Protein 6C30 (pdb70)

Radius of gyration: 23.11 Å; Cα contacts (8 Å, |Δi|>4): 902; chains: 2; bounding box: 39×54×87 Å

B-factor: mean 20.02, std 7.86, range [10.09, 54.58]

Solvent-accessible surface area: 19042 Å² total

Foldseek 3Di:
DVQAWLPQDKFDQFQDQQATKIKGADDLVCLVVQLVQCVVCVVVPQQWDFDDPDDSNVCSHSVNPVVVSVVQVVCNVRNFKGKIFMDHVHDGFKIKMWGRADDDPAQETEIDMDGRPVRPPRCSLLLSVLRVVVSSVPRVVGFKYKYKGAPPPVVVVVSCVQFPWAFDDKAQLPGHGPHGRGIITMTMDTSVCSVVTSSVVRRVNRNVVVPDD/DVQAWLPQDKFDQFQDQLGTKIKGADDLVCLVVQLVQQVVCVVVPQQFDFDDVDDSNVCNHSVNVVVVSVVQVVCNVRNAKGWIFMDHVHDGFKIWMWGRADDDPAQETEIDIDGRPVRPSPCSLLLSVLRVVVSSVPRVVGWKYKYKGAPPPVVVVCSCVQFPWAFDDKAQLPGHGNHGSGIITMTMDTSVCSVVTSSVVSRVNRNVVVPDD

Sequence (426 aa):
SAVHPGWPDTVGPLRVPAGVVVGLRPVRMRDAAAWSRRIRLADQHHLEPWEPMTGMDWKVRHAVTSWPSICSSGLRAEARHGRMLPFVIELDGEFVGQLTIGNVTHGALRSAWIGYWVASSRTGGGIATAALAMGLDHCFTAVQLHRIEATVRPENTPSRAVLAHVGFREEGLLKRYLEVDGAWRDHLLVAITAEELPQSAAHRLVAAGRAEWCAASAVHPGWPDTVGPLRVPAGVVVGLRPVRMRDAAAWSRIRLADQHHLEPWEPMTGMDWKVRHAVTSWPSICSSGLRAEARHGRMLPFVIELDGEFVGQLTIIGNVTHGALRRSAWIGYWVASSRTGGGIATAALAMGLDHCFTAVQLHRIEATVRPENTPSRAVLAHVGFREEGLLKRYLEVDGAWRDHLLVAITAEELPQSAAHRLVAAGRRAEWCAA

Nearest PDB structures (foldseek):
  6c37-assembly1_A  TM=9.688E-01  e=1.173E-44  Mycolicibacterium smegmatis MC2 155
  3igr-assembly1_A  TM=9.002E-01  e=2.855E-18  Aliivibrio fischeri ES114
  7kwq-assembly1_A  TM=8.328E-01  e=2.509E-12  Vibrio cholerae O1 biovar El Tor str. N16961
  2vzy-assembly1_C  TM=8.303E-01  e=2.508E-11  Mycobacterium tuberculosis H37Rv
  2vzz-assembly1_D  TM=7.465E-01  e=6.141E-11  Mycobacterium tuberculosis H37Rv

Secondary structure (P-SEA, 3-state):
cccccccccccccccccccccbbbbbcccaaaaaaaaaaaaccccccccccccccccccccccaaaaaaaaaaaaaaaccbbbbbbbcccccccbbbbccccccccccccccccccccccccaaaaaaaaaaaaaaaccccccbbbbbbbccaaaaaaaaaaabbbbcccccccccccccbbbbbbbbcccccccccaaaaaaaaaaaaaacc/cccccccccccccccccccccbbbbbcccaaaaaaaaaaaaccccccccccccccccccccccaaaaaaaaaaaaaaaccbbbbbbbccccccbbbbbccccccccccccccccccccccccaaaaaaaaaaaaaaaccccccbbbbbbbccaaaaaaaaaaabbbbcccccccccccccbbbbbbbbcccccccccaaaaaaaaaaaaaacc

Structure (mmCIF, N/CA/C/O backbone):
data_6C30
#
_entry.id   6C30
#
_cell.length_a   56.414
_cell.length_b   79.408
_cell.length_c   116.156
_cell.angle_alpha   90.00
_cell.angle_beta   90.00
_cell.angle_gamma   90.00
#
_symmetry.space_group_name_H-M   'P 21 21 21'
#
loop_
_entity.id
_entity.type
_entity.pdbx_description
1 polymer 'GNAT family acetyltransferase'
2 non-polymer GLYCEROL
3 non-polymer 'CHLORIDE ION'
4 water water
#
loop_
_atom_site.group_PDB
_atom_site.id
_atom_site.type_symbol
_atom_site.label_atom_id
_atom_site.label_alt_id
_atom_site.label_comp_id
_atom_site.label_asym_id
_atom_site.label_entity_id
_atom_site.label_seq_id
_atom_site.pdbx_PDB_ins_code
_atom_site.Cartn_x
_atom_site.Cartn_y
_atom_site.Cartn_z
_atom_site.occupancy
_atom_site.B_iso_or_equiv
_atom_site.auth_seq_id
_atom_site.auth_comp_id
_atom_site.auth_asym_id
_atom_site.auth_atom_id
_atom_site.pdbx_PDB_model_num
ATOM 1 N N . SER A 1 7 ? -7.841 -7.273 -3.715 1.00 46.61 -1 SER A N 1
ATOM 2 C CA . SER A 1 7 ? -7.094 -7.283 -2.461 1.00 43.18 -1 SER A CA 1
ATOM 3 C C . SER A 1 7 ? -7.619 -8.333 -1.493 1.00 42.39 -1 SER A C 1
ATOM 4 O O . SER A 1 7 ? -8.758 -8.787 -1.604 1.00 42.45 -1 SER A O 1
ATOM 7 N N . ALA A 1 8 ? -6.780 -8.722 -0.541 1.00 44.28 0 ALA A N 1
ATOM 8 C CA . ALA A 1 8 ? -7.249 -9.519 0.579 1.00 42.48 0 ALA A CA 1
ATOM 9 C C . ALA A 1 8 ? -7.994 -8.597 1.533 1.00 32.25 0 ALA A C 1
ATOM 10 O O . ALA A 1 8 ? -9.073 -8.927 2.025 1.00 37.80 0 ALA A O 1
ATOM 12 N N . VAL A 1 9 ? -7.408 -7.425 1.765 1.00 30.03 1 VAL A N 1
ATOM 13 C CA . VAL A 1 9 ? -7.936 -6.458 2.716 1.00 27.81 1 VAL A CA 1
ATOM 14 C C . VAL A 1 9 ? -9.150 -5.724 2.157 1.00 23.10 1 VAL A C 1
ATOM 15 O O . VAL A 1 9 ? -10.124 -5.490 2.872 1.00 26.25 1 VAL A O 1
ATOM 19 N N . HIS A 1 10 ? -9.098 -5.365 0.876 1.00 22.18 2 HIS A N 1
ATOM 20 C CA . HIS A 1 10 ? -10.195 -4.604 0.286 1.00 20.03 2 HIS A CA 1
ATOM 21 C C . HIS A 1 10 ? -10.628 -5.137 -1.077 1.00 16.94 2 HIS A C 1
ATOM 22 O O . HIS A 1 10 ? -10.445 -4.482 -2.098 1.00 18.90 2 HIS A O 1
ATOM 29 N N . PRO A 1 11 ? -11.249 -6.327 -1.091 1.00 18.22 3 PRO A N 1
ATOM 30 C CA . PRO A 1 11 ? -11.699 -6.916 -2.355 1.00 20.05 3 PRO A CA 1
ATOM 31 C C . PRO A 1 11 ? -12.681 -6.004 -3.094 1.00 17.80 3 PRO A C 1
ATOM 32 O O . PRO A 1 11 ? -13.560 -5.414 -2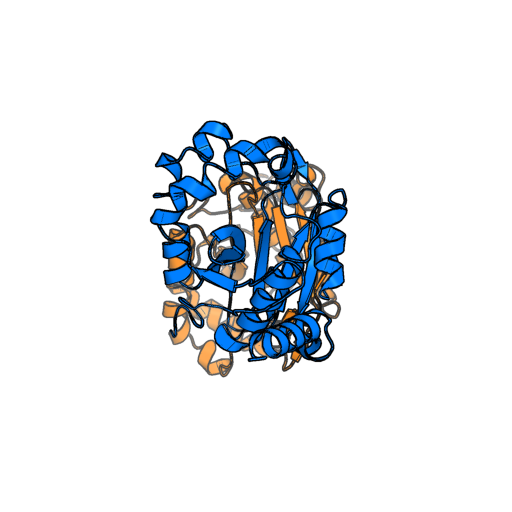.466 1.00 16.99 3 PRO A O 1
ATOM 36 N N . GLY A 1 12 ? -12.522 -5.882 -4.406 1.00 18.17 4 GLY A N 1
ATOM 37 C CA . GLY A 1 12 ? -13.433 -5.084 -5.203 1.00 17.39 4 GLY A CA 1
ATOM 38 C C . GLY A 1 12 ? -13.152 -3.594 -5.139 1.00 15.34 4 GLY A C 1
ATOM 39 O O . GLY A 1 12 ? -13.932 -2.803 -5.654 1.00 16.28 4 GLY A O 1
ATOM 40 N N . TRP A 1 13 ? -12.031 -3.218 -4.530 1.00 15.20 5 TRP A N 1
ATOM 41 C CA . TRP A 1 13 ? -11.645 -1.807 -4.422 1.00 16.11 5 TRP A CA 1
ATOM 42 C C . TRP A 1 13 ? -10.158 -1.610 -4.715 1.00 18.10 5 TRP A C 1
ATOM 43 O O . TRP A 1 13 ? -9.331 -2.386 -4.239 1.00 18.53 5 TRP A O 1
ATOM 54 N N . PRO A 1 14 ? -9.802 -0.569 -5.487 1.00 16.27 6 PRO A N 1
ATOM 55 C CA . PRO A 1 14 ? -10.704 0.301 -6.247 1.00 16.40 6 PRO A CA 1
ATOM 56 C C . PRO A 1 14 ? -11.177 -0.391 -7.516 1.00 17.98 6 PRO A C 1
ATOM 57 O O . PRO A 1 14 ? -10.530 -1.323 -7.994 1.00 17.50 6 PRO A O 1
ATOM 61 N N . ASP A 1 15 ? -12.306 0.053 -8.050 1.00 14.76 7 ASP A N 1
ATOM 62 C CA . ASP A 1 15 ? -12.853 -0.522 -9.272 1.00 15.00 7 ASP A CA 1
ATOM 63 C C . ASP A 1 15 ? -13.859 0.458 -9.836 1.00 14.25 7 ASP A C 1
ATOM 64 O O . ASP A 1 15 ? -14.254 1.415 -9.152 1.00 14.14 7 ASP A O 1
ATOM 69 N N . THR A 1 16 ? -14.267 0.221 -11.078 1.00 16.18 8 THR A N 1
ATOM 70 C CA . THR A 1 16 ? -15.415 0.901 -11.648 1.00 16.14 8 THR A CA 1
ATOM 71 C C . THR A 1 16 ? -16.547 -0.108 -11.803 1.00 17.68 8 THR A C 1
ATOM 72 O O . THR A 1 16 ? -16.326 -1.320 -11.755 1.00 17.67 8 THR A O 1
ATOM 76 N N . VAL A 1 17 ? -17.765 0.394 -11.959 1.00 14.95 9 VAL A N 1
ATOM 77 C CA . VAL A 1 17 ? -18.919 -0.466 -12.200 1.00 16.01 9 VAL A CA 1
ATOM 78 C C . VAL A 1 17 ? -19.682 0.115 -13.381 1.00 15.78 9 VAL A C 1
ATOM 79 O O . VAL A 1 17 ? -19.806 1.334 -13.509 1.00 14.64 9 VAL A O 1
ATOM 83 N N . GLY A 1 18 ? -20.176 -0.752 -14.260 1.00 16.41 10 GLY A N 1
ATOM 84 C CA . GLY A 1 18 ? -20.787 -0.285 -15.494 1.00 15.71 10 GLY A CA 1
ATOM 85 C C . GLY A 1 18 ? -19.721 -0.122 -16.563 1.00 16.58 10 GLY A C 1
ATOM 86 O O . GLY A 1 18 ? -18.662 -0.735 -16.474 1.00 19.41 10 GLY A O 1
ATOM 87 N N . PRO A 1 19 ? -19.977 0.719 -17.573 1.00 16.99 11 PRO A N 1
ATOM 88 C CA . PRO A 1 19 ? -21.159 1.570 -17.720 1.00 17.19 11 PRO A CA 1
ATOM 89 C C . PRO A 1 19 ? -22.420 0.838 -18.178 1.00 16.26 11 PRO A C 1
ATOM 90 O O . PRO A 1 19 ? -22.362 -0.254 -18.756 1.00 17.92 11 PRO A O 1
ATOM 94 N N . LEU A 1 20 ? -23.555 1.465 -17.898 1.00 15.89 12 LEU A N 1
ATOM 95 C CA . LEU A 1 20 ? -24.847 1.009 -18.386 1.00 15.36 12 LEU A CA 1
ATOM 96 C C . LEU A 1 20 ? -25.420 2.090 -19.264 1.00 15.47 12 LEU A C 1
ATOM 97 O O . LEU A 1 20 ? -25.124 3.274 -19.065 1.00 15.63 12 LEU A O 1
ATOM 102 N N . ARG A 1 21 ? -26.259 1.711 -20.221 1.00 17.14 13 ARG A N 1
ATOM 103 C CA . ARG A 1 21 ? -27.112 2.709 -20.833 1.00 18.21 13 ARG A CA 1
ATOM 104 C C . ARG A 1 21 ? -28.527 2.461 -20.333 1.00 20.45 13 ARG A C 1
ATOM 105 O O . ARG A 1 21 ? -29.058 1.353 -20.488 1.00 19.71 13 ARG A O 1
ATOM 113 N N . VAL A 1 22 ? -29.099 3.486 -19.706 1.00 17.88 14 VAL A N 1
ATOM 114 C CA . VAL A 1 22 ? -30.439 3.448 -19.124 1.00 17.92 14 VAL A CA 1
ATOM 115 C C . VAL A 1 22 ? -31.191 4.672 -19.659 1.00 20.72 14 VAL A C 1
ATOM 116 O O . VAL A 1 22 ? -30.594 5.479 -20.362 1.00 19.72 14 VAL A O 1
ATOM 120 N N . PRO A 1 23 ? -32.502 4.803 -19.366 1.00 21.07 15 PRO A N 1
ATOM 121 C CA . PRO A 1 23 ? -33.229 5.946 -19.939 1.00 22.05 15 PRO A CA 1
ATOM 122 C C . PRO A 1 23 ? -32.574 7.316 -19.720 1.00 23.23 15 PRO A C 1
ATOM 123 O O . PRO A 1 23 ? -32.620 8.156 -20.613 1.00 22.26 15 PRO A O 1
ATOM 127 N N . ALA A 1 24 ? -31.942 7.531 -18.575 1.00 19.75 16 ALA A N 1
ATOM 128 C CA . ALA A 1 24 ? -31.349 8.833 -18.290 1.00 16.68 16 ALA A CA 1
ATOM 129 C C . ALA A 1 24 ? -30.086 9.131 -19.113 1.00 14.54 16 ALA A C 1
ATOM 130 O O . ALA A 1 24 ? -29.734 10.292 -19.317 1.00 16.82 16 ALA A O 1
ATOM 132 N N . GLY A 1 25 ? -29.410 8.079 -19.566 1.00 15.49 17 GLY A N 1
ATOM 133 C CA . GLY A 1 25 ? -28.166 8.235 -20.300 1.00 15.89 17 GLY A CA 1
ATOM 134 C C . GLY A 1 25 ? -27.184 7.144 -19.936 1.00 14.51 17 GLY A C 1
ATOM 135 O O . GLY A 1 25 ? -27.573 6.040 -19.564 1.00 16.70 17 GLY A O 1
ATOM 136 N N . VAL A 1 26 ? -25.898 7.446 -20.070 1.00 14.77 18 VAL A N 1
ATOM 137 C CA . VAL A 1 26 ? -24.875 6.492 -19.671 1.00 14.14 18 VAL A CA 1
ATOM 138 C C . VAL A 1 26 ? -24.567 6.685 -18.187 1.00 14.47 18 VAL A C 1
ATOM 139 O O . VAL A 1 26 ? -24.201 7.785 -17.757 1.00 14.94 18 VAL A O 1
ATOM 143 N N . VAL A 1 27 ? -24.746 5.632 -17.397 1.00 14.28 19 VAL A N 1
ATOM 144 C CA A VAL A 1 27 ? -24.472 5.729 -15.968 0.43 13.53 19 VAL A CA 1
ATOM 145 C CA B VAL A 1 27 ? -24.467 5.715 -15.966 0.57 13.52 19 VAL A CA 1
ATOM 146 C C . VAL A 1 27 ? -23.379 4.733 -15.563 1.00 13.68 19 VAL A C 1
ATOM 147 O O . VAL A 1 27 ? -23.264 3.647 -16.121 1.00 16.90 19 VAL A O 1
ATOM 154 N N . GLY A 1 28 ? -22.555 5.122 -14.597 1.00 13.10 20 GLY A N 1
ATOM 155 C CA . GLY A 1 28 ? -21.499 4.257 -14.110 1.00 14.61 20 GLY A CA 1
ATOM 156 C C . GLY A 1 28 ? -21.112 4.684 -12.704 1.00 12.48 20 GLY A C 1
ATOM 157 O O . GLY A 1 28 ? -21.503 5.771 -12.248 1.00 13.47 20 GLY A O 1
ATOM 158 N N . LEU A 1 29 ? -20.373 3.813 -12.019 1.00 12.98 21 LEU A N 1
ATOM 159 C CA . LEU A 1 29 ? -19.782 4.106 -10.703 1.00 12.50 21 LEU A CA 1
ATOM 160 C C . LEU A 1 29 ? -18.274 4.119 -10.810 1.00 13.62 21 LEU A C 1
ATOM 161 O O . LEU A 1 29 ? -17.693 3.249 -11.452 1.00 13.50 21 LEU A O 1
ATOM 166 N N . ARG A 1 30 ? -17.631 5.084 -10.161 1.00 12.29 22 ARG A N 1
ATOM 167 C CA . ARG A 1 30 ? -16.171 5.052 -10.074 1.00 12.89 22 ARG A CA 1
ATOM 168 C C . ARG A 1 30 ? -15.735 5.691 -8.752 1.00 11.37 22 ARG A C 1
ATOM 169 O O . ARG A 1 30 ? -16.534 6.365 -8.101 1.00 11.89 22 ARG A O 1
ATOM 177 N N . PRO A 1 31 ? -14.477 5.462 -8.330 1.00 12.25 23 PRO A N 1
ATOM 178 C CA . PRO A 1 31 ? -14.063 5.971 -7.011 1.00 12.18 23 PRO A CA 1
ATOM 179 C C . PRO A 1 31 ? -14.122 7.488 -6.850 1.00 11.75 23 PRO A C 1
ATOM 180 O O . PRO A 1 31 ? -13.812 8.221 -7.781 1.00 11.10 23 PRO A O 1
ATOM 184 N N . VAL A 1 32 ? -14.494 7.959 -5.667 1.00 10.90 24 VAL A N 1
ATOM 185 C CA . VAL A 1 32 ? -14.304 9.369 -5.323 1.00 11.10 24 VAL A CA 1
ATOM 186 C C . VAL A 1 32 ? -12.850 9.778 -5.542 1.00 11.93 24 VAL A C 1
ATOM 187 O O . VAL A 1 32 ? -11.927 8.970 -5.360 1.00 12.51 24 VAL A O 1
ATOM 191 N N . ARG A 1 33 ? -12.646 11.031 -5.921 1.00 11.10 25 ARG A N 1
ATOM 192 C CA . ARG A 1 33 ? -11.286 11.532 -6.083 1.00 10.09 25 ARG A CA 1
ATOM 193 C C . ARG A 1 33 ? -11.234 13.013 -5.749 1.00 11.29 25 ARG A C 1
ATOM 194 O O . ARG A 1 33 ? -12.275 13.697 -5.690 1.00 10.94 25 ARG A O 1
ATOM 202 N N . MET A 1 34 ? -10.024 13.520 -5.521 1.00 11.76 26 MET A N 1
ATOM 203 C CA . MET A 1 34 ? -9.870 14.906 -5.082 1.00 12.15 26 MET A CA 1
ATOM 204 C C . MET A 1 34 ? -10.448 15.930 -6.054 1.00 10.31 26 MET A C 1
ATOM 205 O O . MET A 1 34 ? -10.989 16.948 -5.628 1.00 11.90 26 MET A O 1
ATOM 210 N N . ARG A 1 35 ? -10.362 15.660 -7.356 1.00 11.65 27 ARG A N 1
ATOM 211 C CA . ARG A 1 35 ? -10.866 16.601 -8.344 1.00 12.64 27 ARG A CA 1
ATOM 212 C C . ARG A 1 35 ? -12.391 16.734 -8.335 1.00 12.45 27 ARG A C 1
ATOM 213 O O . ARG A 1 35 ? -12.934 17.597 -9.018 1.00 13.31 27 ARG A O 1
ATOM 221 N N . ASP A 1 36 ? -13.071 15.919 -7.530 1.00 12.11 28 ASP A N 1
ATOM 222 C CA . ASP A 1 36 ? -14.517 16.057 -7.404 1.00 11.70 28 ASP A CA 1
ATOM 223 C C . ASP A 1 36 ? -14.945 17.240 -6.548 1.00 11.77 28 ASP A C 1
ATOM 224 O O . ASP A 1 36 ? -16.142 17.495 -6.439 1.00 11.12 28 ASP A O 1
ATOM 229 N N . ALA A 1 37 ? -13.999 17.950 -5.927 1.00 11.39 29 ALA A N 1
ATOM 230 C CA . ALA A 1 37 ? -14.360 18.995 -4.967 1.00 10.55 29 ALA A CA 1
ATOM 231 C C . ALA A 1 37 ? -15.334 20.003 -5.549 1.00 10.74 29 ALA A C 1
ATOM 232 O O . ALA A 1 37 ? -16.330 20.350 -4.906 1.00 11.47 29 ALA A O 1
ATOM 234 N N . ALA A 1 38 ? -15.078 20.477 -6.763 1.00 11.24 30 ALA A N 1
ATOM 235 C CA . ALA A 1 38 ? -15.906 21.552 -7.296 1.00 11.67 30 ALA A CA 1
ATOM 236 C C . ALA A 1 38 ? -17.345 21.109 -7.536 1.00 10.85 30 ALA A C 1
ATOM 237 O O . ALA A 1 38 ? -18.281 21.822 -7.139 1.00 11.97 30 ALA A O 1
ATOM 239 N N . ALA A 1 39 ? -17.534 19.944 -8.144 1.00 11.21 31 ALA A N 1
ATOM 240 C CA . ALA A 1 39 ? -18.885 19.477 -8.440 1.00 11.41 31 ALA A CA 1
ATOM 241 C C . ALA A 1 39 ? -19.616 19.069 -7.165 1.00 11.64 31 ALA A C 1
ATOM 242 O O . ALA A 1 39 ? -20.788 19.427 -6.967 1.00 12.78 31 ALA A O 1
ATOM 244 N N . TRP A 1 40 ? -18.936 18.321 -6.299 1.00 10.38 32 TRP A N 1
ATOM 245 C CA . TRP A 1 40 ? -19.529 17.920 -5.031 1.00 10.14 32 TRP A CA 1
ATOM 246 C C . TRP A 1 40 ? -19.995 19.143 -4.246 1.00 11.89 32 TRP A C 1
ATOM 247 O O . TRP A 1 40 ? -21.123 19.206 -3.775 1.00 11.27 32 TRP A O 1
ATOM 258 N N . SER A 1 41 ? -19.137 20.144 -4.126 1.00 10.31 33 SER A N 1
ATOM 259 C CA . SER A 1 41 ? -19.480 21.338 -3.375 1.00 11.37 33 SER A CA 1
ATOM 260 C C . SER A 1 41 ? -20.632 22.083 -4.037 1.00 11.47 33 SER A C 1
ATOM 261 O O . SER A 1 41 ? -21.602 22.446 -3.379 1.00 11.75 33 SER A O 1
ATOM 264 N N . ARG A 1 42 ? -20.537 22.307 -5.340 1.00 10.71 34 ARG A N 1
ATOM 265 C CA A ARG A 1 42 ? -21.567 23.055 -6.045 0.52 12.45 34 ARG A CA 1
ATOM 266 C CA B ARG A 1 42 ? -21.571 23.063 -6.034 0.48 12.46 34 ARG A CA 1
ATOM 267 C C . ARG A 1 42 ? -22.934 22.403 -5.853 1.00 12.16 34 ARG A C 1
ATOM 268 O O . ARG A 1 42 ? -23.919 23.074 -5.491 1.00 13.10 34 ARG A O 1
ATOM 283 N N . ILE A 1 43 ? -22.998 21.099 -6.078 1.00 11.20 35 ILE A N 1
ATOM 284 C CA . ILE A 1 43 ? -24.283 20.410 -6.011 1.00 11.15 35 ILE A CA 1
ATOM 285 C C . ILE A 1 43 ? -24.792 20.298 -4.571 1.00 12.05 35 ILE A C 1
ATOM 286 O O . ILE A 1 43 ? -25.970 20.563 -4.315 1.00 12.38 35 ILE A O 1
ATOM 291 N N . ARG A 1 44 ? -23.934 19.936 -3.621 1.00 11.45 36 ARG A N 1
ATOM 292 C CA . ARG A 1 44 ? -24.390 19.760 -2.238 1.00 11.22 36 ARG A CA 1
ATOM 293 C C . ARG A 1 44 ? -24.851 21.092 -1.652 1.00 12.58 36 ARG A C 1
ATOM 294 O O . ARG A 1 44 ? -25.787 21.136 -0.851 1.00 12.72 36 ARG A O 1
ATOM 302 N N . LEU A 1 45 ? -24.202 22.188 -2.040 1.00 12.38 37 LEU A N 1
ATOM 303 C CA . LEU A 1 45 ? -24.641 23.505 -1.563 1.00 13.36 37 LEU A CA 1
ATOM 304 C C . LEU A 1 45 ? -25.978 23.874 -2.203 1.00 13.08 37 LEU A C 1
ATOM 305 O O . LEU A 1 45 ? -26.886 24.329 -1.502 1.00 14.29 37 LEU A O 1
ATOM 310 N N . ALA A 1 46 ? -26.127 23.640 -3.501 1.00 12.94 38 ALA A N 1
ATOM 311 C CA . ALA A 1 46 ? -27.362 24.010 -4.186 1.00 12.81 38 ALA A CA 1
ATOM 312 C C . ALA A 1 46 ? -28.527 23.175 -3.679 1.00 15.24 38 ALA A C 1
ATOM 313 O O . ALA A 1 46 ? -29.660 23.661 -3.597 1.00 15.52 38 ALA A O 1
ATOM 315 N N . ASP A 1 47 ? -28.239 21.929 -3.318 1.00 12.93 39 ASP A N 1
ATOM 316 C CA . ASP A 1 47 ? -29.277 20.987 -2.903 1.00 13.04 39 ASP A CA 1
ATOM 317 C C . ASP A 1 47 ? -29.448 20.892 -1.391 1.00 10.80 39 ASP A C 1
ATOM 318 O O . ASP A 1 47 ? -30.077 19.940 -0.906 1.00 12.09 39 ASP A O 1
ATOM 323 N N . GLN A 1 48 ? -28.898 21.845 -0.647 1.00 11.72 40 GLN A N 1
ATOM 324 C CA . GLN A 1 48 ? -28.985 21.821 0.812 1.00 11.42 40 GLN A CA 1
ATOM 325 C C . GLN A 1 48 ? -30.370 21.436 1.324 1.00 12.39 40 GLN A C 1
ATOM 326 O O . GLN A 1 48 ? -30.505 20.554 2.160 1.00 12.83 40 GLN A O 1
ATOM 332 N N . HIS A 1 49 ? -31.404 22.082 0.800 1.00 13.07 41 HIS A N 1
ATOM 333 C CA . HIS A 1 49 ? -32.729 21.881 1.382 1.00 13.63 41 HIS A CA 1
ATOM 334 C C . HIS A 1 49 ? -33.412 20.615 0.911 1.00 13.91 41 HIS A C 1
ATOM 335 O O . HIS A 1 49 ? -34.368 20.165 1.536 1.00 14.71 41 HIS A O 1
ATOM 342 N N . HIS A 1 50 ? -32.876 19.980 -0.123 1.00 13.27 42 HIS A N 1
ATOM 343 C CA . HIS A 1 50 ? -33.324 18.652 -0.504 1.00 12.35 42 HIS A CA 1
ATOM 344 C C . HIS A 1 50 ? -32.637 17.558 0.295 1.00 13.17 42 HIS A C 1
ATOM 345 O O . HIS A 1 50 ? -33.193 16.471 0.468 1.00 16.32 42 HIS A O 1
ATOM 352 N N . LEU A 1 51 ? -31.421 17.836 0.760 1.00 12.20 43 LEU A N 1
ATOM 353 C CA . LEU A 1 51 ? -30.592 16.820 1.404 1.00 12.83 43 LEU A CA 1
ATOM 354 C C . LEU A 1 51 ? -30.621 16.891 2.921 1.00 12.69 43 LEU A C 1
ATOM 355 O O . LEU A 1 51 ? -30.681 15.857 3.596 1.00 13.74 43 LEU A O 1
ATOM 360 N N . GLU A 1 52 ? -30.579 18.106 3.462 1.00 13.55 44 GLU A N 1
ATOM 361 C CA . GLU A 1 52 ? -30.411 18.266 4.905 1.00 15.40 44 GLU A CA 1
ATOM 362 C C . GLU A 1 52 ? -31.535 17.639 5.772 1.00 14.20 44 GLU A C 1
ATOM 363 O O . GLU A 1 52 ? -31.245 17.130 6.857 1.00 18.52 44 GLU A O 1
ATOM 369 N N . PRO A 1 53 ? -32.801 17.631 5.308 1.00 15.52 45 PRO A N 1
ATOM 370 C CA . PRO A 1 53 ? -33.804 16.982 6.169 1.00 17.69 45 PRO A CA 1
ATOM 371 C C . PRO A 1 53 ? -33.556 15.489 6.386 1.00 15.67 45 PRO A C 1
ATOM 372 O O . PRO A 1 53 ? -34.167 14.918 7.300 1.00 15.91 45 PRO A O 1
ATOM 376 N N . TRP A 1 54 ? -32.687 14.881 5.576 1.00 13.60 46 TRP A N 1
ATOM 377 C CA . TRP A 1 54 ? -32.506 13.427 5.563 1.00 14.63 46 TRP A CA 1
ATOM 378 C C . TRP A 1 54 ? -31.089 13.013 5.943 1.00 13.78 46 TRP A C 1
ATOM 379 O O . TRP A 1 54 ? -30.800 11.828 6.038 1.00 15.96 46 TRP A O 1
ATOM 390 N N . GLU A 1 55 ? -30.237 14.000 6.185 1.00 14.76 47 GLU A N 1
ATOM 391 C CA . GLU A 1 55 ? -28.802 13.776 6.346 1.00 16.63 47 GLU A CA 1
ATOM 392 C C . GLU A 1 55 ? -28.421 13.624 7.812 1.00 14.03 47 GLU A C 1
ATOM 393 O O . GLU A 1 55 ? -28.847 14.412 8.627 1.00 15.43 47 GLU A O 1
ATOM 399 N N . PRO A 1 56 ? -27.614 12.604 8.152 1.00 14.97 48 PRO A N 1
ATOM 400 C CA . PRO A 1 56 ? -27.096 12.559 9.521 1.00 15.44 48 PRO A CA 1
ATOM 401 C C . PRO A 1 56 ? -26.357 13.854 9.854 1.00 15.26 48 PRO A C 1
ATOM 402 O O . PRO A 1 56 ? -25.641 14.407 9.002 1.00 17.00 48 PRO A O 1
ATOM 406 N N . MET A 1 57 ? -26.563 14.356 11.060 1.00 15.23 49 MET A N 1
ATOM 407 C CA . MET A 1 57 ? -26.018 15.641 11.463 1.00 15.25 49 MET A CA 1
ATOM 408 C C . MET A 1 57 ? -24.500 15.591 11.610 1.00 23.22 49 MET A C 1
ATOM 409 O O . MET A 1 57 ? -23.939 14.581 12.023 1.00 19.95 49 MET A O 1
ATOM 414 N N . THR A 1 58 ? -23.842 16.694 11.262 1.00 21.68 50 THR A N 1
ATOM 415 C CA . THR A 1 58 ? -22.381 16.770 11.300 1.00 21.06 50 THR A CA 1
ATOM 416 C C . THR A 1 58 ? -21.881 17.676 12.409 1.00 22.59 50 THR A C 1
ATOM 417 O O . THR A 1 58 ? -20.686 17.694 12.699 1.00 27.38 50 THR A O 1
ATOM 421 N N . GLY A 1 59 ? -22.783 18.454 12.997 1.00 22.65 51 GLY A N 1
ATOM 422 C CA . GLY A 1 59 ? -22.412 19.387 14.043 1.00 27.85 51 GLY A CA 1
ATOM 423 C C . GLY A 1 59 ? -21.822 20.671 13.500 1.00 26.81 51 GLY A C 1
ATOM 424 O O . GLY A 1 59 ? -21.249 21.469 14.238 1.00 28.57 51 GLY A O 1
ATOM 425 N N . MET A 1 60 ? -21.945 20.886 12.199 1.00 22.94 52 MET A N 1
ATOM 426 C CA . MET A 1 60 ? -21.476 22.150 11.664 1.00 22.96 52 MET A CA 1
ATOM 427 C C . MET A 1 60 ? -22.425 22.683 10.607 1.00 17.81 52 MET A C 1
ATOM 428 O O . MET A 1 60 ? -23.320 21.976 10.132 1.00 19.60 52 MET A O 1
ATOM 433 N N . ASP A 1 61 ? -22.242 23.950 10.267 1.00 17.09 53 ASP A N 1
ATOM 434 C CA . ASP A 1 61 ? -23.085 24.597 9.297 1.00 17.76 53 ASP A CA 1
ATOM 435 C C . ASP A 1 61 ? -22.937 23.904 7.950 1.00 16.31 53 ASP A C 1
ATOM 436 O O . ASP A 1 61 ? -21.832 23.528 7.560 1.00 16.37 53 ASP A O 1
ATOM 441 N N . TRP A 1 62 ? -24.048 23.734 7.246 1.00 16.25 54 TRP A N 1
ATOM 442 C CA . TRP A 1 62 ? -24.057 23.053 5.953 1.00 15.16 54 TRP A CA 1
ATOM 443 C C . TRP A 1 62 ? -23.090 23.691 4.976 1.00 14.24 54 TRP A C 1
ATOM 444 O O . TRP A 1 62 ? -22.436 22.990 4.191 1.00 14.00 54 TRP A O 1
ATOM 455 N N . LYS A 1 63 ? -23.004 25.020 4.998 1.00 16.19 55 LYS A N 1
ATOM 456 C CA . LYS A 1 63 ? -22.189 25.730 4.024 1.00 14.56 55 LYS A CA 1
ATOM 457 C C . LYS A 1 63 ? -20.709 25.596 4.339 1.00 16.76 55 LYS A C 1
ATOM 458 O O . LYS A 1 63 ? -19.872 25.680 3.439 1.00 19.14 55 LYS A O 1
ATOM 464 N N . VAL A 1 64 ? -20.391 25.364 5.606 1.00 16.77 56 VAL A N 1
ATOM 465 C CA . VAL A 1 64 ? -19.010 25.134 6.008 1.00 18.56 56 VAL A CA 1
ATOM 466 C C . VAL A 1 64 ? -18.607 23.717 5.621 1.00 16.62 56 VAL A C 1
ATOM 467 O O . VAL A 1 64 ? -17.544 23.495 5.033 1.00 19.01 56 VAL A O 1
ATOM 471 N N . ARG A 1 65 ? -19.467 22.761 5.943 1.00 15.87 57 ARG A N 1
ATOM 472 C CA . ARG A 1 65 ? -19.225 21.357 5.641 1.00 14.61 57 ARG A CA 1
ATOM 473 C C . ARG A 1 65 ? -19.018 21.129 4.149 1.00 13.85 57 ARG A C 1
ATOM 474 O O . ARG A 1 65 ? -18.180 20.316 3.755 1.00 14.56 57 ARG A O 1
ATOM 482 N N . HIS A 1 66 ? -19.770 21.843 3.319 1.00 14.06 58 HIS A N 1
ATOM 483 C CA . HIS A 1 66 ? -19.755 21.556 1.887 1.00 13.04 58 HIS A CA 1
ATOM 484 C C . HIS A 1 66 ? -19.048 22.600 1.041 1.00 13.44 58 HIS A C 1
ATOM 485 O O . HIS A 1 66 ? -19.214 22.637 -0.178 1.00 15.09 58 HIS A O 1
ATOM 492 N N . ALA A 1 67 ? -18.225 23.418 1.683 1.00 15.19 59 ALA A N 1
ATOM 493 C CA . ALA A 1 67 ? -17.311 24.296 0.974 1.00 14.92 59 ALA A CA 1
ATOM 494 C C . ALA A 1 67 ? -16.296 23.462 0.175 1.00 13.63 59 ALA A C 1
ATOM 495 O O . ALA A 1 67 ? -15.945 22.353 0.575 1.00 12.92 59 ALA A O 1
ATOM 497 N N . VAL A 1 68 ? -15.806 24.010 -0.931 1.00 14.11 60 VAL A N 1
ATOM 498 C CA . VAL A 1 68 ? -14.893 23.263 -1.796 1.00 13.22 60 VAL A CA 1
ATOM 499 C C . VAL A 1 68 ? -13.624 22.838 -1.036 1.00 15.43 60 VAL A C 1
ATOM 500 O O . VAL A 1 68 ? -13.090 21.757 -1.275 1.00 14.68 60 VAL A O 1
ATOM 504 N N . THR A 1 69 ? -13.178 23.655 -0.091 1.00 15.01 61 THR A N 1
ATOM 505 C CA . THR A 1 69 ? -11.964 23.322 0.650 1.00 16.62 61 THR A CA 1
ATOM 506 C C . THR A 1 69 ? -12.193 22.257 1.724 1.00 14.50 61 THR A C 1
ATOM 507 O O . THR A 1 69 ? -11.240 21.754 2.310 1.00 14.09 61 THR A O 1
ATOM 511 N N . SER A 1 70 ? -13.449 21.871 1.954 1.00 13.22 62 SER A N 1
ATOM 512 C CA . SER A 1 70 ? -13.746 20.774 2.871 1.00 11.52 62 SER A CA 1
ATOM 513 C C . SER A 1 70 ? -13.597 19.389 2.243 1.00 11.82 62 SER A C 1
ATOM 514 O O . SER A 1 70 ? -13.512 18.394 2.952 1.00 11.83 62 SER A O 1
ATOM 517 N N . TRP A 1 71 ? -13.603 19.313 0.914 1.00 11.16 63 TRP A N 1
ATOM 518 C CA . TRP A 1 71 ? -13.598 18.007 0.262 1.00 11.08 63 TRP A CA 1
ATOM 519 C C . TRP A 1 71 ? -12.318 17.183 0.496 1.00 11.99 63 TRP A C 1
ATOM 520 O O . TRP A 1 71 ? -12.424 15.984 0.731 1.00 11.61 63 TRP A O 1
ATOM 531 N N . PRO A 1 72 ? -11.113 17.805 0.440 1.00 11.68 64 PRO A N 1
ATOM 532 C CA . PRO A 1 72 ? -9.936 16.937 0.565 1.00 11.32 64 PRO A CA 1
ATOM 533 C C . PRO A 1 72 ? -9.924 16.063 1.828 1.00 11.61 64 PRO A C 1
ATOM 534 O O . PRO A 1 72 ? -9.661 14.870 1.713 1.00 12.43 64 PRO A O 1
ATOM 538 N N . SER A 1 73 ? -10.252 16.611 2.995 1.00 12.43 65 SER A N 1
ATOM 539 C CA . SER A 1 73 ? -10.263 15.757 4.184 1.00 12.82 65 SER A CA 1
ATOM 540 C C . SER A 1 73 ? -11.371 14.703 4.149 1.00 11.98 65 SER A C 1
ATOM 541 O O . SER A 1 73 ? -11.182 13.587 4.622 1.00 13.90 65 SER A O 1
ATOM 544 N N . ILE A 1 74 ? -12.520 15.053 3.580 1.00 11.59 66 ILE A N 1
ATOM 545 C CA . ILE A 1 74 ? -13.609 14.088 3.468 1.00 13.20 66 ILE A CA 1
ATOM 546 C C . ILE A 1 74 ? -13.223 12.958 2.513 1.00 12.05 66 ILE A C 1
ATOM 547 O O . ILE A 1 74 ? -13.348 11.765 2.836 1.00 13.15 66 ILE A O 1
ATOM 552 N N . CYS A 1 75 ? -12.711 13.337 1.346 1.00 10.94 67 CYS A N 1
ATOM 553 C CA . CYS A 1 75 ? -12.291 12.369 0.357 1.00 12.18 67 CYS A CA 1
ATOM 554 C C . CYS A 1 75 ? -11.165 11.480 0.902 1.00 11.78 67 CYS A C 1
ATOM 555 O O . CYS A 1 75 ? -11.186 10.266 0.726 1.00 12.48 67 CYS A O 1
ATOM 558 N N . SER A 1 76 ? -10.182 12.093 1.560 1.00 12.74 68 SER A N 1
ATOM 559 C CA A SER A 1 76 ? -9.091 11.313 2.144 0.53 14.23 68 SER A CA 1
ATOM 560 C CA B SER A 1 76 ? -9.091 11.331 2.160 0.47 14.24 68 SER A CA 1
ATOM 561 C C . SER A 1 76 ? -9.610 10.307 3.176 1.00 12.92 68 SER A C 1
ATOM 562 O O . SER A 1 76 ? -9.168 9.154 3.206 1.00 13.92 68 SER A O 1
ATOM 567 N N . GLY A 1 77 ? -10.554 10.738 4.006 1.00 12.93 69 GLY A N 1
ATOM 568 C CA . GLY A 1 77 ? -11.133 9.844 4.995 1.00 14.25 69 GLY A CA 1
ATOM 569 C C . GLY A 1 77 ? -11.865 8.672 4.365 1.00 13.53 69 GLY A C 1
ATOM 570 O O . GLY A 1 77 ? -11.727 7.531 4.810 1.00 13.97 69 GLY A O 1
ATOM 571 N N . LEU A 1 78 ? -12.672 8.955 3.340 1.00 12.63 70 LEU A N 1
ATOM 572 C CA . LEU A 1 78 ? -13.377 7.888 2.624 1.00 14.36 70 LEU A CA 1
ATOM 573 C C . LEU A 1 78 ? -12.411 6.892 2.001 1.00 12.41 70 LEU A C 1
ATOM 574 O O . LEU A 1 78 ? -12.593 5.682 2.101 1.00 13.48 70 LEU A O 1
ATOM 579 N N . ARG A 1 79 ? -11.374 7.415 1.356 1.00 12.52 71 ARG A N 1
ATOM 580 C CA . ARG A 1 79 ? -10.395 6.563 0.705 1.00 14.33 71 ARG A CA 1
ATOM 581 C C . ARG A 1 79 ? -9.567 5.769 1.722 1.00 14.14 71 ARG A C 1
ATOM 582 O O . ARG A 1 79 ? -9.194 4.623 1.451 1.00 15.61 71 ARG A O 1
ATOM 590 N N . ALA A 1 80 ? -9.313 6.350 2.892 1.00 14.84 72 ALA A N 1
ATOM 591 C CA . ALA A 1 80 ? -8.612 5.615 3.946 1.00 15.83 72 ALA A CA 1
ATOM 592 C C . ALA A 1 80 ? -9.448 4.434 4.448 1.00 17.25 72 ALA A C 1
ATOM 593 O O . ALA A 1 80 ? -8.940 3.323 4.617 1.00 17.21 72 ALA A O 1
ATOM 595 N N . GLU A 1 81 ? -10.737 4.666 4.680 1.00 14.25 73 GLU A N 1
ATOM 596 C CA . GLU A 1 81 ? -11.607 3.564 5.081 1.00 14.83 73 GLU A CA 1
ATOM 597 C C . GLU A 1 81 ? -11.658 2.476 4.015 1.00 15.43 73 GLU A C 1
ATOM 598 O O . GLU A 1 81 ? -11.712 1.285 4.332 1.00 15.88 73 GLU A O 1
ATOM 604 N N . ALA A 1 82 ? -11.646 2.876 2.746 1.00 13.75 74 ALA A N 1
ATOM 605 C CA . ALA A 1 82 ? -11.677 1.915 1.656 1.00 13.63 74 ALA A CA 1
ATOM 606 C C . ALA A 1 82 ? -10.392 1.092 1.613 1.00 15.64 74 ALA A C 1
ATOM 607 O O . ALA A 1 82 ? -10.410 -0.101 1.304 1.00 16.22 74 ALA A O 1
ATOM 609 N N . ARG A 1 83 ? -9.277 1.745 1.924 1.00 14.98 75 ARG A N 1
ATOM 610 C CA . ARG A 1 83 ? -7.982 1.071 1.958 1.00 17.84 75 ARG A CA 1
ATOM 611 C C . ARG A 1 83 ? -7.959 -0.017 3.036 1.00 17.39 75 ARG A C 1
ATOM 612 O O . ARG A 1 83 ? -7.237 -1.011 2.923 1.00 20.31 75 ARG A O 1
ATOM 620 N N . HIS A 1 84 ? -8.765 0.174 4.074 1.00 17.94 76 HIS A N 1
ATOM 621 C CA . HIS A 1 84 ? -8.877 -0.803 5.154 1.00 17.23 76 HIS A CA 1
ATOM 622 C C . HIS A 1 84 ? -10.027 -1.777 4.921 1.00 19.99 76 HIS A C 1
ATOM 623 O O . HIS A 1 84 ? -10.332 -2.607 5.779 1.00 21.87 76 HIS A O 1
ATOM 630 N N . GLY A 1 85 ? -10.676 -1.663 3.767 1.00 16.89 77 GLY A N 1
ATOM 631 C CA . GLY A 1 85 ? -11.727 -2.589 3.389 1.00 18.87 77 GLY A CA 1
ATOM 632 C C . GLY A 1 85 ? -13.044 -2.394 4.109 1.00 15.58 77 GLY A C 1
ATOM 633 O O . GLY A 1 85 ? -13.887 -3.293 4.105 1.00 18.10 77 GLY A O 1
ATOM 634 N N . ARG A 1 86 ? -13.241 -1.221 4.706 1.00 15.68 78 ARG A N 1
ATOM 635 C CA . ARG A 1 86 ? -14.452 -0.951 5.466 1.00 15.44 78 ARG A CA 1
ATOM 636 C C . ARG A 1 86 ? -15.518 -0.173 4.698 1.00 13.72 78 ARG A C 1
ATOM 637 O O . ARG A 1 86 ? -16.674 -0.141 5.117 1.00 14.21 78 ARG A O 1
ATOM 645 N N . MET A 1 87 ? -15.116 0.466 3.599 1.00 13.48 79 MET A N 1
ATOM 646 C CA . MET A 1 87 ? -16.032 1.243 2.767 1.00 14.49 79 MET A CA 1
ATOM 647 C C . MET A 1 87 ? -15.660 1.102 1.309 1.00 13.02 79 MET A C 1
ATOM 648 O O . MET A 1 87 ? -14.515 0.785 0.981 1.00 14.69 79 MET A O 1
ATOM 653 N N . LEU A 1 88 ? -16.634 1.343 0.431 1.00 12.06 80 LEU A N 1
ATOM 654 C CA . LEU A 1 88 ? -16.362 1.548 -0.996 1.00 12.06 80 LEU A CA 1
ATOM 655 C C . LEU A 1 88 ? -17.104 2.815 -1.413 1.00 13.57 80 LEU A C 1
ATOM 656 O O . LEU A 1 88 ? -18.318 2.801 -1.650 1.00 12.99 80 LEU A O 1
ATOM 661 N N . PRO A 1 89 ? -16.376 3.930 -1.483 1.00 11.76 81 PRO A N 1
ATOM 662 C CA . PRO A 1 89 ? -16.994 5.226 -1.781 1.00 11.99 81 PRO A CA 1
ATOM 663 C C . PRO A 1 89 ? -16.973 5.560 -3.275 1.00 11.41 81 PRO A C 1
ATOM 664 O O . PRO A 1 89 ? -15.944 5.971 -3.813 1.00 12.05 81 PRO A O 1
ATOM 668 N N . PHE A 1 90 ? -18.109 5.376 -3.939 1.00 11.48 82 PHE A N 1
ATOM 669 C CA . PHE A 1 90 ? -18.220 5.677 -5.359 1.00 10.89 82 PHE A CA 1
ATOM 670 C C . PHE A 1 90 ? -18.919 6.995 -5.646 1.00 11.76 82 PHE A C 1
ATOM 671 O O . PHE A 1 90 ? -19.726 7.503 -4.853 1.00 11.84 82 PHE A O 1
ATOM 679 N N . VAL A 1 91 ? -18.615 7.514 -6.828 1.00 12.12 83 VAL A N 1
ATOM 680 C CA . VAL A 1 91 ? -19.342 8.613 -7.450 1.00 10.70 83 VAL A CA 1
ATOM 681 C C . VAL A 1 91 ? -20.256 8.019 -8.510 1.00 11.34 83 VAL A C 1
ATOM 682 O O . VAL A 1 91 ? -19.867 7.084 -9.229 1.00 11.53 83 VAL A O 1
ATOM 686 N N . ILE A 1 92 ? -21.478 8.546 -8.583 1.00 11.23 84 ILE A N 1
ATOM 687 C CA . ILE A 1 92 ? -22.390 8.215 -9.675 1.00 11.51 84 ILE A CA 1
ATOM 688 C C . ILE A 1 92 ? -22.138 9.185 -10.813 1.00 12.32 84 ILE A C 1
ATOM 689 O O . ILE A 1 92 ? -22.224 10.404 -10.630 1.00 12.71 84 ILE A O 1
ATOM 694 N N . GLU A 1 93 ? -21.798 8.638 -11.980 1.00 12.42 85 GLU A N 1
ATOM 695 C CA . GLU A 1 93 ? -21.622 9.445 -13.189 1.00 11.90 85 GLU A CA 1
ATOM 696 C C . GLU A 1 93 ? -22.815 9.303 -14.122 1.00 12.87 85 GLU A C 1
ATOM 697 O O . GLU A 1 93 ? -23.324 8.199 -14.323 1.00 14.01 85 GLU A O 1
ATOM 703 N N . LEU A 1 94 ? -23.250 10.430 -14.672 1.00 12.77 86 LEU A N 1
ATOM 704 C CA . LEU A 1 94 ? -24.166 10.454 -15.806 1.00 13.40 86 LEU A CA 1
ATOM 705 C C . LEU A 1 94 ? -23.421 11.104 -16.961 1.00 14.13 86 LEU A C 1
ATOM 706 O O . LEU A 1 94 ? -23.012 12.261 -16.865 1.00 13.68 86 LEU A O 1
ATOM 711 N N . ASP A 1 95 ? -23.230 10.343 -18.037 1.00 13.73 87 ASP A N 1
ATOM 712 C CA . ASP A 1 95 ? -22.480 10.822 -19.207 1.00 14.63 87 ASP A CA 1
ATOM 713 C C . ASP A 1 95 ? -21.146 11.441 -18.760 1.00 14.43 87 ASP A C 1
ATOM 714 O O . ASP A 1 95 ? -20.719 12.499 -19.228 1.00 14.50 87 ASP A O 1
ATOM 719 N N . GLY A 1 96 ? -20.500 10.744 -17.831 1.00 13.59 88 GLY A N 1
ATOM 720 C CA . GLY A 1 96 ? -19.182 11.122 -17.350 1.00 15.40 88 GLY A CA 1
ATOM 721 C C . GLY A 1 96 ? -19.147 12.186 -16.260 1.00 13.93 88 GLY A C 1
ATOM 722 O O . GLY A 1 96 ? -18.068 12.468 -15.731 1.00 16.21 88 GLY A O 1
ATOM 723 N N . GLU A 1 97 ? -20.294 12.781 -15.933 1.00 12.68 89 GLU A N 1
ATOM 724 C CA . GLU A 1 97 ? -20.348 13.872 -14.964 1.00 13.64 89 GLU A CA 1
ATOM 725 C C . GLU A 1 97 ? -20.774 13.394 -13.590 1.00 12.41 89 GLU A C 1
ATOM 726 O O . GLU A 1 97 ? -21.701 12.609 -13.461 1.00 12.77 89 GLU A O 1
ATOM 732 N N . PHE A 1 98 ? -20.086 13.889 -12.564 1.00 12.53 90 PHE A N 1
ATOM 733 C CA . PHE A 1 98 ? -20.496 13.693 -11.171 1.00 12.61 90 PHE A CA 1
ATOM 734 C C . PHE A 1 98 ? -21.944 14.137 -10.989 1.00 12.05 90 PHE A C 1
ATOM 735 O O . PHE A 1 98 ? -22.242 15.317 -11.201 1.00 12.68 90 PHE A O 1
ATOM 743 N N . VAL A 1 99 ? -22.828 13.225 -10.587 1.00 11.54 91 VAL A N 1
ATOM 744 C CA . VAL A 1 99 ? -24.211 13.618 -10.293 1.00 12.80 91 VAL A CA 1
ATOM 745 C C . VAL A 1 99 ? -24.685 13.081 -8.947 1.00 12.26 91 VAL A C 1
ATOM 746 O O . VAL A 1 99 ? -25.861 13.211 -8.608 1.00 13.30 91 VAL A O 1
ATOM 750 N N . GLY A 1 100 ? -23.777 12.494 -8.170 1.00 11.76 92 GLY A N 1
ATOM 751 C CA . GLY A 1 100 ? -24.129 12.030 -6.839 1.00 11.67 92 GLY A CA 1
ATOM 752 C C . GLY A 1 100 ? -23.123 11.013 -6.361 1.00 10.23 92 GLY A C 1
ATOM 753 O O . GLY A 1 100 ? -22.056 10.850 -6.968 1.00 11.27 92 GLY A O 1
ATOM 754 N N . GLN A 1 101 ? -23.475 10.312 -5.287 1.00 11.06 93 GLN A N 1
ATOM 755 C CA . GLN A 1 101 ? -22.600 9.307 -4.693 1.00 10.95 93 GLN A CA 1
ATOM 756 C C . GLN A 1 101 ? -23.354 8.039 -4.383 1.00 11.44 93 GLN A C 1
ATOM 757 O O . GLN A 1 101 ? -24.563 8.066 -4.130 1.00 12.05 93 GLN A O 1
ATOM 763 N N . LEU A 1 102 ? -22.611 6.936 -4.402 1.00 10.96 94 LEU A N 1
ATOM 764 C CA . LEU A 1 102 ? -23.080 5.614 -4.024 1.00 11.61 94 LEU A CA 1
ATOM 765 C C . LEU A 1 102 ? -22.012 5.071 -3.078 1.00 11.33 94 LEU A C 1
ATOM 766 O O . LEU A 1 102 ? -20.883 4.815 -3.499 1.00 11.73 94 LEU A O 1
ATOM 771 N N . THR A 1 103 ? -22.362 4.926 -1.807 1.00 12.27 95 THR A N 1
ATOM 772 C CA . THR A 1 103 ? -21.385 4.549 -0.797 1.00 11.19 95 THR A CA 1
ATOM 773 C C . THR A 1 103 ? -21.749 3.223 -0.138 1.00 12.29 95 THR A C 1
ATOM 774 O O . THR A 1 103 ? -22.873 3.049 0.343 1.00 12.71 95 THR A O 1
ATOM 778 N N . ILE A 1 104 ? -20.797 2.293 -0.131 1.00 12.33 96 ILE A N 1
ATOM 779 C CA . ILE A 1 104 ? -20.912 1.063 0.650 1.00 12.81 96 ILE A CA 1
ATOM 780 C C . ILE A 1 104 ? -20.133 1.254 1.948 1.00 12.85 96 ILE A C 1
ATOM 781 O O . ILE A 1 104 ? -18.983 1.690 1.907 1.00 14.18 96 ILE A O 1
ATOM 786 N N . GLY A 1 105 ? -20.751 0.962 3.089 1.00 12.34 97 GLY A N 1
ATOM 787 C CA . GLY A 1 105 ? -20.077 1.160 4.362 1.00 13.66 97 GLY A CA 1
ATOM 788 C C . GLY A 1 105 ? -20.281 0.057 5.376 1.00 15.23 97 GLY A C 1
ATOM 789 O O . GLY A 1 105 ? -21.098 -0.854 5.174 1.00 14.26 97 GLY A O 1
ATOM 790 N N . ASN A 1 106 ? -19.522 0.140 6.472 1.00 13.97 98 ASN A N 1
ATOM 791 C CA . ASN A 1 106 ? -19.573 -0.870 7.536 1.00 14.16 98 ASN A CA 1
ATOM 792 C C . ASN A 1 106 ? -19.390 -2.279 6.962 1.00 15.39 98 ASN A C 1
ATOM 793 O O . ASN A 1 106 ? -20.087 -3.225 7.346 1.00 16.39 98 ASN A O 1
ATOM 798 N N . VAL A 1 107 ? -18.450 -2.410 6.035 1.00 13.88 99 VAL A N 1
ATOM 799 C CA . VAL A 1 107 ? -18.208 -3.684 5.370 1.00 13.95 99 VAL A CA 1
ATOM 800 C C . VAL A 1 107 ? -17.588 -4.687 6.333 1.00 15.73 99 VAL A C 1
ATOM 801 O O . VAL A 1 107 ? -16.603 -4.389 7.009 1.00 17.90 99 VAL A O 1
ATOM 805 N N . THR A 1 108 ? -18.186 -5.873 6.402 1.00 16.27 100 THR A N 1
ATOM 806 C CA . THR A 1 108 ? -17.622 -6.970 7.181 1.00 16.68 100 THR A CA 1
ATOM 807 C C . THR A 1 108 ? -17.502 -8.201 6.300 1.00 19.13 100 THR A C 1
ATOM 808 O O . THR A 1 108 ? -18.174 -8.314 5.271 1.00 21.69 100 THR A O 1
ATOM 812 N N . HIS A 1 109 ? -16.638 -9.127 6.691 1.00 18.49 101 HIS A N 1
ATOM 813 C CA . HIS A 1 109 ? -16.559 -10.387 5.980 1.00 19.36 101 HIS A CA 1
ATOM 814 C C . HIS A 1 109 ? -16.841 -11.507 6.980 1.00 19.03 101 HIS A C 1
ATOM 815 O O . HIS A 1 109 ? -17.878 -11.470 7.640 1.00 18.17 101 HIS A O 1
ATOM 822 N N . GLY A 1 110 ? -15.957 -12.491 7.106 1.00 22.50 102 GLY A N 1
ATOM 823 C CA . GLY A 1 110 ? -16.195 -13.569 8.055 1.00 22.81 102 GLY A CA 1
ATOM 824 C C . GLY A 1 110 ? -17.514 -14.297 7.848 1.00 18.98 102 GLY A C 1
ATOM 825 O O . GLY A 1 110 ? -17.833 -14.713 6.732 1.00 22.18 102 GLY A O 1
ATOM 826 N N . ALA A 1 111 ? -18.277 -14.462 8.932 1.00 19.98 103 ALA A N 1
ATOM 827 C CA . ALA A 1 111 ? -19.567 -15.155 8.884 1.00 17.50 103 ALA A CA 1
ATOM 828 C C . ALA A 1 111 ? -20.738 -14.192 8.710 1.00 20.29 103 ALA A C 1
ATOM 829 O O . ALA A 1 111 ? -21.902 -14.602 8.787 1.00 19.18 103 ALA A O 1
ATOM 831 N N . LEU A 1 112 ? -20.430 -12.915 8.484 1.00 17.79 104 LEU A N 1
ATOM 832 C CA . LEU A 1 112 ? -21.468 -11.901 8.311 1.00 16.98 104 LEU A CA 1
ATOM 833 C C . LEU A 1 112 ? -21.538 -11.447 6.848 1.00 14.90 104 LEU A C 1
ATOM 834 O O . LEU A 1 112 ? -22.590 -11.561 6.223 1.00 15.70 104 LEU A O 1
ATOM 839 N N . ARG A 1 113 ? -20.424 -10.940 6.316 1.00 15.10 105 ARG A N 1
ATOM 840 C CA . ARG A 1 113 ? -20.329 -10.577 4.900 1.00 15.08 105 ARG A CA 1
ATOM 841 C C . ARG A 1 113 ? -21.455 -9.627 4.516 1.00 14.00 105 ARG A C 1
ATOM 842 O O . ARG A 1 113 ? -22.224 -9.873 3.582 1.00 15.61 105 ARG A O 1
ATOM 850 N N . SER A 1 114 ? -21.565 -8.556 5.284 1.00 14.70 106 SER A N 1
ATOM 851 C CA . SER A 1 114 ? -22.663 -7.617 5.124 1.00 14.48 106 SER A CA 1
ATOM 852 C C . SER A 1 114 ? -22.111 -6.199 5.090 1.00 15.99 106 SER A C 1
ATOM 853 O O . SER A 1 114 ? -20.985 -5.956 5.500 1.00 15.57 106 SER A O 1
ATOM 856 N N . ALA A 1 115 ? -22.911 -5.273 4.585 1.00 14.15 107 ALA A N 1
ATOM 857 C CA . ALA A 1 115 ? -22.547 -3.861 4.541 1.00 13.86 107 ALA A CA 1
ATOM 858 C C . ALA A 1 115 ? -23.815 -3.048 4.379 1.00 12.97 107 ALA A C 1
ATOM 859 O O . ALA A 1 115 ? -24.867 -3.606 4.049 1.00 13.62 107 ALA A O 1
ATOM 861 N N . TRP A 1 116 ? -23.741 -1.746 4.631 1.00 11.97 108 TRP A N 1
ATOM 862 C CA . TRP A 1 116 ? -24.851 -0.891 4.239 1.00 12.88 108 TRP A CA 1
ATOM 863 C C . TRP A 1 116 ? -24.521 -0.190 2.939 1.00 12.43 108 TRP A C 1
ATOM 864 O O . TRP A 1 116 ? -23.360 -0.124 2.523 1.00 12.34 108 TRP A O 1
ATOM 875 N N . ILE A 1 117 ? -25.573 0.289 2.285 1.00 11.84 109 ILE A N 1
ATOM 876 C CA . ILE A 1 117 ? -25.444 1.083 1.065 1.00 11.71 109 ILE A CA 1
ATOM 877 C C . ILE A 1 117 ? -26.233 2.377 1.251 1.00 13.00 109 ILE A C 1
ATOM 878 O O . ILE A 1 117 ? -27.303 2.386 1.860 1.00 12.34 109 ILE A O 1
ATOM 883 N N . GLY A 1 118 ? -25.672 3.475 0.762 1.00 13.02 110 GLY A N 1
ATOM 884 C CA . GLY A 1 118 ? -26.356 4.749 0.784 1.00 13.68 110 GLY A CA 1
ATOM 885 C C . GLY A 1 118 ? -26.091 5.468 -0.519 1.00 11.95 110 GLY A C 1
ATOM 886 O O . GLY A 1 118 ? -25.164 5.117 -1.252 1.00 12.42 110 GLY A O 1
ATOM 887 N N . TYR A 1 119 ? -26.916 6.459 -0.829 1.00 11.74 111 TYR A N 1
ATOM 888 C CA . TYR A 1 119 ? -26.801 7.147 -2.109 1.00 12.31 111 TYR A CA 1
ATOM 889 C C . TYR A 1 119 ? -27.423 8.527 -2.016 1.00 11.62 111 TYR A C 1
ATOM 890 O O . TYR A 1 119 ? -28.268 8.800 -1.152 1.00 12.20 111 TYR A O 1
ATOM 899 N N . TRP A 1 120 ? -27.025 9.391 -2.938 1.00 11.00 112 TRP A N 1
ATOM 900 C CA . TRP A 1 120 ? -27.771 10.611 -3.209 1.00 11.77 112 TRP A CA 1
ATOM 901 C C . TRP A 1 120 ? -27.512 11.005 -4.654 1.00 13.36 112 TRP A C 1
ATOM 902 O O . TRP A 1 120 ? -26.461 10.689 -5.225 1.00 12.21 112 TRP A O 1
ATOM 913 N N . VAL A 1 121 ? -28.500 11.665 -5.249 1.00 12.05 113 VAL A N 1
ATOM 914 C CA . VAL A 1 121 ? -28.435 12.129 -6.631 1.00 11.97 113 VAL A CA 1
ATOM 915 C C . VAL A 1 121 ? -28.857 13.595 -6.679 1.00 13.24 113 VAL A C 1
ATOM 916 O O . VAL A 1 121 ? -29.787 13.995 -5.981 1.00 13.65 113 VAL A O 1
ATOM 920 N N . ALA A 1 122 ? -28.168 14.377 -7.504 1.00 12.71 114 ALA A N 1
ATOM 921 C CA . ALA A 1 122 ? -28.505 15.780 -7.734 1.00 12.55 114 ALA A CA 1
ATOM 922 C C . ALA A 1 122 ? -30.000 15.960 -7.996 1.00 13.65 114 ALA A C 1
ATOM 923 O O . ALA A 1 122 ? -30.598 15.216 -8.782 1.00 14.79 114 ALA A O 1
ATOM 925 N N . SER A 1 123 ? -30.591 16.956 -7.339 1.00 14.51 115 SER A N 1
ATOM 926 C CA . SER A 1 123 ? -32.047 17.136 -7.361 1.00 15.17 115 SER A CA 1
ATOM 927 C C . SER A 1 123 ? -32.613 17.343 -8.765 1.00 20.37 115 SER A C 1
ATOM 928 O O . SER A 1 123 ? -33.728 16.908 -9.054 1.00 22.21 115 SER A O 1
ATOM 931 N N . SER A 1 124 ? -31.850 17.989 -9.638 1.00 17.70 116 SER A N 1
ATOM 932 C CA . SER A 1 124 ? -32.324 18.244 -11.000 1.00 20.60 116 SER A CA 1
ATOM 933 C C . SER A 1 124 ? -32.343 16.971 -11.838 1.00 25.47 116 SER A C 1
ATOM 934 O O . SER A 1 124 ? -32.850 16.967 -12.964 1.00 27.72 116 SER A O 1
ATOM 937 N N . ARG A 1 125 ? -31.801 15.892 -11.281 1.00 19.79 117 ARG A N 1
ATOM 938 C CA . ARG A 1 125 ? -31.621 14.637 -12.003 1.00 23.70 117 ARG A CA 1
ATOM 939 C C . ARG A 1 125 ? -32.453 13.493 -11.422 1.00 23.11 117 ARG A C 1
ATOM 940 O O . ARG A 1 125 ? -32.396 12.372 -11.926 1.00 28.40 117 ARG A O 1
ATOM 948 N N . THR A 1 126 ? -33.203 13.758 -10.353 1.00 24.48 118 THR A N 1
ATOM 949 C CA . THR A 1 126 ? -33.902 12.685 -9.644 1.00 26.02 118 THR A CA 1
ATOM 950 C C . THR A 1 126 ? -35.156 12.240 -10.392 1.00 29.95 118 THR A C 1
ATOM 951 O O . THR A 1 126 ? -35.637 12.935 -11.285 1.00 30.87 118 THR A O 1
ATOM 955 N N . GLY A 1 127 ? -35.666 11.066 -10.027 1.00 29.02 119 GLY A N 1
ATOM 956 C CA . GLY A 1 127 ? -36.846 10.510 -10.668 1.00 34.66 119 GLY A CA 1
ATOM 957 C C . GLY A 1 127 ? -36.635 10.164 -12.132 1.00 36.29 119 GLY A C 1
ATOM 958 O O . GLY A 1 127 ? -37.540 10.317 -12.952 1.00 43.23 119 GLY A O 1
ATOM 959 N N . GLY A 1 128 ? -35.439 9.689 -12.464 1.00 28.83 120 GLY A N 1
ATOM 960 C CA . GLY A 1 128 ? -35.118 9.330 -13.835 1.00 25.58 120 GLY A CA 1
ATOM 961 C C . GLY A 1 128 ? -34.379 8.007 -13.971 1.00 24.85 120 GLY A C 1
ATOM 962 O O . GLY A 1 128 ? -33.874 7.680 -15.042 1.00 25.24 120 GLY A O 1
ATOM 963 N N . GLY A 1 129 ? -34.308 7.244 -12.887 1.00 20.90 121 GLY A N 1
ATOM 964 C CA . GLY A 1 129 ? -33.655 5.946 -12.916 1.00 18.84 121 GLY A CA 1
ATOM 965 C C . GLY A 1 129 ? -32.174 5.943 -12.564 1.00 14.89 121 GLY A C 1
ATOM 966 O O . GLY A 1 129 ? -31.518 4.899 -12.632 1.00 16.94 121 GLY A O 1
ATOM 967 N N . ILE A 1 130 ? -31.631 7.104 -12.196 1.00 16.17 122 ILE A N 1
ATOM 968 C CA . ILE A 1 130 ? -30.204 7.148 -11.882 1.00 15.25 122 ILE A CA 1
ATOM 969 C C . ILE A 1 130 ? -29.923 6.460 -10.542 1.00 13.64 122 ILE A C 1
ATOM 970 O O . ILE A 1 130 ? -29.009 5.641 -10.442 1.00 13.84 122 ILE A O 1
ATOM 975 N N . ALA A 1 131 ? -30.736 6.749 -9.534 1.00 13.65 123 ALA A N 1
ATOM 976 C CA . ALA A 1 131 ? -30.525 6.122 -8.229 1.00 14.06 123 ALA A CA 1
ATOM 977 C C . ALA A 1 131 ? -30.768 4.618 -8.266 1.00 14.47 123 ALA A C 1
ATOM 978 O O . ALA A 1 131 ? -30.010 3.859 -7.686 1.00 14.43 123 ALA A O 1
ATOM 980 N N . THR A 1 132 ? -31.816 4.179 -8.964 1.00 14.57 124 THR A N 1
ATOM 981 C CA . THR A 1 132 ? -32.059 2.740 -9.046 1.00 15.30 124 THR A CA 1
ATOM 982 C C . THR A 1 132 ? -30.920 2.042 -9.790 1.00 13.63 124 THR A C 1
ATOM 983 O O . THR A 1 132 ? -30.485 0.972 -9.379 1.00 14.08 124 THR A O 1
ATOM 987 N N . ALA A 1 133 ? -30.404 2.668 -10.844 1.00 14.38 125 ALA A N 1
ATOM 988 C CA . ALA A 1 133 ? -29.266 2.097 -11.554 1.00 13.86 125 ALA A CA 1
ATOM 989 C C . ALA A 1 133 ? -28.017 2.030 -10.681 1.00 13.39 125 ALA A C 1
ATOM 990 O O . ALA A 1 133 ? -27.286 1.039 -10.706 1.00 14.86 125 ALA A O 1
ATOM 992 N N . ALA A 1 134 ? -27.780 3.090 -9.914 1.00 13.71 126 ALA A N 1
ATOM 993 C CA . ALA A 1 134 ? -26.620 3.129 -9.030 1.00 14.88 126 ALA A CA 1
ATOM 994 C C . ALA A 1 134 ? -26.697 2.043 -7.960 1.00 13.65 126 ALA A C 1
ATOM 995 O O . ALA A 1 134 ? -25.716 1.340 -7.698 1.00 14.12 126 ALA A O 1
ATOM 997 N N . LEU A 1 135 ? -27.863 1.902 -7.342 1.00 13.38 127 LEU A N 1
ATOM 998 C CA . LEU A 1 135 ? -28.054 0.848 -6.357 1.00 13.70 127 LEU A CA 1
ATOM 999 C C . LEU A 1 135 ? -27.896 -0.544 -6.968 1.00 13.48 127 LEU A C 1
ATOM 1000 O O . LEU A 1 135 ? -27.284 -1.432 -6.368 1.00 14.02 127 LEU A O 1
ATOM 1005 N N . ALA A 1 136 ? -28.461 -0.740 -8.155 1.00 14.02 128 ALA A N 1
ATOM 1006 C CA . ALA A 1 136 ? -28.369 -2.043 -8.817 1.00 14.42 128 ALA A CA 1
ATOM 1007 C C . ALA A 1 136 ? -26.923 -2.406 -9.142 1.00 13.05 128 ALA A C 1
ATOM 1008 O O . ALA A 1 136 ? -26.489 -3.539 -8.942 1.00 14.33 128 ALA A O 1
ATOM 1010 N N . MET A 1 137 ? -26.168 -1.428 -9.635 1.00 13.39 129 MET A N 1
ATOM 1011 C CA . MET A 1 137 ? -24.744 -1.620 -9.877 1.00 14.87 129 MET A CA 1
ATOM 1012 C C . MET A 1 137 ? -24.002 -1.908 -8.577 1.00 12.35 129 MET A C 1
ATOM 1013 O O . MET A 1 137 ? -23.140 -2.777 -8.520 1.00 14.49 129 MET A O 1
ATOM 1018 N N . GLY A 1 138 ? -24.340 -1.163 -7.525 1.00 13.70 130 GLY A N 1
ATOM 1019 C CA . GLY A 1 138 ? -23.711 -1.376 -6.237 1.00 13.31 130 GLY A CA 1
ATOM 1020 C C . GLY A 1 138 ? -23.922 -2.791 -5.744 1.00 14.36 130 GLY A C 1
ATOM 1021 O O . GLY A 1 138 ? -22.981 -3.456 -5.291 1.00 14.45 130 GLY A O 1
ATOM 1022 N N . LEU A 1 139 ? -25.170 -3.249 -5.828 1.00 14.47 131 LEU A N 1
ATOM 1023 C CA . LEU A 1 139 ? -25.507 -4.605 -5.402 1.00 14.36 131 LEU A CA 1
ATOM 1024 C C . LEU A 1 139 ? -24.744 -5.643 -6.203 1.00 14.74 131 LEU A C 1
ATOM 1025 O O . LEU A 1 139 ? -24.208 -6.589 -5.635 1.00 15.36 131 LEU A O 1
ATOM 1030 N N . ASP A 1 140 ? -24.704 -5.482 -7.523 1.00 14.92 132 ASP A N 1
ATOM 1031 C CA . ASP A 1 140 ? -24.011 -6.465 -8.344 1.00 17.45 132 ASP A CA 1
ATOM 1032 C C . ASP A 1 140 ? -22.540 -6.538 -7.954 1.00 17.53 132 ASP A C 1
ATOM 1033 O O . ASP A 1 140 ? -21.975 -7.618 -7.790 1.00 16.06 132 ASP A O 1
ATOM 1038 N N . HIS A 1 141 ? -21.928 -5.374 -7.775 1.00 14.98 133 HIS A N 1
ATOM 1039 C CA . HIS A 1 141 ? -20.532 -5.314 -7.381 1.00 13.89 133 HIS A CA 1
ATOM 1040 C C . HIS A 1 141 ? -20.296 -5.942 -6.004 1.00 14.92 133 HIS A C 1
ATOM 1041 O O . HIS A 1 141 ? -19.343 -6.693 -5.805 1.00 16.20 133 HIS A O 1
ATOM 1048 N N . CYS A 1 142 ? -21.169 -5.630 -5.053 1.00 13.23 134 CYS A N 1
ATOM 1049 C CA . CYS A 1 142 ? -21.025 -6.156 -3.697 1.00 15.36 134 CYS A CA 1
ATOM 1050 C C . CYS A 1 142 ? -21.161 -7.671 -3.636 1.00 15.13 134 CYS A C 1
ATOM 1051 O O . CYS A 1 142 ? -20.446 -8.326 -2.882 1.00 15.81 134 CYS A O 1
ATOM 1054 N N . PHE A 1 143 ? -22.084 -8.215 -4.421 1.00 16.04 135 PHE A N 1
ATOM 1055 C CA . PHE A 1 143 ? -22.373 -9.647 -4.358 1.00 16.29 135 PHE A CA 1
ATOM 1056 C C . PHE A 1 143 ? -21.427 -10.457 -5.245 1.00 19.14 135 PHE A C 1
ATOM 1057 O O . PHE A 1 143 ? -21.462 -11.691 -5.230 1.00 21.36 135 PHE A O 1
ATOM 1065 N N . THR A 1 144 ? -20.572 -9.772 -6.002 1.00 16.72 136 THR A N 1
ATOM 1066 C CA . THR A 1 144 ? -19.553 -10.454 -6.799 1.00 17.22 136 THR A CA 1
ATOM 1067 C C . THR A 1 144 ? -18.155 -10.097 -6.291 1.00 16.80 136 THR A C 1
ATOM 1068 O O . THR A 1 144 ? -17.586 -10.820 -5.466 1.00 19.55 136 THR A O 1
ATOM 1072 N N . ALA A 1 145 ? -17.626 -8.963 -6.746 1.00 16.57 137 ALA A N 1
ATOM 1073 C CA . ALA A 1 145 ? -16.259 -8.548 -6.433 1.00 18.65 137 ALA A CA 1
ATOM 1074 C C . ALA A 1 145 ? -15.953 -8.389 -4.939 1.00 17.83 137 ALA A C 1
ATOM 1075 O O . ALA A 1 145 ? -14.853 -8.727 -4.496 1.00 21.00 137 ALA A O 1
ATOM 1077 N N . VAL A 1 146 ? -16.904 -7.879 -4.160 1.00 17.06 138 VAL A N 1
ATOM 1078 C CA . VAL A 1 146 ? -16.637 -7.630 -2.737 1.00 17.52 138 VAL A CA 1
ATOM 1079 C C . VAL A 1 146 ? -16.927 -8.894 -1.906 1.00 16.43 138 VAL A C 1
ATOM 1080 O O . VAL A 1 146 ? -16.610 -8.960 -0.718 1.00 17.30 138 VAL A O 1
ATOM 1084 N N . GLN A 1 147 ? -17.498 -9.903 -2.564 1.00 17.37 139 GLN A N 1
ATOM 1085 C CA . GLN A 1 147 ? -17.749 -11.218 -1.961 1.00 18.75 139 GLN A CA 1
ATOM 1086 C C . GLN A 1 147 ? -18.687 -11.135 -0.759 1.00 19.44 139 GLN A C 1
ATOM 1087 O O . GLN A 1 147 ? -18.577 -11.911 0.195 1.00 20.42 139 GLN A O 1
ATOM 1093 N N . LEU A 1 148 ? -19.629 -10.201 -0.812 1.00 17.17 140 LEU A N 1
ATOM 1094 C CA . LEU A 1 148 ? -20.574 -10.043 0.279 1.00 15.59 140 LEU A CA 1
ATOM 1095 C C . LEU A 1 148 ? -21.829 -10.894 0.087 1.00 16.12 140 LEU A C 1
ATOM 1096 O O . LEU A 1 148 ? -22.166 -11.311 -1.032 1.00 18.02 140 LEU A O 1
ATOM 1101 N N . HIS A 1 149 ? -22.503 -11.148 1.204 1.00 14.63 141 HIS A N 1
ATOM 1102 C CA . HIS A 1 149 ? -23.720 -11.951 1.240 1.00 15.01 141 HIS A CA 1
ATOM 1103 C C . HIS A 1 149 ? -24.996 -11.120 1.425 1.00 15.20 141 HIS A C 1
ATOM 1104 O O . HIS A 1 149 ? -26.081 -11.544 1.048 1.00 15.48 141 HIS A O 1
ATOM 1111 N N . ARG A 1 150 ? -24.853 -9.923 1.984 1.00 15.34 142 ARG A N 1
ATOM 1112 C CA . ARG A 1 150 ? -26.007 -9.121 2.365 1.00 13.61 142 ARG A CA 1
ATOM 1113 C C . ARG A 1 150 ? -25.683 -7.637 2.247 1.00 14.63 142 ARG A C 1
ATOM 1114 O O . ARG A 1 150 ? -24.578 -7.214 2.582 1.00 14.08 142 ARG A O 1
ATOM 1122 N N . ILE A 1 151 ? -26.646 -6.865 1.759 1.00 12.33 143 ILE A N 1
ATOM 1123 C CA . ILE A 1 151 ? -26.564 -5.411 1.777 1.00 13.29 143 ILE A CA 1
ATOM 1124 C C . ILE A 1 151 ? -27.835 -4.850 2.404 1.00 12.85 143 ILE A C 1
ATOM 1125 O O . ILE A 1 151 ? -28.951 -5.282 2.078 1.00 14.42 143 ILE A O 1
ATOM 1130 N N . GLU A 1 152 ? -27.674 -3.903 3.325 1.00 12.33 144 GLU A N 1
ATOM 1131 C CA . GLU A 1 152 ? -28.810 -3.252 3.955 1.00 12.26 144 GLU A CA 1
ATOM 1132 C C . GLU A 1 152 ? -28.776 -1.751 3.717 1.00 12.68 144 GLU A C 1
ATOM 1133 O O . GLU A 1 152 ? -27.756 -1.210 3.281 1.00 12.40 144 GLU A O 1
ATOM 1139 N N . ALA A 1 153 ? -29.893 -1.094 3.996 1.00 12.31 145 ALA A N 1
ATOM 1140 C CA . ALA A 1 153 ? -29.975 0.366 3.925 1.00 12.17 145 ALA A CA 1
ATOM 1141 C C . ALA A 1 153 ? -30.952 0.858 4.970 1.00 12.54 145 ALA A C 1
ATOM 1142 O O . ALA A 1 153 ? -31.827 0.107 5.428 1.00 12.78 145 ALA A O 1
ATOM 1144 N N . THR A 1 154 ? -30.786 2.112 5.381 1.00 12.84 146 THR A N 1
ATOM 1145 C CA . THR A 1 154 ? -31.713 2.722 6.326 1.00 12.89 146 THR A CA 1
ATOM 1146 C C . THR A 1 154 ? -32.351 3.952 5.692 1.00 13.43 146 THR A C 1
ATOM 1147 O O . THR A 1 154 ? -31.716 4.683 4.915 1.00 16.23 146 THR A O 1
ATOM 1151 N N . VAL A 1 155 ? -33.625 4.164 5.991 1.00 12.21 147 VAL A N 1
ATOM 1152 C CA . VAL A 1 155 ? -34.377 5.226 5.344 1.00 13.86 147 VAL A CA 1
ATOM 1153 C C . VAL A 1 155 ? -35.507 5.653 6.274 1.00 13.42 147 VAL A C 1
ATOM 1154 O O . VAL A 1 155 ? -36.166 4.805 6.866 1.00 13.97 147 VAL A O 1
ATOM 1158 N N . ARG A 1 156 ? -35.706 6.954 6.447 1.00 13.38 148 ARG A N 1
ATOM 1159 C CA . ARG A 1 156 ? -36.801 7.416 7.289 1.00 13.01 148 ARG A CA 1
ATOM 1160 C C . ARG A 1 156 ? -38.143 7.017 6.680 1.00 14.38 148 ARG A C 1
ATOM 1161 O O . ARG A 1 156 ? -38.310 7.062 5.453 1.00 14.54 148 ARG A O 1
ATOM 1169 N N . PRO A 1 157 ? -39.104 6.617 7.532 1.00 14.05 149 PRO A N 1
ATOM 1170 C CA . PRO A 1 157 ? -40.439 6.298 7.017 1.00 14.47 149 PRO A CA 1
ATOM 1171 C C . PRO A 1 157 ? -41.014 7.454 6.212 1.00 14.47 149 PRO A C 1
ATOM 1172 O O . PRO A 1 157 ? -41.758 7.212 5.267 1.00 17.24 149 PRO A O 1
ATOM 1176 N N . GLU A 1 158 ? -40.650 8.680 6.574 1.00 14.23 150 GLU A N 1
ATOM 1177 C CA . GLU A 1 158 ? -41.167 9.880 5.908 1.00 14.68 150 GLU A CA 1
ATOM 1178 C C . GLU A 1 158 ? -40.560 10.119 4.526 1.00 17.56 150 GLU A C 1
ATOM 1179 O O . GLU A 1 158 ? -41.075 10.919 3.746 1.00 16.76 150 GLU A O 1
ATOM 1185 N N . ASN A 1 159 ? -39.466 9.428 4.224 1.00 15.72 151 ASN A N 1
ATOM 1186 C CA . ASN A 1 159 ? -38.763 9.637 2.966 1.00 15.57 151 ASN A CA 1
ATOM 1187 C C . ASN A 1 159 ? -39.383 8.781 1.871 1.00 16.92 151 ASN A C 1
ATOM 1188 O O . ASN A 1 159 ? 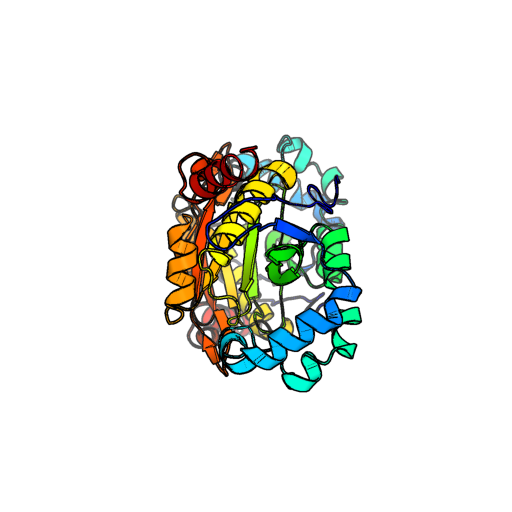-38.836 7.755 1.458 1.00 16.09 151 ASN A O 1
ATOM 1193 N N . THR A 1 160 ? -40.547 9.209 1.401 1.00 17.09 152 THR A N 1
ATOM 1194 C CA . THR A 1 160 ? -41.308 8.421 0.438 1.00 18.56 152 THR A CA 1
ATOM 1195 C C . THR A 1 160 ? -40.546 8.118 -0.867 1.00 14.93 152 THR A C 1
ATOM 1196 O O . THR A 1 160 ? -40.556 6.981 -1.322 1.00 18.25 152 THR A O 1
ATOM 1200 N N . PRO A 1 161 ? -39.858 9.115 -1.457 1.00 17.91 153 PRO A N 1
ATOM 1201 C CA . PRO A 1 161 ? -39.159 8.764 -2.703 1.00 17.13 153 PRO A CA 1
ATOM 1202 C C . PRO A 1 161 ? -38.052 7.728 -2.518 1.00 15.93 153 PRO A C 1
ATOM 1203 O O . PRO A 1 161 ? -37.876 6.862 -3.372 1.00 15.68 153 PRO A O 1
ATOM 1207 N N . SER A 1 162 ? -37.298 7.825 -1.428 1.00 14.83 154 SER A N 1
ATOM 1208 C CA . SER A 1 162 ? -36.207 6.888 -1.228 1.00 15.95 154 SER A CA 1
ATOM 1209 C C . SER A 1 162 ? -36.733 5.484 -0.935 1.00 13.87 154 SER A C 1
ATOM 1210 O O . SER A 1 162 ? -36.168 4.496 -1.414 1.00 15.05 154 SER A O 1
ATOM 1213 N N . ARG A 1 163 ? -37.812 5.387 -0.158 1.00 14.53 155 ARG A N 1
ATOM 1214 C CA . ARG A 1 163 ? -38.440 4.083 0.062 1.00 14.49 155 ARG A CA 1
ATOM 1215 C C . ARG A 1 163 ? -38.847 3.438 -1.256 1.00 15.97 155 ARG A C 1
ATOM 1216 O O . ARG A 1 163 ? -38.673 2.239 -1.449 1.00 16.15 155 ARG A O 1
ATOM 1224 N N . ALA A 1 164 ? -39.359 4.246 -2.174 1.00 15.52 156 ALA A N 1
ATOM 1225 C CA . ALA A 1 164 ? -39.780 3.718 -3.469 1.00 17.51 156 ALA A CA 1
ATOM 1226 C C . ALA A 1 164 ? -38.588 3.257 -4.302 1.00 15.72 156 ALA A C 1
ATOM 1227 O O . ALA A 1 164 ? -38.644 2.209 -4.952 1.00 16.92 156 ALA A O 1
ATOM 1229 N N . VAL A 1 165 ? -37.512 4.038 -4.285 1.00 14.78 157 VAL A N 1
ATOM 1230 C CA . VAL A 1 165 ? -36.296 3.674 -5.013 1.00 14.98 157 VAL A CA 1
ATOM 1231 C C . VAL A 1 165 ? -35.742 2.339 -4.500 1.00 14.30 157 VAL A C 1
ATOM 1232 O O . VAL A 1 165 ? -35.440 1.437 -5.281 1.00 14.99 157 VAL A O 1
ATOM 1236 N N . LEU A 1 166 ? -35.635 2.212 -3.180 1.00 14.39 158 LEU A N 1
ATOM 1237 C CA . LEU A 1 166 ? -35.096 1.002 -2.572 1.00 14.05 158 LEU A CA 1
ATOM 1238 C C . LEU A 1 166 ? -35.992 -0.211 -2.827 1.00 15.08 158 LEU A C 1
ATOM 1239 O O . LEU A 1 166 ? -35.495 -1.296 -3.148 1.00 15.20 158 LEU A O 1
ATOM 1244 N N . ALA A 1 167 ? -37.304 -0.028 -2.692 1.00 15.03 159 ALA A N 1
ATOM 1245 C CA . ALA A 1 167 ? -38.234 -1.129 -2.937 1.00 17.60 159 ALA A CA 1
ATOM 1246 C C . ALA A 1 167 ? -38.165 -1.559 -4.399 1.00 16.26 159 ALA A C 1
ATOM 1247 O O . ALA A 1 167 ? -38.247 -2.752 -4.710 1.00 18.61 159 ALA A O 1
ATOM 1249 N N . HIS A 1 168 ? -37.995 -0.592 -5.293 1.00 16.24 160 HIS A N 1
ATOM 1250 C CA . HIS A 1 168 ? -38.002 -0.886 -6.719 1.00 18.66 160 HIS A CA 1
ATOM 1251 C C . HIS A 1 168 ? -36.939 -1.907 -7.106 1.00 18.35 160 HIS A C 1
ATOM 1252 O O . HIS A 1 168 ? -37.212 -2.827 -7.879 1.00 20.49 160 HIS A O 1
ATOM 1259 N N . VAL A 1 169 ? -35.732 -1.777 -6.560 1.00 16.15 161 VAL A N 1
ATOM 1260 C CA . VAL A 1 169 ? -34.659 -2.679 -6.968 1.00 16.37 161 VAL A CA 1
ATOM 1261 C C . VAL A 1 169 ? -34.634 -4.007 -6.213 1.00 14.91 161 VAL A C 1
ATOM 1262 O O . VAL A 1 169 ? -33.879 -4.900 -6.584 1.00 16.52 161 VAL A O 1
ATOM 1266 N N . GLY A 1 170 ? -35.447 -4.141 -5.163 1.00 15.45 162 GLY A N 1
ATOM 1267 C CA . GLY A 1 170 ? -35.584 -5.428 -4.497 1.00 16.58 162 GLY A CA 1
ATOM 1268 C C . GLY A 1 170 ? -35.331 -5.467 -3.002 1.00 14.95 162 GLY A C 1
ATOM 1269 O O . GLY A 1 170 ? -35.365 -6.540 -2.394 1.00 17.15 162 GLY A O 1
ATOM 1270 N N . PHE A 1 171 ? -35.088 -4.318 -2.387 1.00 14.65 163 PHE A N 1
ATOM 1271 C CA . PHE A 1 171 ? -34.903 -4.320 -0.934 1.00 14.94 163 PHE A CA 1
ATOM 1272 C C . PHE A 1 171 ? -36.190 -4.691 -0.195 1.00 14.90 163 PHE A C 1
ATOM 1273 O O . PHE A 1 171 ? -37.278 -4.230 -0.561 1.00 16.65 163 PHE A O 1
ATOM 1281 N N . ARG A 1 172 ? -36.043 -5.519 0.844 1.00 13.88 164 ARG A N 1
ATOM 1282 C CA . ARG A 1 172 ? -37.135 -5.915 1.736 1.00 17.40 164 ARG A CA 1
ATOM 1283 C C . ARG A 1 172 ? -37.112 -5.123 3.032 1.00 15.20 164 ARG A C 1
ATOM 1284 O O . ARG A 1 172 ? -36.052 -4.973 3.623 1.00 15.62 164 ARG A O 1
ATOM 1292 N N . GLU A 1 173 ? -38.259 -4.672 3.520 1.00 15.22 165 GLU A N 1
ATOM 1293 C CA . GLU A 1 173 ? -38.307 -4.111 4.878 1.00 13.96 165 GLU A CA 1
ATOM 1294 C C . GLU A 1 173 ? -38.056 -5.206 5.917 1.00 15.51 165 GLU A C 1
ATOM 1295 O O . GLU A 1 173 ? -38.723 -6.252 5.894 1.00 18.25 165 GLU A O 1
ATOM 1301 N N . GLU A 1 174 ? -37.112 -4.966 6.827 1.00 14.24 166 GLU A N 1
ATOM 1302 C CA . GLU A 1 174 ? -36.798 -5.930 7.880 1.00 13.94 16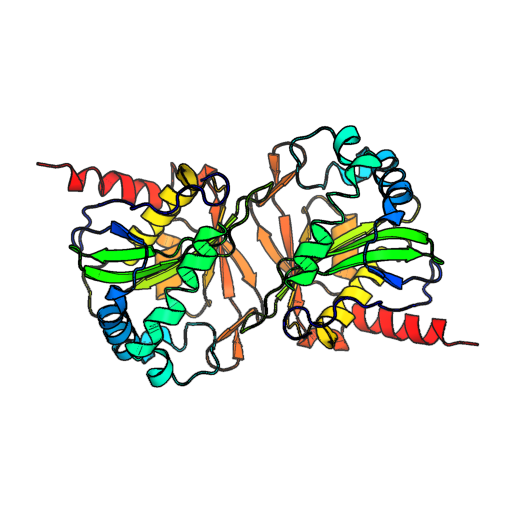6 GLU A CA 1
ATOM 1303 C C . GLU A 1 174 ? -37.146 -5.424 9.267 1.00 15.70 166 GLU A C 1
ATOM 1304 O O . GLU A 1 174 ? -37.372 -6.218 10.166 1.00 15.88 166 GLU A O 1
ATOM 1310 N N . GLY A 1 175 ? -37.188 -4.114 9.461 1.00 14.19 167 GLY A N 1
ATOM 1311 C CA . GLY A 1 175 ? -37.495 -3.610 10.784 1.00 15.90 167 GLY A CA 1
ATOM 1312 C C . GLY A 1 175 ? -37.569 -2.110 10.867 1.00 14.69 167 GLY A C 1
ATOM 1313 O O . GLY A 1 175 ? -37.351 -1.416 9.876 1.00 14.40 167 GLY A O 1
ATOM 1314 N N . LEU A 1 176 ? -37.894 -1.614 12.054 1.00 14.10 168 LEU A N 1
ATOM 1315 C CA . LEU A 1 176 ? -37.958 -0.186 12.322 1.00 14.72 168 LEU A CA 1
ATOM 1316 C C . LEU A 1 176 ? -37.011 0.120 13.466 1.00 15.50 168 LEU A C 1
ATOM 1317 O O . LEU A 1 176 ? -37.185 -0.369 14.592 1.00 14.71 168 LEU A O 1
ATOM 1322 N N . LEU A 1 177 ? -35.984 0.904 13.162 1.00 13.18 169 LEU A N 1
ATOM 1323 C CA . LEU A 1 177 ? -34.960 1.257 14.131 1.00 13.04 169 LEU A CA 1
ATOM 1324 C C . LEU A 1 177 ? -35.366 2.548 14.827 1.00 13.70 169 LEU A C 1
ATOM 1325 O O . LEU A 1 177 ? -35.368 3.617 14.218 1.00 13.96 169 LEU A O 1
ATOM 1330 N N . LYS A 1 178 ? -35.755 2.447 16.092 1.00 12.02 170 LYS A N 1
ATOM 1331 C CA . LYS A 1 178 ? -36.245 3.612 16.820 1.00 13.18 170 LYS A CA 1
ATOM 1332 C C . LYS A 1 178 ? -35.130 4.611 17.150 1.00 12.89 170 LYS A C 1
ATOM 1333 O O . LYS A 1 178 ? -34.067 4.226 17.642 1.00 13.82 170 LYS A O 1
ATOM 1339 N N . ARG A 1 179 ? -35.382 5.893 16.876 1.00 13.72 171 ARG A N 1
ATOM 1340 C CA . ARG A 1 179 ? -34.470 6.972 17.282 1.00 13.96 171 ARG A CA 1
ATOM 1341 C C . ARG A 1 179 ? -33.043 6.656 16.833 1.00 12.36 171 ARG A C 1
ATOM 1342 O O . ARG A 1 179 ? -32.090 6.789 17.599 1.00 14.01 171 ARG A O 1
ATOM 1350 N N . TYR A 1 180 ? -32.911 6.221 15.586 1.00 12.76 172 TYR A N 1
ATOM 1351 C CA . TYR A 1 180 ? -31.695 5.564 15.123 1.00 12.70 172 TYR A CA 1
ATOM 1352 C C . TYR A 1 180 ? -30.549 6.526 14.796 1.00 13.15 172 TYR A C 1
ATOM 1353 O O . TYR A 1 180 ? -29.416 6.309 15.222 1.00 14.55 172 TYR A O 1
ATOM 1362 N N . LEU A 1 181 ? -30.840 7.565 14.018 1.00 12.43 173 LEU A N 1
ATOM 1363 C CA . LEU A 1 181 ? -29.813 8.495 13.553 1.00 13.32 173 LEU A CA 1
ATOM 1364 C C . LEU A 1 181 ? -30.204 9.918 13.894 1.00 12.87 173 LEU A C 1
ATOM 1365 O O . LEU A 1 181 ? -31.391 10.279 13.830 1.00 14.23 173 LEU A O 1
ATOM 1370 N N . GLU A 1 182 ? -29.212 10.732 14.241 1.00 13.37 174 GLU A N 1
ATOM 1371 C CA . GLU A 1 182 ? -29.449 12.134 14.542 1.00 14.69 174 GLU A CA 1
ATOM 1372 C C . GLU A 1 182 ? -29.590 12.885 13.227 1.00 13.20 174 GLU A C 1
ATOM 1373 O O . GLU A 1 182 ? -28.610 13.071 12.501 1.00 14.08 174 GLU A O 1
ATOM 1379 N N . VAL A 1 183 ? -30.811 13.294 12.908 1.00 12.45 175 VAL A N 1
ATOM 1380 C CA . VAL A 1 183 ? -31.139 13.890 11.609 1.00 14.29 175 VAL A CA 1
ATOM 1381 C C . VAL A 1 183 ? -32.111 15.044 11.836 1.00 14.05 175 VAL A C 1
ATOM 1382 O O . VAL A 1 183 ? -33.107 14.885 12.536 1.00 14.61 175 VAL A O 1
ATOM 1386 N N . ASP A 1 184 ? -31.810 16.205 11.262 1.00 14.71 176 ASP A N 1
ATOM 1387 C CA . ASP A 1 184 ? -32.720 17.351 11.305 1.00 14.31 176 ASP A CA 1
ATOM 1388 C C . ASP A 1 184 ? -33.135 17.696 12.739 1.00 14.24 176 ASP A C 1
ATOM 1389 O O . ASP A 1 184 ? -34.300 17.977 13.011 1.00 15.95 176 ASP A O 1
ATOM 1394 N N . GLY A 1 185 ? -32.176 17.645 13.660 1.00 14.09 177 GLY A N 1
ATOM 1395 C CA . GLY A 1 185 ? -32.407 18.177 14.993 1.00 14.50 177 GLY A CA 1
ATOM 1396 C C . GLY A 1 185 ? -32.945 17.234 16.052 1.00 13.52 177 GLY A C 1
ATOM 1397 O O . GLY A 1 185 ? -33.278 17.679 17.159 1.00 14.98 177 GLY A O 1
ATOM 1398 N N . ALA A 1 186 ? -33.051 15.950 15.723 1.00 14.53 178 ALA A N 1
ATOM 1399 C CA . ALA A 1 186 ? -33.541 14.966 16.688 1.00 15.02 178 ALA A CA 1
ATOM 1400 C C . ALA A 1 186 ? -33.123 13.575 16.272 1.00 14.38 178 ALA A C 1
ATOM 1401 O O . ALA A 1 186 ? -32.723 13.359 15.132 1.00 14.62 178 ALA A O 1
ATOM 1403 N N . TRP A 1 187 ? -33.212 12.633 17.204 1.00 14.16 179 TRP A N 1
ATOM 1404 C CA . TRP A 1 187 ? -32.985 11.224 16.882 1.00 15.08 179 TRP A CA 1
ATOM 1405 C C . TRP A 1 187 ? -34.207 10.661 16.168 1.00 16.17 179 TRP A C 1
ATOM 1406 O O . TRP A 1 187 ? -35.293 10.636 16.740 1.00 18.21 179 TRP A O 1
ATOM 1417 N N . ARG A 1 188 ? -34.038 10.218 14.923 1.00 13.96 180 ARG A N 1
ATOM 1418 C CA . ARG A 1 188 ? -35.168 9.864 14.058 1.00 13.36 180 ARG A CA 1
ATOM 1419 C C . ARG A 1 188 ? -35.258 8.375 13.751 1.00 13.97 180 ARG A C 1
ATOM 1420 O O . ARG A 1 188 ? -34.249 7.741 13.422 1.00 12.93 180 ARG A O 1
ATOM 1428 N N . ASP A 1 189 ? -36.468 7.815 13.835 1.00 13.17 181 ASP A N 1
ATOM 1429 C CA . ASP A 1 189 ? -36.692 6.441 13.393 1.00 13.48 181 ASP A CA 1
ATOM 1430 C C . ASP A 1 189 ? -36.245 6.247 11.945 1.00 12.03 181 ASP A C 1
ATOM 1431 O O . ASP A 1 189 ? -36.490 7.106 11.098 1.00 13.09 181 ASP A O 1
ATOM 1436 N N . HIS A 1 190 ? -35.609 5.118 11.660 1.00 13.54 182 HIS A N 1
ATOM 1437 C CA . HIS A 1 190 ? -35.289 4.718 10.293 1.00 13.05 182 HIS A CA 1
ATOM 1438 C C . HIS A 1 190 ? -35.745 3.283 10.069 1.00 13.10 182 HIS A C 1
ATOM 1439 O O . HIS A 1 190 ? -35.507 2.414 10.917 1.00 13.79 182 HIS A O 1
ATOM 1446 N N . LEU A 1 191 ? -36.414 3.031 8.949 1.00 13.80 183 LEU A N 1
ATOM 1447 C CA . LEU A 1 191 ? -36.636 1.665 8.494 1.00 12.94 183 LEU A CA 1
ATOM 1448 C C . LEU A 1 191 ? -35.316 1.027 8.105 1.00 13.24 183 LEU A C 1
ATOM 1449 O O . LEU A 1 191 ? -34.423 1.703 7.592 1.00 13.17 183 LEU A O 1
ATOM 1454 N N . LEU A 1 192 ? -35.191 -0.264 8.372 1.00 12.73 184 LEU A N 1
ATOM 1455 C CA . LEU A 1 192 ? -34.077 -1.055 7.896 1.00 12.37 184 LEU A CA 1
ATOM 1456 C C . LEU A 1 192 ? -34.581 -1.929 6.763 1.00 13.96 184 LEU A C 1
ATOM 1457 O O . LEU A 1 192 ? -35.560 -2.667 6.935 1.00 13.82 184 LEU A O 1
ATOM 1462 N N . VAL A 1 193 ? -33.927 -1.845 5.613 1.00 12.72 185 VAL A N 1
ATOM 1463 C CA . VAL A 1 193 ? -34.280 -2.694 4.479 1.00 13.17 185 VAL A CA 1
ATOM 1464 C C . VAL A 1 193 ? -33.039 -3.485 4.054 1.00 13.14 185 VAL A C 1
ATOM 1465 O O . VAL A 1 193 ? -31.916 -3.079 4.352 1.00 13.07 185 VAL A O 1
ATOM 1469 N N . ALA A 1 194 ? -33.224 -4.618 3.374 1.00 13.02 186 ALA A N 1
ATOM 1470 C CA . ALA A 1 194 ? -32.098 -5.488 3.075 1.00 12.85 186 ALA A CA 1
ATOM 1471 C C . ALA A 1 194 ? -32.369 -6.406 1.897 1.00 13.11 186 ALA A C 1
ATOM 1472 O O . ALA A 1 194 ? -33.520 -6.656 1.522 1.00 13.65 186 ALA A O 1
ATOM 1474 N N . ILE A 1 195 ? -31.291 -6.912 1.324 1.00 12.89 187 ILE A N 1
ATOM 1475 C CA . ILE A 1 195 ? -31.378 -7.940 0.299 1.00 13.32 187 ILE A CA 1
ATOM 1476 C C . ILE A 1 195 ? -30.150 -8.839 0.447 1.00 15.20 187 ILE A C 1
ATOM 1477 O O . ILE A 1 195 ? -29.080 -8.367 0.839 1.00 14.80 187 ILE A O 1
ATOM 1482 N N . THR A 1 196 ? -30.302 -10.138 0.188 1.00 15.71 188 THR A N 1
ATOM 1483 C CA . THR A 1 196 ? -29.151 -11.032 0.292 1.00 15.11 188 THR A CA 1
ATOM 1484 C C . THR A 1 196 ? -28.821 -11.611 -1.083 1.00 15.91 188 THR A C 1
ATOM 1485 O O . THR A 1 196 ? -29.626 -11.522 -2.011 1.00 17.34 188 THR A O 1
ATOM 1489 N N . ALA A 1 197 ? -27.623 -12.179 -1.204 1.00 18.07 189 ALA A N 1
ATOM 1490 C CA . ALA A 1 197 ? -27.094 -12.594 -2.498 1.00 17.26 189 ALA A CA 1
ATOM 1491 C C . ALA A 1 197 ? -27.980 -13.631 -3.184 1.00 19.80 189 ALA A C 1
ATOM 1492 O O . ALA A 1 197 ? -28.107 -13.619 -4.408 1.00 20.52 189 ALA A O 1
ATOM 1494 N N . GLU A 1 198 ? -28.607 -14.500 -2.395 1.00 20.71 190 GLU A N 1
ATOM 1495 C CA . GLU A 1 198 ? -29.536 -15.502 -2.940 1.00 20.48 190 GLU A CA 1
ATOM 1496 C C . GLU A 1 198 ? -30.654 -14.867 -3.768 1.00 21.21 190 GLU A C 1
ATOM 1497 O O . GLU A 1 198 ? -31.184 -15.493 -4.686 1.00 21.17 190 GLU A O 1
ATOM 1503 N N . GLU A 1 199 ? -31.016 -13.628 -3.442 1.00 18.09 191 GLU A N 1
ATOM 1504 C CA . GLU A 1 199 ? -32.142 -12.955 -4.079 1.00 18.04 191 GLU A CA 1
ATOM 1505 C C . GLU A 1 199 ? -31.755 -12.215 -5.352 1.00 18.45 191 GLU A C 1
ATOM 1506 O O . GLU A 1 199 ? -32.624 -11.739 -6.078 1.00 19.77 191 GLU A O 1
ATOM 1512 N N . LEU A 1 200 ? -30.458 -12.086 -5.602 1.00 19.61 192 LEU A N 1
ATOM 1513 C CA . LEU A 1 200 ? -30.016 -11.245 -6.716 1.00 19.98 192 LEU A CA 1
ATOM 1514 C C . LEU A 1 200 ? -30.551 -11.702 -8.087 1.00 23.15 192 LEU A C 1
ATOM 1515 O O . LEU A 1 200 ? -31.116 -10.884 -8.805 1.00 21.65 192 LEU A O 1
ATOM 1520 N N . PRO A 1 201 ? -30.403 -12.998 -8.447 1.00 24.64 193 PRO A N 1
ATOM 1521 C CA . PRO A 1 201 ? -30.837 -13.401 -9.798 1.00 23.12 193 PRO A CA 1
ATOM 1522 C C . PRO A 1 201 ? -32.284 -13.073 -10.158 1.00 25.02 193 PRO A C 1
ATOM 1523 O O . PRO A 1 201 ? -32.554 -12.722 -11.306 1.00 27.57 193 PRO A O 1
ATOM 1527 N N . GLN A 1 202 ? -33.200 -13.178 -9.206 1.00 23.09 194 GLN A N 1
ATOM 1528 C CA . GLN A 1 202 ? -34.612 -12.933 -9.486 1.00 29.21 194 GLN A CA 1
ATOM 1529 C C . GLN A 1 202 ? -35.014 -11.480 -9.225 1.00 25.21 194 GLN A C 1
ATOM 1530 O O . GLN A 1 202 ? -36.190 -11.125 -9.311 1.00 23.04 194 GLN A O 1
ATOM 1536 N N . SER A 1 203 ? -34.039 -10.633 -8.901 1.00 23.23 195 SER A N 1
ATOM 1537 C CA . SER A 1 203 ? -34.346 -9.266 -8.488 1.00 22.00 195 SER A CA 1
ATOM 1538 C C . SER A 1 203 ? -34.444 -8.293 -9.659 1.00 18.74 195 SER A C 1
ATOM 1539 O O . SER A 1 203 ? -33.816 -8.493 -10.705 1.00 19.21 195 SER A O 1
ATOM 1542 N N . ALA A 1 204 ? -35.229 -7.238 -9.466 1.00 18.61 196 ALA A N 1
ATOM 1543 C CA . ALA A 1 204 ? -35.281 -6.130 -10.406 1.00 19.23 196 ALA A CA 1
ATOM 1544 C C . ALA A 1 204 ? -33.884 -5.526 -10.595 1.00 17.48 196 ALA A C 1
ATOM 1545 O O . ALA A 1 204 ? -33.559 -5.052 -11.685 1.00 18.70 196 ALA A O 1
ATOM 1547 N N . ALA A 1 205 ? -33.063 -5.552 -9.545 1.00 17.29 197 ALA A N 1
ATOM 1548 C CA . ALA A 1 205 ? -31.704 -5.015 -9.639 1.00 17.74 197 ALA A CA 1
ATOM 1549 C C . ALA A 1 205 ? -30.893 -5.741 -10.707 1.00 17.20 197 ALA A C 1
ATOM 1550 O O . ALA A 1 205 ? -30.186 -5.114 -11.507 1.00 17.43 197 ALA A O 1
ATOM 1552 N N . HIS A 1 206 ? -30.977 -7.067 -10.716 1.00 19.54 198 HIS A N 1
ATOM 1553 C CA . HIS A 1 206 ? -30.255 -7.839 -11.716 1.00 17.16 198 HIS A CA 1
ATOM 1554 C C . HIS A 1 206 ? -30.792 -7.562 -13.115 1.00 19.03 198 HIS A C 1
ATOM 1555 O O . HIS A 1 206 ? -30.012 -7.420 -14.053 1.00 17.46 198 HIS A O 1
ATOM 1562 N N . ARG A 1 207 ? -32.112 -7.470 -13.254 1.00 17.83 199 ARG A N 1
ATOM 1563 C CA . ARG A 1 207 ? -32.700 -7.210 -14.564 1.00 19.59 199 ARG A CA 1
ATOM 1564 C C . ARG A 1 207 ? -32.268 -5.841 -15.078 1.00 18.97 199 ARG A C 1
ATOM 1565 O O . ARG A 1 207 ? -31.995 -5.675 -16.264 1.00 17.98 199 ARG A O 1
ATOM 1573 N N . LEU A 1 208 ? -32.170 -4.866 -14.179 1.00 18.32 200 LEU A N 1
ATOM 1574 C CA . LEU A 1 208 ? -31.789 -3.513 -14.575 1.00 16.79 200 LEU A CA 1
ATOM 1575 C C . LEU A 1 208 ? -30.359 -3.498 -15.120 1.00 17.01 200 LEU A C 1
ATOM 1576 O O . LEU A 1 208 ? -30.090 -2.925 -16.182 1.00 16.33 200 LEU A O 1
ATOM 1581 N N . VAL A 1 209 ? -29.446 -4.123 -14.389 1.00 17.08 201 VAL A N 1
ATOM 1582 C CA . VAL A 1 209 ? -28.055 -4.151 -14.801 1.00 15.43 201 VAL A CA 1
ATOM 1583 C C . VAL A 1 209 ? -27.887 -4.926 -16.113 1.00 18.45 201 VAL A C 1
ATOM 1584 O O . VAL A 1 209 ? -27.179 -4.477 -17.015 1.00 17.38 201 VAL A O 1
ATOM 1588 N N . ALA A 1 210 ? -28.559 -6.069 -16.237 1.00 17.22 202 ALA A N 1
ATOM 1589 C CA . ALA A 1 210 ? -28.435 -6.880 -17.452 1.00 17.32 202 ALA A CA 1
ATOM 1590 C C . ALA A 1 210 ? -28.943 -6.110 -18.666 1.00 17.96 202 ALA A C 1
ATOM 1591 O O . ALA A 1 210 ? -28.291 -6.094 -19.708 1.00 18.94 202 ALA A O 1
ATOM 1593 N N . ALA A 1 211 ? -30.093 -5.461 -18.527 1.00 16.21 203 ALA A N 1
ATOM 1594 C CA . ALA A 1 211 ? -30.655 -4.665 -19.607 1.00 18.03 203 ALA A CA 1
ATOM 1595 C C . ALA A 1 211 ? -29.756 -3.472 -19.915 1.00 19.72 203 ALA A C 1
ATOM 1596 O O . ALA A 1 211 ? -29.567 -3.108 -21.077 1.00 19.06 203 ALA A O 1
ATOM 1598 N N . GLY A 1 212 ? -29.194 -2.868 -18.871 1.00 17.81 204 GLY A N 1
ATOM 1599 C CA . GLY A 1 212 ? -28.348 -1.699 -19.047 1.00 18.38 204 GLY A CA 1
ATOM 1600 C C . GLY A 1 212 ? -27.054 -2.037 -19.762 1.00 16.12 204 GLY A C 1
ATOM 1601 O O . GLY A 1 212 ? -26.557 -1.245 -20.572 1.00 16.88 204 GLY A O 1
ATOM 1602 N N . ARG A 1 213 ? -26.501 -3.208 -19.460 1.00 17.02 205 ARG A N 1
ATOM 1603 C CA . ARG A 1 213 ? -25.298 -3.672 -20.140 1.00 18.31 205 ARG A CA 1
ATOM 1604 C C . ARG A 1 213 ? -25.585 -3.982 -21.599 1.00 19.41 205 ARG A C 1
ATOM 1605 O O . ARG A 1 213 ? -24.807 -3.611 -22.480 1.00 19.55 205 ARG A O 1
ATOM 1613 N N . ALA A 1 214 ? -26.693 -4.675 -21.847 1.00 19.86 206 ALA A N 1
ATOM 1614 C CA . ALA A 1 214 ? -27.075 -5.029 -23.212 1.00 20.31 206 ALA A CA 1
ATOM 1615 C C . ALA A 1 214 ? -27.305 -3.774 -24.050 1.00 19.83 206 ALA A C 1
ATOM 1616 O O . ALA A 1 214 ? -26.887 -3.704 -25.208 1.00 21.84 206 ALA A O 1
ATOM 1618 N N . GLU A 1 215 ? -27.965 -2.779 -23.468 1.00 18.14 207 GLU A N 1
ATOM 1619 C CA . GLU A 1 215 ? -28.234 -1.545 -24.186 1.00 17.86 207 GLU A CA 1
ATOM 1620 C C . GLU A 1 215 ? -26.945 -0.787 -24.487 1.00 19.91 207 GLU A C 1
ATOM 1621 O O . GLU A 1 215 ? -26.773 -0.246 -25.585 1.00 20.79 207 GLU A O 1
ATOM 1627 N N . TRP A 1 216 ? -26.037 -0.746 -23.515 1.00 17.95 208 TRP A N 1
ATOM 1628 C CA . TRP A 1 216 ? -24.752 -0.081 -23.716 1.00 18.60 208 TRP A CA 1
ATOM 1629 C C . TRP A 1 216 ? -23.987 -0.719 -24.873 1.00 19.01 208 TRP A C 1
ATOM 1630 O O . TRP A 1 216 ? -23.374 -0.016 -25.683 1.00 19.39 208 TRP A O 1
ATOM 1641 N N . CYS A 1 217 ? -24.033 -2.047 -24.954 1.00 18.59 209 CYS A N 1
ATOM 1642 C CA . CYS A 1 217 ? -23.223 -2.790 -25.918 1.00 20.41 209 CYS A CA 1
ATOM 1643 C C . CYS A 1 217 ? -23.764 -2.753 -27.345 1.00 21.44 209 CYS A C 1
ATOM 1644 O O . CYS A 1 217 ? -23.088 -3.209 -28.272 1.00 23.78 209 CYS A O 1
ATOM 1647 N N . ALA A 1 218 ? -24.968 -2.219 -27.523 1.00 20.51 210 ALA A N 1
ATOM 1648 C CA . ALA A 1 218 ? -25.525 -2.043 -28.864 1.00 20.52 210 ALA A CA 1
ATOM 1649 C C . ALA A 1 218 ? -24.671 -1.054 -29.655 1.00 22.07 210 ALA A C 1
ATOM 1650 O O . ALA A 1 218 ? -24.559 0.120 -29.291 1.00 22.72 210 ALA A O 1
ATOM 1652 N N . ALA A 1 219 ? -24.061 -1.528 -30.740 1.00 23.88 211 ALA A N 1
ATOM 1653 C CA . ALA A 1 219 ? -23.262 -0.657 -31.597 1.00 23.24 211 ALA A CA 1
ATOM 1654 C C . ALA A 1 219 ? -24.162 0.209 -32.472 1.00 29.92 211 ALA A C 1
ATOM 1655 O O . ALA A 1 219 ? -25.235 -0.224 -32.889 1.00 27.41 211 ALA A O 1
ATOM 1657 N N . ALA A 1 220 ? -23.718 1.431 -32.749 1.00 27.06 212 ALA A N 1
ATOM 1659 N N . SER B 1 7 ? -9.430 7.850 24.954 1.00 35.19 -1 SER B N 1
ATOM 1660 C CA . SER B 1 7 ? -10.250 8.827 25.663 1.00 43.42 -1 SER B CA 1
ATOM 1661 C C . SER B 1 7 ? -11.107 9.596 24.664 1.00 44.30 -1 SER B C 1
ATOM 1662 O O . SER B 1 7 ? -12.329 9.453 24.640 1.00 48.21 -1 SER B O 1
ATOM 1665 N N . ALA B 1 8 ? -10.466 10.417 23.841 1.00 44.93 0 ALA B N 1
ATOM 1666 C CA . ALA B 1 8 ? -11.154 10.991 22.698 1.00 40.27 0 ALA B CA 1
ATOM 1667 C C . ALA B 1 8 ? -11.424 9.866 21.707 1.00 35.44 0 ALA B C 1
ATOM 1668 O O . ALA B 1 8 ? -12.526 9.736 21.177 1.00 38.95 0 ALA B O 1
ATOM 1670 N N . VAL B 1 9 ? -10.406 9.041 21.484 1.00 32.29 1 VAL B N 1
ATOM 1671 C CA . VAL B 1 9 ? -10.505 7.918 20.564 1.00 28.24 1 VAL B CA 1
ATOM 1672 C C . VAL B 1 9 ? -11.293 6.760 21.174 1.00 24.99 1 VAL B C 1
ATOM 1673 O O . VAL B 1 9 ? -12.098 6.128 20.490 1.00 23.63 1 VAL B O 1
ATOM 1677 N N . HIS B 1 10 ? -11.071 6.476 22.457 1.00 22.58 2 HIS B N 1
ATOM 1678 C CA . HIS B 1 10 ? -11.770 5.347 23.067 1.00 21.00 2 HIS B CA 1
ATOM 1679 C C . HIS B 1 10 ? -12.374 5.689 24.433 1.00 17.84 2 HIS B C 1
ATOM 1680 O O . HIS B 1 10 ? -11.927 5.186 25.468 1.00 17.91 2 HIS B O 1
ATOM 1687 N N . PRO B 1 11 ? -13.429 6.526 24.441 1.00 17.63 3 PRO B N 1
ATOM 1688 C CA . PRO B 1 11 ? -14.099 6.901 25.691 1.00 17.31 3 PRO B CA 1
ATOM 1689 C C . PRO B 1 11 ? -14.600 5.690 26.461 1.00 17.39 3 PRO B C 1
ATOM 1690 O O . PRO B 1 11 ? -15.107 4.737 25.862 1.00 16.73 3 PRO B O 1
ATOM 1694 N N . GLY B 1 12 ? -14.441 5.720 27.777 1.00 17.73 4 GLY B N 1
ATOM 1695 C CA . GLY B 1 12 ? -14.905 4.627 28.614 1.00 17.47 4 GLY B CA 1
ATOM 1696 C C . GLY B 1 12 ? -14.041 3.376 28.574 1.00 15.08 4 GLY B C 1
ATOM 1697 O O . GLY B 1 12 ? -14.444 2.334 29.089 1.00 16.39 4 GLY B O 1
ATOM 1698 N N . TRP B 1 13 ? -12.859 3.469 27.969 1.00 16.28 5 TRP B N 1
ATOM 1699 C CA . TRP B 1 13 ? -11.940 2.336 27.875 1.00 15.79 5 TRP B CA 1
ATOM 1700 C C . TRP B 1 13 ? -10.509 2.786 28.134 1.00 17.63 5 TRP B C 1
ATOM 1701 O O . TRP B 1 13 ? -10.099 3.828 27.639 1.00 18.70 5 TRP B O 1
ATOM 1712 N N . PRO B 1 14 ? -9.746 2.022 28.935 1.00 15.12 6 PRO B N 1
ATOM 1713 C CA . PRO B 1 14 ? -10.207 0.876 29.724 1.00 14.61 6 PRO B CA 1
ATOM 1714 C C . PRO B 1 14 ? -10.902 1.349 30.994 1.00 15.92 6 PRO B C 1
ATOM 1715 O O . PRO B 1 14 ? -10.673 2.462 31.459 1.00 17.88 6 PRO B O 1
ATOM 1719 N N . ASP B 1 15 ? -11.758 0.506 31.551 1.00 14.66 7 ASP B N 1
ATOM 1720 C CA . ASP B 1 15 ? -12.454 0.848 32.777 1.00 14.58 7 ASP B CA 1
ATOM 1721 C C . ASP B 1 15 ? -12.971 -0.437 33.395 1.00 14.39 7 ASP B C 1
ATOM 1722 O O . ASP B 1 15 ? -12.935 -1.496 32.758 1.00 14.29 7 ASP B O 1
ATOM 1727 N N . THR B 1 16 ? -13.424 -0.347 34.642 1.00 15.40 8 THR B N 1
ATOM 1728 C CA . THR B 1 16 ? -14.192 -1.428 35.241 1.00 15.08 8 THR B CA 1
ATOM 1729 C C . THR B 1 16 ? -15.631 -0.954 35.384 1.00 16.19 8 THR B C 1
ATOM 1730 O O . THR B 1 16 ? -15.907 0.251 35.320 1.00 18.47 8 THR B O 1
ATOM 1734 N N . VAL B 1 17 ? -16.549 -1.899 35.559 1.00 13.73 9 VAL B N 1
ATOM 1735 C CA . VAL B 1 17 ? -17.951 -1.567 35.792 1.00 13.25 9 VAL B CA 1
ATOM 1736 C C . VAL B 1 17 ? -18.434 -2.355 37.001 1.00 14.21 9 VAL B C 1
ATOM 1737 O O . VAL B 1 17 ? -18.061 -3.517 37.192 1.00 14.44 9 VAL B O 1
ATOM 1741 N N . GLY B 1 18 ? -19.237 -1.709 37.839 1.00 14.99 10 GLY B N 1
ATOM 1742 C CA . GLY B 1 18 ? -19.649 -2.336 39.079 1.00 15.59 10 GLY B CA 1
ATOM 1743 C C . GLY B 1 18 ? -18.629 -2.024 40.149 1.00 17.18 10 GLY B C 1
ATOM 1744 O O . GLY B 1 18 ? -17.920 -1.027 40.054 1.00 19.88 10 GLY B O 1
ATOM 1745 N N . PRO B 1 19 ? -18.535 -2.875 41.177 1.00 16.93 11 PRO B N 1
ATOM 1746 C CA . PRO B 1 19 ? -19.252 -4.142 41.349 1.00 17.13 11 PRO B CA 1
ATOM 1747 C C . PRO B 1 19 ? -20.701 -3.967 41.790 1.00 16.18 11 PRO B C 1
ATOM 1748 O O . PRO B 1 19 ? -21.072 -2.923 42.342 1.00 16.41 11 PRO B O 1
ATOM 1752 N N . LEU B 1 20 ? -21.508 -4.984 41.517 1.00 14.41 12 LEU B N 1
ATOM 1753 C CA . LEU B 1 20 ? -22.857 -5.091 42.059 1.00 14.60 12 LEU B CA 1
ATOM 1754 C C . LEU B 1 20 ? -22.920 -6.300 42.957 1.00 13.96 12 LEU B C 1
ATOM 1755 O O . LEU B 1 20 ? -22.172 -7.256 42.747 1.00 15.21 12 LEU B O 1
ATOM 1760 N N . ARG B 1 21 ? -23.829 -6.286 43.927 1.00 14.19 13 ARG B N 1
ATOM 1761 C CA . ARG B 1 21 ? -24.191 -7.527 44.593 1.00 14.19 13 ARG B CA 1
ATOM 1762 C C . ARG B 1 21 ? -25.585 -7.916 44.133 1.00 16.66 13 ARG B C 1
ATOM 1763 O O . ARG B 1 21 ? -26.540 -7.149 44.289 1.00 16.78 13 ARG B O 1
ATOM 1771 N N . VAL B 1 22 ? -25.670 -9.094 43.525 1.00 14.86 14 VAL B N 1
ATOM 1772 C CA . VAL B 1 22 ? -26.901 -9.640 42.969 1.00 16.07 14 VAL B CA 1
ATOM 1773 C C . VAL B 1 22 ? -27.080 -11.032 43.586 1.00 17.09 14 VAL B C 1
ATOM 1774 O O . VAL B 1 22 ? -26.204 -11.475 44.333 1.00 15.92 14 VAL B O 1
ATOM 1778 N N . PRO B 1 23 ? -28.205 -11.717 43.312 1.00 18.12 15 PRO B N 1
ATOM 1779 C CA . PRO B 1 23 ? -28.384 -13.008 43.995 1.00 19.40 15 PRO B CA 1
ATOM 1780 C C . PRO B 1 23 ? -27.230 -14.010 43.817 1.00 18.22 15 PRO B C 1
ATOM 1781 O O . PRO B 1 23 ? -26.919 -14.725 44.770 1.00 20.10 15 PRO B O 1
ATOM 1785 N N . ALA B 1 24 ? -26.577 -14.037 42.658 1.00 17.01 16 ALA B N 1
ATOM 1786 C CA . ALA B 1 24 ? -25.492 -14.991 42.416 1.00 16.06 16 ALA B CA 1
ATOM 1787 C C . ALA B 1 24 ? -24.211 -14.668 43.182 1.00 14.00 16 ALA B C 1
ATOM 1788 O O . ALA B 1 24 ? -23.364 -15.546 43.378 1.00 16.00 16 ALA B O 1
ATOM 1790 N N . GLY B 1 25 ? -24.065 -13.416 43.608 1.00 14.27 17 GLY B N 1
ATOM 1791 C CA . GLY B 1 25 ? -22.862 -12.984 44.298 1.00 13.61 17 GLY B CA 1
ATOM 1792 C C . GLY B 1 25 ? -22.419 -11.610 43.817 1.00 13.35 17 GLY B C 1
ATOM 1793 O O . GLY B 1 25 ? -23.247 -10.801 43.396 1.00 14.24 17 GLY B O 1
ATOM 1794 N N . VAL B 1 26 ? -21.118 -11.342 43.878 1.00 12.79 18 VAL B N 1
ATOM 1795 C CA . VAL B 1 26 ? -20.591 -10.055 43.452 1.00 12.54 18 VAL B CA 1
ATOM 1796 C C . VAL B 1 26 ? -20.234 -10.151 41.974 1.00 13.32 18 VAL B C 1
ATOM 1797 O O . VAL B 1 26 ? -19.450 -11.003 41.573 1.00 14.05 18 VAL B O 1
ATOM 1801 N N . VAL B 1 27 ? -20.842 -9.296 41.159 1.00 12.72 19 VAL B N 1
ATOM 1802 C CA A VAL B 1 27 ? -20.559 -9.279 39.727 0.64 13.03 19 VAL B CA 1
ATOM 1803 C CA B VAL B 1 27 ? -20.546 -9.297 39.731 0.36 13.05 19 VAL B CA 1
ATOM 1804 C C . VAL B 1 27 ? -19.960 -7.954 39.285 1.00 14.58 19 VAL B C 1
ATOM 1805 O O . VAL B 1 27 ? -20.289 -6.892 39.826 1.00 16.95 19 VAL B O 1
ATOM 1812 N N . GLY B 1 28 ? -19.066 -8.012 38.308 1.00 13.32 20 GLY B N 1
ATOM 1813 C CA . GLY B 1 28 ? -18.441 -6.819 37.790 1.00 13.25 20 GLY B CA 1
ATOM 1814 C C . GLY B 1 28 ? -17.944 -7.092 36.384 1.00 11.34 20 GLY B C 1
ATOM 1815 O O . GLY B 1 28 ? -17.908 -8.237 35.933 1.00 12.86 20 GLY B O 1
ATOM 1816 N N . LEU B 1 29 ? -17.587 -6.019 35.684 1.00 11.96 21 LEU B N 1
ATOM 1817 C CA . LEU B 1 29 ? -16.953 -6.107 34.363 1.00 12.42 21 LEU B CA 1
ATOM 1818 C C . LEU B 1 29 ? -15.564 -5.503 34.434 1.00 12.05 21 LEU B C 1
ATOM 1819 O O . LEU B 1 29 ? -15.365 -4.465 35.063 1.00 12.45 21 LEU B O 1
ATOM 1824 N N . ARG B 1 30 ? -14.601 -6.136 33.780 1.00 12.27 22 ARG B N 1
ATOM 1825 C CA . ARG B 1 30 ? -13.271 -5.540 33.682 1.00 12.72 22 ARG B CA 1
ATOM 1826 C C . ARG B 1 30 ? -12.613 -6.006 32.371 1.00 12.18 22 ARG B C 1
ATOM 1827 O O . ARG B 1 30 ? -13.065 -6.966 31.750 1.00 12.45 22 ARG B O 1
ATOM 1835 N N . PRO B 1 31 ? -11.558 -5.310 31.930 1.00 12.78 23 PRO B N 1
ATOM 1836 C CA . PRO B 1 31 ? -10.986 -5.641 30.616 1.00 14.49 23 PRO B CA 1
ATOM 1837 C C . PRO B 1 31 ? -10.403 -7.049 30.501 1.00 12.96 23 PRO B C 1
ATOM 1838 O O . PRO B 1 31 ? -9.803 -7.568 31.451 1.00 12.77 23 PRO B O 1
ATOM 1842 N N . VAL B 1 32 ? -10.554 -7.657 29.324 1.00 12.74 24 VAL B N 1
ATOM 1843 C CA . VAL B 1 32 ? -9.830 -8.888 29.019 1.00 14.53 24 VAL B CA 1
ATOM 1844 C C . VAL B 1 32 ? -8.325 -8.698 29.214 1.00 13.26 24 VAL B C 1
ATOM 1845 O O . VAL B 1 32 ? -7.791 -7.599 29.010 1.00 14.73 24 VAL B O 1
ATOM 1849 N N . ARG B 1 33 ? -7.644 -9.766 29.621 1.00 14.02 25 ARG B N 1
ATOM 1850 C CA . ARG B 1 33 ? -6.191 -9.715 29.767 1.00 13.78 25 ARG B CA 1
ATOM 1851 C C . ARG B 1 33 ? -5.565 -11.075 29.482 1.00 13.93 25 ARG B C 1
ATOM 1852 O O . ARG B 1 33 ? -6.253 -12.092 29.451 1.00 14.86 25 ARG B O 1
ATOM 1860 N N . MET B 1 34 ? -4.252 -11.070 29.259 1.00 15.60 26 MET B N 1
ATOM 1861 C CA . MET B 1 34 ? -3.551 -12.274 28.826 1.00 16.84 26 MET B CA 1
ATOM 1862 C C . MET B 1 34 ? -3.736 -13.461 29.772 1.00 15.72 26 MET B C 1
ATOM 1863 O O . MET B 1 34 ? -3.867 -14.596 29.334 1.00 17.09 26 MET B O 1
ATOM 1868 N N . ARG B 1 35 ? -3.769 -13.201 31.076 1.00 16.00 27 ARG B N 1
ATOM 1869 C CA . ARG B 1 35 ? -3.847 -14.303 32.028 1.00 16.80 27 ARG B CA 1
ATOM 1870 C C . ARG B 1 35 ? -5.227 -14.956 32.112 1.00 15.70 27 ARG B C 1
ATOM 1871 O O . ARG B 1 35 ? -5.411 -15.914 32.858 1.00 16.74 27 ARG B O 1
ATOM 1879 N N . ASP B 1 36 ? -6.182 -14.471 31.325 1.00 15.01 28 ASP B N 1
ATOM 1880 C CA . ASP B 1 36 ? -7.482 -15.125 31.235 1.00 14.38 28 ASP B CA 1
ATOM 1881 C C . ASP B 1 36 ? -7.476 -16.414 30.410 1.00 14.62 28 ASP B C 1
ATOM 1882 O O . ASP B 1 36 ? -8.497 -17.087 30.327 1.00 15.81 28 ASP B O 1
ATOM 1887 N N . ALA B 1 37 ? -6.335 -16.748 29.810 1.00 15.85 29 ALA B N 1
ATOM 1888 C CA . ALA B 1 37 ? -6.257 -17.888 28.890 1.00 16.52 29 ALA B CA 1
ATOM 1889 C C . ALA B 1 37 ? -6.809 -19.176 29.495 1.00 16.08 29 ALA B C 1
ATOM 1890 O O . ALA B 1 37 ? -7.634 -19.855 28.877 1.00 16.81 29 ALA B O 1
ATOM 1892 N N . ALA B 1 38 ? -6.367 -19.508 30.707 1.00 15.66 30 ALA B N 1
ATOM 1893 C CA . ALA B 1 38 ? -6.777 -20.763 31.336 1.00 17.45 30 ALA B CA 1
ATOM 1894 C C . ALA B 1 38 ? -8.289 -20.845 31.566 1.00 17.69 30 ALA B C 1
ATOM 1895 O O . ALA B 1 38 ? -8.929 -21.844 31.233 1.00 17.71 30 ALA B O 1
ATOM 1897 N N . ALA B 1 39 ? -8.869 -19.792 32.131 1.00 17.43 31 ALA B N 1
ATOM 1898 C CA . ALA B 1 39 ? -10.289 -19.815 32.451 1.00 17.12 31 ALA B CA 1
ATOM 1899 C C . ALA B 1 39 ? -11.127 -19.799 31.178 1.00 18.03 31 ALA B C 1
ATOM 1900 O O . ALA B 1 39 ? -12.100 -20.535 31.054 1.00 19.63 31 ALA B O 1
ATOM 1902 N N . TRP B 1 40 ? -10.741 -18.939 30.243 1.00 16.59 32 TRP B N 1
ATOM 1903 C CA . TRP B 1 40 ? -11.423 -18.843 28.960 1.00 17.33 32 TRP B CA 1
ATOM 1904 C C . TRP B 1 40 ? -11.428 -20.194 28.253 1.00 17.55 32 TRP B C 1
ATOM 1905 O O . TRP B 1 40 ? -12.478 -20.668 27.828 1.00 16.77 32 TRP B O 1
ATOM 1916 N N . SER B 1 41 ? -10.256 -20.818 28.168 1.00 17.33 33 SER B N 1
ATOM 1917 C CA . SER B 1 41 ? -10.130 -22.117 27.508 1.00 17.70 33 SER B CA 1
ATOM 1918 C C . SER B 1 41 ? -10.999 -23.172 28.188 1.00 19.08 33 SER B C 1
ATOM 1919 O O . SER B 1 41 ? -11.770 -23.860 27.529 1.00 18.31 33 SER B O 1
ATOM 1922 N N . ARG B 1 42 ? -10.886 -23.281 29.509 1.00 18.51 34 ARG B N 1
ATOM 1923 C CA . ARG B 1 42 ? -11.636 -24.285 30.253 1.00 20.88 34 ARG B CA 1
ATOM 1924 C C . ARG B 1 42 ? -13.138 -24.183 30.007 1.00 19.57 34 ARG B C 1
ATOM 1925 O O . ARG B 1 42 ? -13.795 -25.187 29.706 1.00 21.67 34 ARG B O 1
ATOM 1933 N N . ILE B 1 43 ? -13.688 -22.977 30.119 1.00 17.03 35 ILE B N 1
ATOM 1934 C CA . ILE B 1 43 ? -15.125 -22.798 29.963 1.00 17.25 35 ILE B CA 1
ATOM 1935 C C . ILE B 1 43 ? -15.591 -22.994 28.518 1.00 17.06 35 ILE B C 1
ATOM 1936 O O . ILE B 1 43 ? -16.600 -23.655 28.271 1.00 18.17 35 ILE B O 1
ATOM 1941 N N . ARG B 1 44 ? -14.858 -22.418 27.568 1.00 16.49 36 ARG B N 1
ATOM 1942 C CA . ARG B 1 44 ? -15.245 -22.530 26.165 1.00 17.79 36 ARG B CA 1
ATOM 1943 C C . ARG B 1 44 ? -15.192 -23.988 25.691 1.00 15.62 36 ARG B C 1
ATOM 1944 O O . ARG B 1 44 ? -16.055 -24.421 24.940 1.00 17.16 36 ARG B O 1
ATOM 1952 N N . LEU B 1 45 ? -14.185 -24.735 26.143 1.00 17.65 37 LEU B N 1
ATOM 1953 C CA . LEU B 1 45 ? -14.106 -26.154 25.803 1.00 19.01 37 LEU B CA 1
ATOM 1954 C C . LEU B 1 45 ? -15.264 -26.929 26.439 1.00 22.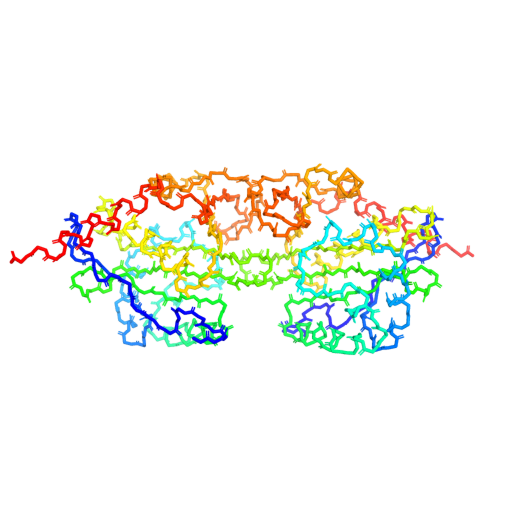97 37 LEU B C 1
ATOM 1955 O O . LEU B 1 45 ? -15.940 -27.712 25.768 1.00 22.03 37 LEU B O 1
ATOM 1960 N N . ALA B 1 46 ? -15.515 -26.690 27.723 1.00 19.94 38 ALA B N 1
ATOM 1961 C CA . ALA B 1 46 ? -16.570 -27.412 28.437 1.00 20.97 38 ALA B CA 1
ATOM 1962 C C . ALA B 1 46 ? -17.958 -27.113 27.882 1.00 21.66 38 ALA B C 1
ATOM 1963 O O . ALA B 1 46 ? -18.832 -27.987 27.832 1.00 21.12 38 ALA B O 1
ATOM 1965 N N . ASP B 1 47 ? -18.168 -25.869 27.455 1.00 18.92 39 ASP B N 1
ATOM 1966 C CA . ASP B 1 47 ? -19.492 -25.451 27.033 1.00 18.72 39 ASP B CA 1
ATOM 1967 C C . ASP B 1 47 ? -19.664 -25.455 25.519 1.00 18.49 39 ASP B C 1
ATOM 1968 O O . ASP B 1 47 ? -20.541 -24.766 25.005 1.00 19.34 39 ASP B O 1
ATOM 1973 N N . GLN B 1 48 ? -18.849 -26.238 24.814 1.00 19.15 40 GLN B N 1
ATOM 1974 C CA . GLN B 1 48 ? -18.935 -26.293 23.353 1.00 19.60 40 GLN B CA 1
ATOM 1975 C C . GLN B 1 48 ? -20.362 -26.490 22.850 1.00 19.60 40 GLN B C 1
ATOM 1976 O O . GLN B 1 48 ? -20.796 -25.801 21.927 1.00 19.79 40 GLN B O 1
ATOM 1982 N N . HIS B 1 49 ? -21.102 -27.415 23.459 1.00 20.48 41 HIS B N 1
ATOM 1983 C CA . HIS B 1 49 ? -22.446 -27.727 22.981 1.00 21.83 41 HIS B CA 1
ATOM 1984 C C . HIS B 1 49 ? -23.426 -26.585 23.231 1.00 24.14 41 HIS B C 1
ATOM 1985 O O . HIS B 1 49 ? -24.433 -26.464 22.534 1.00 27.30 41 HIS B O 1
ATOM 1992 N N . HIS B 1 50 ? -23.130 -25.744 24.218 1.00 20.49 42 HIS B N 1
ATOM 1993 C CA . HIS B 1 50 ? -23.965 -24.580 24.495 1.00 23.50 42 HIS B CA 1
ATOM 1994 C C . HIS B 1 50 ? -23.632 -23.418 23.567 1.00 20.17 42 HIS B C 1
ATOM 1995 O O . HIS B 1 50 ? -24.499 -22.602 23.263 1.00 27.50 42 HIS B O 1
ATOM 2002 N N . LEU B 1 51 ? -22.377 -23.349 23.131 1.00 18.09 43 LEU B N 1
ATOM 2003 C CA . LEU B 1 51 ? -21.864 -22.158 22.441 1.00 19.77 43 LEU B CA 1
ATOM 2004 C C . LEU B 1 51 ? -21.703 -22.295 20.925 1.00 21.91 43 LEU B C 1
ATOM 2005 O O . LEU B 1 51 ? -22.159 -21.426 20.175 1.00 22.56 43 LEU B O 1
ATOM 2010 N N . GLU B 1 52 ? -21.042 -23.361 20.477 1.00 22.24 44 GLU B N 1
ATOM 2011 C CA . GLU B 1 52 ? -20.695 -23.495 19.057 1.00 22.16 44 GLU B CA 1
ATOM 2012 C C . GLU B 1 52 ? -21.894 -23.375 18.099 1.00 25.60 44 GLU B C 1
ATOM 2013 O O . GLU B 1 52 ? -21.789 -22.702 17.073 1.00 23.59 44 GLU B O 1
ATOM 2019 N N . PRO B 1 53 ? -23.040 -23.999 18.422 1.00 21.42 45 PRO B N 1
ATOM 2020 C CA . PRO B 1 53 ? -24.130 -23.892 17.443 1.00 29.88 45 PRO B CA 1
ATOM 2021 C C . PRO B 1 53 ? -24.941 -22.600 17.543 1.00 24.93 45 PRO B C 1
ATOM 2022 O O . PRO B 1 53 ? -25.926 -22.424 16.821 1.00 23.86 45 PRO B O 1
ATOM 2026 N N . TRP B 1 54 ? -24.535 -21.701 18.430 1.00 21.84 46 TRP B N 1
ATOM 2027 C CA . TRP B 1 54 ? -25.271 -20.461 18.614 1.00 22.73 46 TRP B CA 1
ATOM 2028 C C . TRP B 1 54 ? -24.398 -19.251 18.322 1.00 23.48 46 TRP B C 1
ATOM 2029 O O . TRP B 1 54 ? -24.839 -18.107 18.440 1.00 34.22 46 TRP B O 1
ATOM 2040 N N . GLU B 1 55 ? -23.162 -19.513 17.919 1.00 17.62 47 GLU B N 1
ATOM 2041 C CA . GLU B 1 55 ? -22.220 -18.451 17.600 1.00 19.68 47 GLU B CA 1
ATOM 2042 C C . GLU B 1 55 ? -21.884 -18.496 16.110 1.00 19.20 47 GLU B C 1
ATOM 2043 O O . GLU B 1 55 ? -22.030 -19.535 15.460 1.00 19.87 47 GLU B O 1
ATOM 2049 N N . PRO B 1 56 ? -21.469 -17.350 15.553 1.00 18.22 48 PRO B N 1
ATOM 2050 C CA . PRO B 1 56 ? -21.055 -17.302 14.149 1.00 21.48 48 PRO B CA 1
ATOM 2051 C C . PRO B 1 56 ? -19.989 -18.349 13.858 1.00 22.07 48 PRO B C 1
ATOM 2052 O O . PRO B 1 56 ? -19.109 -18.591 14.689 1.00 21.17 48 PRO B O 1
ATOM 2056 N N . MET B 1 57 ? -20.088 -18.986 12.698 1.00 22.06 49 MET B N 1
ATOM 2057 C CA . MET B 1 57 ? -19.109 -19.986 12.293 1.00 23.40 49 MET B CA 1
ATOM 2058 C C . MET B 1 57 ? -17.735 -19.357 12.113 1.00 21.68 49 MET B C 1
ATOM 2059 O O . MET B 1 57 ? -17.614 -18.242 11.607 1.00 22.92 49 MET B O 1
ATOM 2064 N N . THR B 1 58 ? -16.699 -20.072 12.533 1.00 22.92 50 THR B N 1
ATOM 2065 C CA . THR B 1 58 ? -15.338 -19.553 12.487 1.00 25.57 50 THR B CA 1
ATOM 2066 C C . THR B 1 58 ? -14.486 -20.266 11.447 1.00 22.91 50 THR B C 1
ATOM 2067 O O . THR B 1 58 ? -13.390 -19.816 11.117 1.00 27.17 50 THR B O 1
ATOM 2071 N N . GLY B 1 59 ? -14.981 -21.397 10.958 1.00 25.01 51 GLY B N 1
ATOM 2072 C CA . GLY B 1 59 ? -14.221 -22.230 10.045 1.00 26.14 51 GLY B CA 1
ATOM 2073 C C . GLY B 1 59 ? -13.094 -22.992 10.719 1.00 27.79 51 GLY B C 1
ATOM 2074 O O . GLY B 1 59 ? -12.266 -23.608 10.045 1.00 33.62 51 GLY B O 1
ATOM 2075 N N . MET B 1 60 ? -13.055 -22.954 12.047 1.00 24.62 52 MET B N 1
ATOM 2076 C CA . MET B 1 60 ? -11.983 -23.599 12.804 1.00 22.71 52 MET B CA 1
ATOM 2077 C C . MET B 1 60 ? -12.497 -24.751 13.646 1.00 22.63 52 MET B C 1
ATOM 2078 O O . MET B 1 60 ? -13.657 -24.774 14.057 1.00 24.39 52 MET B O 1
ATOM 2083 N N . ASP B 1 61 ? -11.615 -25.709 13.910 1.00 21.11 53 ASP B N 1
ATOM 2084 C CA . ASP B 1 61 ? -11.895 -26.758 14.872 1.00 20.26 53 ASP B CA 1
ATOM 2085 C C . ASP B 1 61 ? -12.054 -26.140 16.264 1.00 18.98 53 ASP B C 1
ATOM 2086 O O . ASP B 1 61 ? -11.185 -25.388 16.704 1.00 21.04 53 ASP B O 1
ATOM 2091 N N . TRP B 1 62 ? -13.141 -26.472 16.955 1.00 19.02 54 TRP B N 1
ATOM 2092 C CA . TRP B 1 62 ? -13.450 -25.849 18.250 1.00 21.15 54 TRP B CA 1
ATOM 2093 C C . TRP B 1 62 ? -12.343 -26.032 19.285 1.00 23.18 54 TRP B C 1
ATOM 2094 O O . TRP B 1 62 ? -11.980 -25.085 19.985 1.00 22.67 54 TRP B O 1
ATOM 2105 N N . LYS B 1 63 ? -11.807 -27.242 19.393 1.00 22.10 55 LYS B N 1
ATOM 2106 C CA . LYS B 1 63 ? -10.802 -27.513 20.416 1.00 22.89 55 LYS B CA 1
ATOM 2107 C C . LYS B 1 63 ? -9.465 -26.862 20.078 1.00 24.60 55 LYS B C 1
ATOM 2108 O O . LYS B 1 63 ? -8.744 -26.404 20.968 1.00 26.46 55 LYS B O 1
ATOM 2114 N N . VAL B 1 64 ? -9.132 -26.803 18.792 1.00 22.67 56 VAL B N 1
ATOM 2115 C CA . VAL B 1 64 ? -7.920 -26.114 18.366 1.00 23.27 56 VAL B CA 1
ATOM 2116 C C . VAL B 1 64 ? -8.038 -24.625 18.676 1.00 24.90 56 VAL B C 1
ATOM 2117 O O . VAL B 1 64 ? -7.119 -24.010 19.224 1.00 22.55 56 VAL B O 1
ATOM 2121 N N . ARG B 1 65 ? -9.188 -24.059 18.327 1.00 18.52 57 ARG B N 1
ATOM 2122 C CA . ARG B 1 65 ? -9.466 -22.647 18.564 1.00 23.11 57 ARG B CA 1
ATOM 2123 C C . ARG B 1 65 ? -9.376 -22.279 20.042 1.00 24.59 57 ARG B C 1
ATOM 2124 O O . ARG B 1 65 ? -8.910 -21.197 20.384 1.00 24.57 57 ARG B O 1
ATOM 2132 N N . HIS B 1 66 ? -9.809 -23.180 20.919 1.00 20.81 58 HIS B N 1
ATOM 2133 C CA . HIS B 1 66 ? -9.945 -22.809 22.328 1.00 21.67 58 HIS B CA 1
ATOM 2134 C C . HIS B 1 66 ? -8.893 -23.422 23.235 1.00 25.95 58 HIS B C 1
ATOM 2135 O O . HIS B 1 66 ? -9.056 -23.463 24.457 1.00 21.71 58 HIS B O 1
ATOM 2142 N N . ALA B 1 67 ? -7.796 -23.868 22.637 1.00 21.81 59 ALA B N 1
ATOM 2143 C CA . ALA B 1 67 ? -6.613 -24.216 23.404 1.00 25.13 59 ALA B CA 1
ATOM 2144 C C . ALA B 1 67 ? -6.118 -22.971 24.137 1.00 21.85 59 ALA B C 1
ATOM 2145 O O . ALA B 1 67 ? -6.279 -21.849 23.645 1.00 23.23 59 ALA B O 1
ATOM 2147 N N . VAL B 1 68 ? -5.521 -23.174 25.306 1.00 23.26 60 VAL B N 1
ATOM 2148 C CA . VAL B 1 68 ? -4.959 -22.080 26.091 1.00 23.79 60 VAL B CA 1
ATOM 2149 C C . VAL B 1 68 ? -4.013 -21.208 25.261 1.00 25.81 60 VAL B C 1
ATOM 2150 O O . VAL B 1 68 ? -4.021 -19.982 25.369 1.00 23.27 60 VAL B O 1
ATOM 2154 N N . THR B 1 69 ? -3.222 -21.846 24.403 1.00 27.46 61 THR B N 1
ATOM 2155 C CA . THR B 1 69 ? -2.249 -21.142 23.569 1.00 26.00 61 THR B CA 1
ATOM 2156 C C . THR B 1 69 ? -2.874 -20.231 22.506 1.00 23.67 61 THR B C 1
ATOM 2157 O O . THR B 1 69 ? -2.177 -19.413 21.903 1.00 25.44 61 THR B O 1
ATOM 2161 N N . SER B 1 70 ? -4.176 -20.373 22.272 1.00 22.15 62 SER B N 1
ATOM 2162 C CA . SER B 1 70 ? -4.865 -19.535 21.291 1.00 23.56 62 SER B CA 1
ATOM 2163 C C . SER B 1 70 ? -5.282 -18.169 21.828 1.00 23.90 62 SER B C 1
ATOM 2164 O O . SER B 1 70 ? -5.509 -17.232 21.059 1.00 22.03 62 SER B O 1
ATOM 2167 N N . TRP B 1 71 ? -5.411 -18.055 23.143 1.00 22.61 63 TRP B N 1
ATOM 2168 C CA . TRP B 1 71 ? -5.939 -16.824 23.724 1.00 19.40 63 TRP B CA 1
ATOM 2169 C C . TRP B 1 71 ? -5.085 -15.564 23.487 1.00 20.03 63 TRP B C 1
ATOM 2170 O O . TRP B 1 71 ? -5.656 -14.507 23.206 1.00 17.86 63 TRP B O 1
ATOM 2181 N N . PRO B 1 72 ? -3.738 -15.654 23.588 1.00 20.87 64 PRO B N 1
ATOM 2182 C CA . PRO B 1 72 ? -2.962 -14.412 23.437 1.00 21.53 64 PRO B CA 1
ATOM 2183 C C . PRO B 1 72 ? -3.245 -13.617 22.161 1.00 23.00 64 PRO B C 1
ATOM 2184 O O . PRO B 1 72 ? -3.392 -12.397 22.230 1.00 24.31 64 PRO B O 1
ATOM 2188 N N . SER B 1 73 ? -3.336 -14.289 21.022 1.00 23.16 65 SER B N 1
ATOM 2189 C CA . SER B 1 73 ? -3.610 -13.591 19.770 1.00 25.29 65 SER B CA 1
ATOM 2190 C C . SER B 1 73 ? -5.014 -12.985 19.770 1.00 21.88 65 SER B C 1
ATOM 2191 O O . SER B 1 73 ? -5.226 -11.873 19.267 1.00 22.44 65 SER B O 1
ATOM 2194 N N . ILE B 1 74 ? -5.966 -13.712 20.350 1.00 20.51 66 ILE B N 1
ATOM 2195 C CA . ILE B 1 74 ? -7.345 -13.244 20.421 1.00 19.65 66 ILE B CA 1
ATOM 2196 C C . ILE B 1 74 ? -7.454 -12.029 21.337 1.00 18.17 66 ILE B C 1
ATOM 2197 O O . ILE B 1 74 ? -8.049 -11.015 20.972 1.00 18.55 66 ILE B O 1
ATOM 2202 N N . CYS B 1 75 ? -6.862 -12.147 22.524 1.00 17.42 67 CYS B N 1
ATOM 2203 C CA . CYS B 1 75 ? -6.857 -11.070 23.504 1.00 17.03 67 CYS B CA 1
ATOM 2204 C C . CYS B 1 75 ? -6.211 -9.820 22.915 1.00 17.50 67 CYS B C 1
ATOM 2205 O O . CYS B 1 75 ? -6.754 -8.717 23.003 1.00 16.68 67 CYS B O 1
ATOM 2208 N N . SER B 1 76 ? -5.058 -10.011 22.285 1.00 20.50 68 SER B N 1
ATOM 2209 C CA A SER B 1 76 ? -4.341 -8.914 21.651 0.45 20.44 68 SER B CA 1
ATOM 2210 C CA B SER B 1 76 ? -4.342 -8.910 21.658 0.55 20.42 68 SER B CA 1
ATOM 2211 C C . SER B 1 76 ? -5.202 -8.217 20.599 1.00 18.72 68 SER B C 1
ATOM 2212 O O . SER B 1 76 ? -5.221 -6.985 20.513 1.00 19.28 68 SER B O 1
ATOM 2217 N N . GLY B 1 77 ? -5.915 -9.013 19.806 1.00 17.60 69 GLY B N 1
ATOM 2218 C CA . GLY B 1 77 ? -6.778 -8.481 18.769 1.00 20.57 69 GLY B CA 1
ATOM 2219 C C . GLY B 1 77 ? -7.903 -7.648 19.353 1.00 18.20 69 GLY B C 1
ATOM 2220 O O . GLY B 1 77 ? -8.191 -6.553 18.869 1.00 19.39 69 GLY B O 1
ATOM 2221 N N . LEU B 1 78 ? -8.541 -8.173 20.402 1.00 16.27 70 LEU B N 1
ATOM 2222 C CA . LEU B 1 78 ? -9.627 -7.462 21.069 1.00 17.51 70 LEU B CA 1
ATOM 2223 C C . LEU B 1 78 ? -9.141 -6.140 21.649 1.00 15.98 70 LEU B C 1
ATOM 2224 O O . LEU B 1 78 ? -9.802 -5.108 21.511 1.00 16.11 70 LEU B O 1
ATOM 2229 N N . ARG B 1 79 ? -7.983 -6.171 22.300 1.00 15.99 71 ARG B N 1
ATOM 2230 C CA . ARG B 1 79 ? -7.449 -4.964 22.911 1.00 17.15 71 ARG B CA 1
ATOM 2231 C C . ARG B 1 79 ? -7.005 -3.946 21.856 1.00 15.46 71 ARG B C 1
ATOM 2232 O O . ARG B 1 79 ? -7.101 -2.742 22.083 1.00 16.95 71 ARG B O 1
ATOM 2240 N N . ALA B 1 80 ? -6.558 -4.426 20.693 1.00 17.00 72 ALA B N 1
ATOM 2241 C CA . ALA B 1 80 ? -6.215 -3.524 19.592 1.00 17.79 72 ALA B CA 1
ATOM 2242 C C . ALA B 1 80 ? -7.453 -2.777 19.091 1.00 18.09 72 ALA B C 1
ATOM 2243 O O . ALA B 1 80 ? -7.426 -1.559 18.908 1.00 17.84 72 ALA B O 1
ATOM 2245 N N . GLU B 1 81 ? -8.539 -3.509 18.871 1.00 16.10 73 GLU B N 1
ATOM 2246 C CA . GLU B 1 81 ? -9.792 -2.881 18.478 1.00 16.60 73 GLU B CA 1
ATOM 2247 C C . GLU B 1 81 ? -10.260 -1.878 19.525 1.00 15.99 73 GLU B C 1
ATOM 2248 O O . GLU B 1 81 ? -10.783 -0.811 19.191 1.00 17.25 73 GLU B O 1
ATOM 2254 N N . ALA B 1 82 ? -10.075 -2.210 20.803 1.00 15.70 74 ALA B N 1
ATOM 2255 C CA . ALA B 1 82 ? -10.480 -1.297 21.862 1.00 16.39 74 ALA B CA 1
ATOM 2256 C C . ALA B 1 82 ? -9.641 -0.023 21.870 1.00 17.89 74 ALA B C 1
ATOM 2257 O O . ALA B 1 82 ? -10.154 1.056 22.161 1.00 16.50 74 ALA B O 1
ATOM 2259 N N . ARG B 1 83 ? -8.354 -0.150 21.555 1.00 17.46 75 ARG B N 1
ATOM 2260 C CA . ARG B 1 83 ? -7.474 1.014 21.435 1.00 19.57 75 ARG B CA 1
ATOM 2261 C C . ARG B 1 83 ? -7.914 1.966 20.330 1.00 18.85 75 ARG B C 1
ATOM 2262 O O . ARG B 1 83 ? -7.650 3.166 20.398 1.00 22.22 75 ARG B O 1
ATOM 2270 N N . HIS B 1 84 ? -8.573 1.420 19.315 1.00 18.69 76 HIS B N 1
ATOM 2271 C CA . HIS B 1 84 ? -9.104 2.221 18.218 1.00 20.33 76 HIS B CA 1
ATOM 2272 C C . HIS B 1 84 ? -10.539 2.673 18.479 1.00 21.00 76 HIS B C 1
ATOM 2273 O O . HIS B 1 84 ? -11.151 3.310 17.623 1.00 22.01 76 HIS B O 1
ATOM 2280 N N . GLY B 1 85 ? -11.083 2.335 19.647 1.00 18.44 77 GLY B N 1
ATOM 2281 C CA . GLY B 1 85 ? -12.423 2.767 20.013 1.00 18.36 77 GLY B CA 1
ATOM 2282 C C . GLY B 1 85 ? -13.548 2.023 19.311 1.00 15.56 77 GLY B C 1
ATOM 2283 O O . GLY B 1 85 ? -14.696 2.480 19.308 1.00 17.45 77 GLY B O 1
ATOM 2284 N N . ARG B 1 86 ? -13.238 0.871 18.724 1.00 15.56 78 ARG B N 1
ATOM 2285 C CA . ARG B 1 86 ? -14.241 0.126 17.962 1.00 15.86 78 ARG B CA 1
ATOM 2286 C C . ARG B 1 86 ? -14.916 -0.994 18.763 1.00 16.08 78 ARG B C 1
ATOM 2287 O O . ARG B 1 86 ? -15.967 -1.494 18.358 1.00 15.45 78 ARG B O 1
ATOM 2295 N N . MET B 1 87 ? -14.309 -1.379 19.888 1.00 14.70 79 MET B N 1
ATOM 2296 C CA . MET B 1 87 ? -14.838 -2.442 20.745 1.00 13.92 79 MET B CA 1
ATOM 2297 C C . MET B 1 87 ? -14.540 -2.120 22.192 1.00 14.12 79 MET B C 1
ATOM 2298 O O . MET B 1 87 ? -13.587 -1.401 22.483 1.00 15.12 79 MET B O 1
ATOM 2303 N N . LEU B 1 88 ? -15.358 -2.654 23.100 1.00 12.90 80 LEU B N 1
ATOM 2304 C CA . LEU B 1 88 ? -14.992 -2.723 24.523 1.00 12.56 80 LEU B CA 1
ATOM 2305 C C . LEU B 1 88 ? -15.134 -4.176 24.982 1.00 12.27 80 LEU B C 1
ATOM 2306 O O . LEU B 1 88 ? -16.241 -4.651 25.245 1.00 12.94 80 LEU B O 1
ATOM 2311 N N . PRO B 1 89 ? -14.010 -4.888 25.048 1.00 13.32 81 PRO B N 1
ATOM 2312 C CA . PRO B 1 89 ? -14.017 -6.313 25.393 1.00 12.98 81 PRO B CA 1
ATOM 2313 C C . PRO B 1 89 ? -13.867 -6.557 26.893 1.00 11.66 81 PRO B C 1
ATOM 2314 O O . PRO B 1 89 ? -12.746 -6.555 27.420 1.00 13.97 81 PRO B O 1
ATOM 2318 N N . PHE B 1 90 ? -15.000 -6.771 27.557 1.00 11.68 82 PHE B N 1
ATOM 2319 C CA . PHE B 1 90 ? -15.013 -7.029 28.997 1.00 12.45 82 PHE B CA 1
ATOM 2320 C C . PHE B 1 90 ? -15.112 -8.501 29.327 1.00 12.90 82 PHE B C 1
ATOM 2321 O O . PHE B 1 90 ? -15.654 -9.305 28.566 1.00 12.21 82 PHE B O 1
ATOM 2329 N N . VAL B 1 91 ? -14.590 -8.821 30.504 1.00 12.01 83 VAL B N 1
ATOM 2330 C CA . VAL B 1 91 ? -14.803 -10.085 31.185 1.00 12.27 83 VAL B CA 1
ATOM 2331 C C . VAL B 1 91 ? -15.878 -9.900 32.241 1.00 12.04 83 VAL B C 1
ATOM 2332 O O . VAL B 1 91 ? -15.895 -8.881 32.938 1.00 12.36 83 VAL B O 1
ATOM 2336 N N . ILE B 1 92 ? -16.786 -10.866 32.322 1.00 11.40 84 ILE B N 1
ATOM 2337 C CA . ILE B 1 92 ? -17.753 -10.931 33.411 1.00 12.17 84 ILE B CA 1
ATOM 2338 C C . ILE B 1 92 ? -17.116 -11.671 34.580 1.00 11.85 84 ILE B C 1
ATOM 2339 O O . ILE B 1 92 ? -16.714 -12.827 34.431 1.00 13.18 84 ILE B O 1
ATOM 2344 N N . GLU B 1 93 ? -17.001 -11.003 35.729 1.00 12.00 85 GLU B N 1
ATOM 2345 C CA . GLU B 1 93 ? -16.503 -11.639 36.951 1.00 12.32 85 GLU B CA 1
ATOM 2346 C C . GLU B 1 93 ? -17.649 -11.967 37.898 1.00 13.09 85 GLU B C 1
ATOM 2347 O O . GLU B 1 93 ? -18.564 -11.166 38.090 1.00 12.88 85 GLU B O 1
ATOM 2353 N N . LEU B 1 94 ? -17.574 -13.151 38.492 1.00 13.35 86 LEU B N 1
ATOM 2354 C CA . LEU B 1 94 ? -18.416 -13.516 39.633 1.00 13.05 86 LEU B CA 1
ATOM 2355 C C . LEU B 1 94 ? -17.476 -13.788 40.789 1.00 12.01 86 LEU B C 1
ATOM 2356 O O . LEU B 1 94 ? -16.631 -14.687 40.697 1.00 13.20 86 LEU B O 1
ATOM 2361 N N . ASP B 1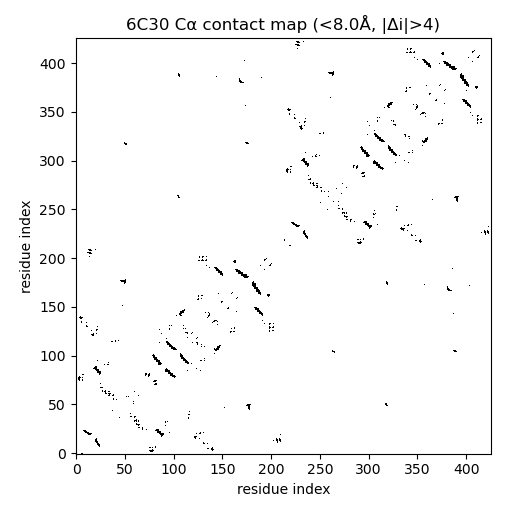 95 ? -17.618 -13.004 41.860 1.00 13.19 87 ASP B N 1
ATOM 2362 C CA . ASP B 1 95 ? -16.727 -13.094 43.020 1.00 12.27 87 ASP B CA 1
ATOM 2363 C C . ASP B 1 95 ? -15.259 -13.125 42.569 1.00 12.99 87 ASP B C 1
ATOM 2364 O O . ASP B 1 95 ? -14.451 -13.929 43.053 1.00 14.91 87 ASP B O 1
ATOM 2369 N N . GLY B 1 96 ? -14.939 -12.250 41.617 1.00 13.16 88 GLY B N 1
ATOM 2370 C CA . GLY B 1 96 ? -13.582 -12.087 41.128 1.00 14.53 88 GLY B CA 1
ATOM 2371 C C . GLY B 1 96 ? -13.107 -13.080 40.081 1.00 12.84 88 GLY B C 1
ATOM 2372 O O . GLY B 1 96 ? -11.994 -12.932 39.578 1.00 16.42 88 GLY B O 1
ATOM 2373 N N . GLU B 1 97 ? -13.915 -14.090 39.769 1.00 12.24 89 GLU B N 1
ATOM 2374 C CA . GLU B 1 97 ? -13.528 -15.130 38.821 1.00 13.35 89 GLU B CA 1
ATOM 2375 C C . GLU B 1 97 ? -14.113 -14.875 37.447 1.00 13.19 89 GLU B C 1
ATOM 2376 O O . GLU B 1 97 ? -15.281 -14.524 37.325 1.00 14.19 89 GLU B O 1
ATOM 2382 N N . PHE B 1 98 ? -13.282 -15.063 36.422 1.00 13.39 90 PHE B N 1
ATOM 2383 C CA . PHE B 1 98 ? -13.735 -15.067 35.024 1.00 14.17 90 PHE B CA 1
ATOM 2384 C C . PHE B 1 98 ? -14.881 -16.066 34.867 1.00 13.09 90 PHE B C 1
ATOM 2385 O O . PHE B 1 98 ? -14.681 -17.268 35.100 1.00 14.41 90 PHE B O 1
ATOM 2393 N N . VAL B 1 99 ? -16.069 -15.608 34.469 1.00 12.66 91 VAL B N 1
ATOM 2394 C CA . VAL B 1 99 ? -17.145 -16.551 34.172 1.00 12.89 91 VAL B CA 1
ATOM 2395 C C . VAL B 1 99 ? -17.767 -16.329 32.795 1.00 13.74 91 VAL B C 1
ATOM 2396 O O . VAL B 1 99 ? -18.772 -16.948 32.450 1.00 15.30 91 VAL B O 1
ATOM 2400 N N . GLY B 1 100 ? -17.160 -15.449 32.005 1.00 13.57 92 GLY B N 1
ATOM 2401 C CA . GLY B 1 100 ? -17.684 -15.170 30.681 1.00 13.93 92 GLY B CA 1
ATOM 2402 C C . GLY B 1 100 ? -17.187 -13.849 30.150 1.00 11.67 92 GLY B C 1
ATOM 2403 O O . GLY B 1 100 ? -16.305 -13.229 30.736 1.00 12.66 92 GLY B O 1
ATOM 2404 N N . GLN B 1 101 ? -17.734 -13.456 28.997 1.00 13.68 93 GLN B N 1
ATOM 2405 C CA . GLN B 1 101 ? -17.380 -12.187 28.369 1.00 12.97 93 GLN B CA 1
ATOM 2406 C C . GLN B 1 101 ? -18.615 -11.371 28.039 1.00 13.94 93 GLN B C 1
ATOM 2407 O O . GLN B 1 101 ? -19.678 -11.908 27.712 1.00 14.26 93 GLN B O 1
ATOM 2413 N N . LEU B 1 102 ? -18.443 -10.059 28.128 1.00 12.84 94 LEU B N 1
ATOM 2414 C CA . LEU B 1 102 ? -19.453 -9.087 27.747 1.00 12.47 94 LEU B CA 1
ATOM 2415 C C . LEU B 1 102 ? -18.726 -8.190 26.755 1.00 12.57 94 LEU B C 1
ATOM 2416 O O . LEU B 1 102 ? -17.780 -7.494 27.126 1.00 12.52 94 LEU B O 1
ATOM 2421 N N . THR B 1 103 ? -19.155 -8.226 25.502 1.00 13.31 95 THR B N 1
ATOM 2422 C CA . THR B 1 103 ? -18.432 -7.541 24.443 1.00 13.71 95 THR B CA 1
ATOM 2423 C C . THR B 1 103 ? -19.296 -6.490 23.774 1.00 13.40 95 THR B C 1
ATOM 2424 O O . THR B 1 103 ? -20.401 -6.779 23.325 1.00 13.76 95 THR B O 1
ATOM 2428 N N . ILE B 1 104 ? -18.781 -5.267 23.738 1.00 13.32 96 ILE B N 1
ATOM 2429 C CA A ILE B 1 104 ? -19.383 -4.176 22.977 0.54 12.56 96 ILE B CA 1
ATOM 2430 C CA B ILE B 1 104 ? -19.398 -4.196 22.975 0.46 12.58 96 ILE B CA 1
ATOM 2431 C C . ILE B 1 104 ? -18.631 -4.072 21.664 1.00 13.54 96 ILE B C 1
ATOM 2432 O O . ILE B 1 104 ? -17.418 -3.967 21.666 1.00 13.43 96 ILE B O 1
ATOM 2441 N N . GLY B 1 105 ? -19.343 -4.111 20.546 1.00 12.97 97 GLY B N 1
ATOM 2442 C CA . GLY B 1 105 ? -18.672 -4.121 19.255 1.00 14.21 97 GLY B CA 1
ATOM 2443 C C . GLY B 1 105 ? -19.273 -3.189 18.218 1.00 13.71 97 GLY B C 1
ATOM 2444 O O . GLY B 1 105 ? -20.368 -2.660 18.404 1.00 13.31 97 GLY B O 1
ATOM 2445 N N . ASN B 1 106 ? -18.536 -2.999 17.125 1.00 16.08 98 ASN B N 1
ATOM 2446 C CA . ASN B 1 106 ? -18.958 -2.115 16.031 1.00 16.57 98 ASN B CA 1
ATOM 2447 C C . ASN B 1 106 ? -19.348 -0.741 16.556 1.00 14.42 98 ASN B C 1
ATOM 2448 O O . ASN B 1 106 ? -20.376 -0.176 16.177 1.00 15.13 98 ASN B O 1
ATOM 2453 N N . VAL B 1 107 ? -18.524 -0.209 17.450 1.00 15.08 99 VAL B N 1
ATOM 2454 C CA . VAL B 1 107 ? -18.821 1.064 18.071 1.00 14.56 99 VAL B CA 1
ATOM 2455 C C . VAL B 1 107 ? -18.668 2.209 17.076 1.00 15.38 99 VAL B C 1
ATOM 2456 O O . VAL B 1 107 ? -17.660 2.309 16.388 1.00 17.47 99 VAL B O 1
ATOM 2460 N N . THR B 1 108 ? -19.689 3.057 17.015 1.00 14.50 100 THR B N 1
ATOM 2461 C CA . THR B 1 108 ? -19.659 4.280 16.215 1.00 14.18 100 THR B CA 1
ATOM 2462 C C . THR B 1 108 ? -20.007 5.467 17.087 1.00 17.72 100 THR B C 1
ATOM 2463 O O . THR B 1 108 ? -20.642 5.328 18.128 1.00 21.72 100 THR B O 1
ATOM 2467 N N . HIS B 1 109 ? -19.585 6.654 16.673 1.00 15.86 101 HIS B N 1
ATOM 2468 C CA . HIS B 1 109 ? -20.028 7.858 17.344 1.00 15.53 101 HIS B CA 1
ATOM 2469 C C . HIS B 1 109 ? -20.723 8.739 16.310 1.00 18.12 101 HIS B C 1
ATOM 2470 O O . HIS B 1 109 ? -21.643 8.266 15.638 1.00 16.49 101 HIS B O 1
ATOM 2477 N N . GLY B 1 110 ? -20.298 9.988 16.156 1.00 18.41 102 GLY B N 1
ATOM 2478 C CA . GLY B 1 110 ? -20.923 10.857 15.174 1.00 19.02 102 GLY B CA 1
ATOM 2479 C C . GLY B 1 110 ? -22.416 11.005 15.416 1.00 15.27 102 GLY B C 1
ATOM 2480 O O . GLY B 1 110 ? -22.844 11.278 16.531 1.00 16.78 102 GLY B O 1
ATOM 2481 N N . ALA B 1 111 ? -23.204 10.819 14.358 1.00 17.12 103 ALA B N 1
ATOM 2482 C CA . ALA B 1 111 ? -24.657 10.975 14.446 1.00 14.36 103 ALA B CA 1
ATOM 2483 C C . ALA B 1 111 ? -25.367 9.647 14.678 1.00 16.47 103 ALA B C 1
ATOM 2484 O O . ALA B 1 111 ? -26.595 9.577 14.633 1.00 15.70 103 ALA B O 1
ATOM 2486 N N . LEU B 1 112 ? -24.588 8.594 14.907 1.00 14.99 104 LEU B N 1
ATOM 2487 C CA . LEU B 1 112 ? -25.143 7.258 15.149 1.00 13.22 104 LEU B CA 1
ATOM 2488 C C . LEU B 1 112 ? -24.979 6.847 16.621 1.00 13.49 104 LEU B C 1
ATOM 2489 O O . LEU B 1 112 ? -25.964 6.538 17.288 1.00 14.17 104 LEU B O 1
ATOM 2494 N N . ARG B 1 113 ? -23.748 6.868 17.127 1.00 14.71 105 ARG B N 1
ATOM 2495 C CA A ARG B 1 113 ? -23.500 6.591 18.540 0.47 15.30 105 ARG B CA 1
ATOM 2496 C CA B ARG B 1 113 ? -23.479 6.577 18.534 0.53 15.30 105 ARG B CA 1
ATOM 2497 C C . ARG B 1 113 ? -24.153 5.272 18.964 1.00 11.92 105 ARG B C 1
ATOM 2498 O O . ARG B 1 113 ? -24.896 5.214 19.955 1.00 13.42 105 ARG B O 1
ATOM 2513 N N . SER B 1 114 ? -23.881 4.225 18.197 1.00 13.13 106 SER B N 1
ATOM 2514 C CA . SER B 1 114 ? -24.499 2.928 18.426 1.00 13.46 106 SER B CA 1
ATOM 2515 C C . SER B 1 114 ? -23.435 1.842 18.452 1.00 14.92 106 SER B C 1
ATOM 2516 O O . SER B 1 114 ? -22.308 2.063 18.030 1.00 14.51 106 SER B O 1
ATOM 2519 N N . ALA B 1 115 ? -23.786 0.676 18.989 1.00 13.71 107 ALA B N 1
ATOM 2520 C CA . ALA B 1 115 ? -22.881 -0.472 19.013 1.00 13.43 107 ALA B CA 1
ATOM 2521 C C . ALA B 1 115 ? -23.723 -1.714 19.213 1.00 13.70 107 ALA B C 1
ATOM 2522 O O . ALA B 1 115 ? -24.898 -1.601 19.573 1.00 12.72 107 ALA B O 1
ATOM 2524 N N . TRP B 1 116 ? -23.148 -2.892 18.967 1.00 12.22 108 TRP B N 1
ATOM 2525 C CA . TRP B 1 116 ? -23.830 -4.106 19.394 1.00 11.98 108 TRP B CA 1
ATOM 2526 C C . TRP B 1 116 ? -23.232 -4.615 20.697 1.00 13.17 108 TRP B C 1
ATOM 2527 O O . TRP B 1 116 ? -22.153 -4.200 21.114 1.00 13.31 108 TRP B O 1
ATOM 2538 N N . ILE B 1 117 ? -23.978 -5.498 21.350 1.00 12.75 109 ILE B N 1
ATOM 2539 C CA . ILE B 1 117 ? -23.533 -6.115 22.595 1.00 12.59 109 ILE B CA 1
ATOM 2540 C C . ILE B 1 117 ? -23.714 -7.618 22.472 1.00 13.20 109 ILE B C 1
ATOM 2541 O O . ILE B 1 117 ? -24.703 -8.090 21.912 1.00 14.39 109 ILE B O 1
ATOM 2546 N N . GLY B 1 118 ? -22.729 -8.363 22.953 1.00 14.40 110 GLY B N 1
ATOM 2547 C CA . GLY B 1 118 ? -22.811 -9.812 22.996 1.00 15.27 110 GLY B CA 1
ATOM 2548 C C . GLY B 1 118 ? -22.325 -10.301 24.346 1.00 14.58 110 GLY B C 1
ATOM 2549 O O . GLY B 1 118 ? -21.602 -9.592 25.046 1.00 14.22 110 GLY B O 1
ATOM 2550 N N . TYR B 1 119 ? -22.719 -11.512 24.717 1.00 13.47 111 TYR B N 1
ATOM 2551 C CA . TYR B 1 119 ? -22.362 -12.052 26.025 1.00 14.09 111 TYR B CA 1
ATOM 2552 C C . TYR B 1 119 ? -22.384 -13.564 25.996 1.00 13.58 111 TYR B C 1
ATOM 2553 O O . TYR B 1 119 ? -23.060 -14.168 25.160 1.00 15.35 111 TYR B O 1
ATOM 2562 N N . TRP B 1 120 ? -21.645 -14.160 26.925 1.00 14.54 112 TRP B N 1
ATOM 2563 C CA . TRP B 1 120 ? -21.813 -15.575 27.277 1.00 13.87 112 TRP B CA 1
ATOM 2564 C C . TRP B 1 120 ? -21.330 -15.744 28.705 1.00 14.14 112 TRP B C 1
ATOM 2565 O O . TRP B 1 120 ? -20.441 -15.021 29.166 1.00 13.56 112 TRP B O 1
ATOM 2576 N N . VAL B 1 121 ? -21.953 -16.685 29.405 1.00 15.24 113 VAL B N 1
ATOM 2577 C CA . VAL B 1 121 ? -21.637 -17.002 30.789 1.00 15.83 113 VAL B CA 1
ATOM 2578 C C . VAL B 1 121 ? -21.477 -18.515 30.930 1.00 14.97 113 VAL B C 1
ATOM 2579 O O . VAL B 1 121 ? -22.260 -19.266 30.353 1.00 17.35 113 VAL B O 1
ATOM 2583 N N . ALA B 1 122 ? -20.470 -18.940 31.691 1.00 14.79 114 ALA B N 1
ATOM 2584 C CA . ALA B 1 122 ? -20.237 -20.354 32.013 1.00 14.77 114 ALA B CA 1
ATOM 2585 C C . ALA B 1 122 ? -21.503 -21.032 32.517 1.00 17.30 114 ALA B C 1
ATOM 2586 O O . ALA B 1 122 ? -22.138 -20.558 33.465 1.00 16.20 114 ALA B O 1
ATOM 2588 N N . SER B 1 123 ? -21.851 -22.167 31.918 1.00 17.72 115 SER B N 1
ATOM 2589 C CA . SER B 1 123 ? -23.037 -22.908 32.352 1.00 17.46 115 SER B CA 1
ATOM 2590 C C . SER B 1 123 ? -22.880 -23.498 33.756 1.00 15.98 115 SER B C 1
ATOM 2591 O O . SER B 1 123 ? -23.866 -23.787 34.431 1.00 18.86 115 SER B O 1
ATOM 2594 N N . SER B 1 124 ? -21.639 -23.655 34.205 1.00 17.17 116 SER B N 1
ATOM 2595 C CA . SER B 1 124 ? -21.379 -24.226 35.528 1.00 15.95 116 SER B CA 1
ATOM 2596 C C . SER B 1 124 ? -21.812 -23.294 36.661 1.00 18.44 116 SER B C 1
ATOM 2597 O O . SER B 1 124 ? -22.021 -23.741 37.795 1.00 17.88 116 SER B O 1
ATOM 2600 N N . ARG B 1 125 ? -21.938 -22.001 36.370 1.00 16.25 117 ARG B N 1
ATOM 2601 C CA . ARG B 1 125 ? -22.396 -21.045 37.370 1.00 16.71 117 ARG B CA 1
ATOM 2602 C C . ARG B 1 125 ? -23.905 -20.919 37.297 1.00 18.57 117 ARG B C 1
ATOM 2603 O O . ARG B 1 125 ? -24.437 -20.319 36.362 1.00 20.58 117 ARG B O 1
ATOM 2611 N N . THR B 1 126 ? -24.595 -21.470 38.290 1.00 17.46 118 THR B N 1
ATOM 2612 C CA . THR B 1 126 ? -26.048 -21.599 38.224 1.00 20.22 118 THR B CA 1
ATOM 2613 C C . THR B 1 126 ? -26.795 -20.575 39.080 1.00 20.70 118 THR B C 1
ATOM 2614 O O . THR B 1 126 ? -28.020 -20.655 39.225 1.00 23.31 118 THR B O 1
ATOM 2618 N N . GLY B 1 127 ? -26.064 -19.611 39.634 1.00 20.94 119 GLY B N 1
ATOM 2619 C CA . GLY B 1 127 ? -26.658 -18.611 40.509 1.00 22.87 119 GLY B CA 1
ATOM 2620 C C . GLY B 1 127 ? -27.779 -17.764 39.918 1.00 31.95 119 GLY B C 1
ATOM 2621 O O . GLY B 1 127 ? -28.614 -17.231 40.655 1.00 29.98 119 GLY B O 1
ATOM 2622 N N . GLY B 1 128 ? -27.803 -17.632 38.594 1.00 26.02 120 GLY B N 1
ATOM 2623 C CA . GLY B 1 128 ? -28.860 -16.889 37.924 1.00 25.26 120 GLY B CA 1
ATOM 2624 C C . GLY B 1 128 ? -28.685 -15.379 38.002 1.00 26.87 120 GLY B C 1
ATOM 2625 O O . GLY B 1 128 ? -28.207 -14.851 39.003 1.00 25.86 120 GLY B O 1
ATOM 2626 N N . GLY B 1 129 ? -29.081 -14.680 36.941 1.00 22.59 121 GLY B N 1
ATOM 2627 C CA . GLY B 1 129 ? -28.977 -13.225 36.899 1.00 21.81 121 GLY B CA 1
ATOM 2628 C C . GLY B 1 129 ? -27.580 -12.684 36.624 1.00 17.24 121 GLY B C 1
ATOM 2629 O O . GLY B 1 129 ? -27.320 -11.482 36.762 1.00 18.39 121 GLY B O 1
ATOM 2630 N N . ILE B 1 130 ? -26.662 -13.566 36.241 1.00 15.86 122 ILE B N 1
ATOM 2631 C CA . ILE B 1 130 ? -25.305 -13.127 35.925 1.00 15.24 122 ILE B CA 1
ATOM 2632 C C . ILE B 1 130 ? -25.304 -12.433 34.569 1.00 15.97 122 ILE B C 1
ATOM 2633 O O . ILE B 1 130 ? -24.719 -11.351 34.418 1.00 14.48 122 ILE B O 1
ATOM 2638 N N . ALA B 1 131 ? -25.964 -13.047 33.588 1.00 14.80 123 ALA B N 1
ATOM 2639 C CA . ALA B 1 131 ? -26.037 -12.469 32.247 1.00 13.13 123 ALA B CA 1
ATOM 2640 C C . ALA B 1 131 ? -26.823 -11.159 32.250 1.00 13.80 123 ALA B C 1
ATOM 2641 O O . ALA B 1 131 ? -26.398 -10.175 31.644 1.00 14.74 123 ALA B O 1
ATOM 2643 N N . THR B 1 132 ? -27.977 -11.140 32.913 1.00 14.40 124 THR B N 1
ATOM 2644 C CA . THR B 1 132 ? -28.729 -9.886 32.985 1.00 14.97 124 THR B CA 1
ATOM 2645 C C . THR B 1 132 ? -27.933 -8.778 33.684 1.00 14.93 124 THR B C 1
ATOM 2646 O O . THR B 1 132 ? -27.969 -7.634 33.237 1.00 15.33 124 THR B O 1
ATOM 2650 N N . ALA B 1 133 ? -27.195 -9.091 34.749 1.00 14.08 125 ALA B N 1
ATOM 2651 C CA . ALA B 1 133 ? -26.401 -8.069 35.425 1.00 14.74 125 ALA B CA 1
ATOM 2652 C C . ALA B 1 133 ? -25.301 -7.546 34.503 1.00 13.31 125 ALA B C 1
ATOM 2653 O O . ALA B 1 133 ? -25.036 -6.337 34.455 1.00 13.87 125 ALA B O 1
ATOM 2655 N N . ALA B 1 134 ? -24.668 -8.457 33.769 1.00 13.22 126 ALA B N 1
ATOM 2656 C CA . ALA B 1 134 ? -23.619 -8.077 32.834 1.00 12.77 126 ALA B CA 1
ATOM 2657 C C . ALA B 1 134 ? -24.161 -7.144 31.756 1.00 13.41 126 ALA B C 1
ATOM 2658 O O . ALA B 1 134 ? -23.534 -6.128 31.454 1.00 13.26 126 ALA B O 1
ATOM 2660 N N . LEU B 1 135 ? -25.320 -7.481 31.182 1.00 13.04 127 LEU B N 1
ATOM 2661 C CA . LEU B 1 135 ? -25.922 -6.629 30.157 1.00 12.08 127 LEU B CA 1
ATOM 2662 C C . LEU B 1 135 ? -26.301 -5.275 30.749 1.00 13.75 127 LEU B C 1
ATOM 2663 O O . LEU B 1 135 ? -26.073 -4.237 30.123 1.00 12.90 127 LEU B O 1
ATOM 2668 N N . ALA B 1 136 ? -26.875 -5.283 31.946 1.00 13.46 128 ALA B N 1
ATOM 2669 C CA . ALA B 1 136 ? -27.305 -4.046 32.578 1.00 12.22 128 ALA B CA 1
ATOM 2670 C C . ALA B 1 136 ? -26.120 -3.132 32.882 1.00 13.45 128 ALA B C 1
ATOM 2671 O O . ALA B 1 136 ? -26.188 -1.923 32.652 1.00 14.40 128 ALA B O 1
ATOM 2673 N N . MET B 1 137 ? -25.027 -3.707 33.381 1.00 13.26 129 MET B N 1
ATOM 2674 C CA . MET B 1 137 ? -23.795 -2.941 33.583 1.00 13.68 129 MET B CA 1
ATOM 2675 C C . MET B 1 137 ? -23.245 -2.413 32.267 1.00 14.41 129 MET B C 1
ATOM 2676 O O . MET B 1 137 ? -22.794 -1.269 32.186 1.00 14.84 129 MET B O 1
ATOM 2681 N N . GLY B 1 138 ? -23.256 -3.257 31.241 1.00 12.84 130 GLY B N 1
ATOM 2682 C CA . GLY B 1 138 ? -22.772 -2.845 29.934 1.00 13.74 130 GLY B CA 1
ATOM 2683 C C . GLY B 1 138 ? -23.564 -1.663 29.406 1.00 12.24 130 GLY B C 1
ATOM 2684 O O . GLY B 1 138 ? -22.987 -0.697 28.883 1.00 13.35 130 GLY 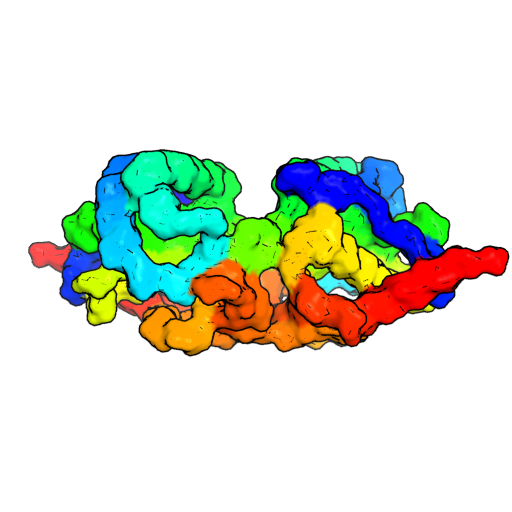B O 1
ATOM 2685 N N . LEU B 1 139 ? -24.890 -1.735 29.523 1.00 12.60 131 LEU B N 1
ATOM 2686 C CA . LEU B 1 139 ? -25.737 -0.644 29.044 1.00 12.60 131 LEU B CA 1
ATOM 2687 C C . LEU B 1 139 ? -25.459 0.652 29.799 1.00 13.96 131 LEU B C 1
ATOM 2688 O O . LEU B 1 139 ? -25.317 1.710 29.190 1.00 14.30 131 LEU B O 1
ATOM 2693 N N . ASP B 1 140 ? -25.358 0.575 31.125 1.00 13.15 132 ASP B N 1
ATOM 2694 C CA . ASP B 1 140 ? -25.105 1.775 31.909 1.00 14.28 132 ASP B CA 1
ATOM 2695 C C . ASP B 1 140 ? -23.774 2.404 31.511 1.00 14.25 132 ASP B C 1
ATOM 2696 O O . ASP B 1 140 ? -23.674 3.628 31.351 1.00 15.00 132 ASP B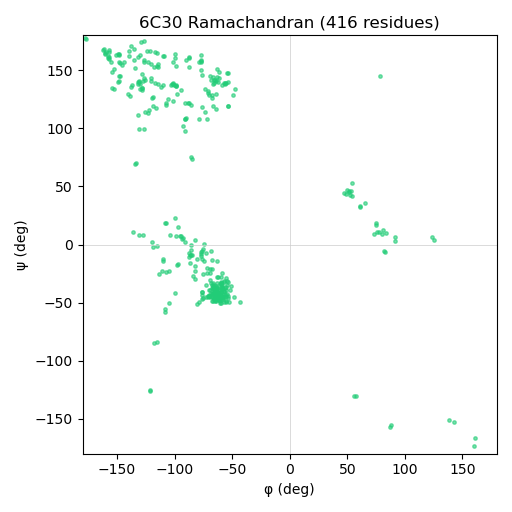 O 1
ATOM 2701 N N . HIS B 1 141 ? -22.753 1.574 31.319 1.00 13.32 133 HIS B N 1
ATOM 2702 C CA . HIS B 1 141 ? -21.445 2.066 30.937 1.00 13.89 133 HIS B CA 1
ATOM 2703 C C . HIS B 1 141 ? -21.488 2.700 29.550 1.00 13.28 133 HIS B C 1
ATOM 2704 O O . HIS B 1 141 ? -20.922 3.782 29.323 1.00 14.54 133 HIS B O 1
ATOM 2711 N N . CYS B 1 142 ? -22.162 2.036 28.615 1.00 12.15 134 CYS B N 1
ATOM 2712 C CA . CYS B 1 142 ? -22.226 2.550 27.249 1.00 13.67 134 CYS B CA 1
ATOM 2713 C C . CYS B 1 142 ? -22.947 3.886 27.166 1.00 12.46 134 CYS B C 1
ATOM 2714 O O . CYS B 1 142 ? -22.536 4.751 26.394 1.00 14.42 134 CYS B O 1
ATOM 2717 N N . PHE B 1 143 ? -24.020 4.045 27.928 1.00 13.07 135 PHE B N 1
ATOM 2718 C CA . PHE B 1 143 ? -24.829 5.262 27.844 1.00 14.82 135 PHE B CA 1
ATOM 2719 C C . PHE B 1 143 ? -24.300 6.382 28.736 1.00 15.79 135 PHE B C 1
ATOM 2720 O O . PHE B 1 143 ? -24.874 7.477 28.775 1.00 19.19 135 PHE B O 1
ATOM 2728 N N . THR B 1 144 ? -23.217 6.119 29.455 1.00 15.13 136 THR B N 1
ATOM 2729 C CA . THR B 1 144 ? -22.566 7.165 30.240 1.00 17.38 136 THR B CA 1
ATOM 2730 C C . THR B 1 144 ? -21.140 7.370 29.715 1.00 17.21 136 THR B C 1
ATOM 2731 O O . THR B 1 144 ? -20.906 8.217 28.843 1.00 18.29 136 THR B O 1
ATOM 2735 N N . ALA B 1 145 ? -20.200 6.563 30.194 1.00 15.86 137 ALA B N 1
ATOM 2736 C CA . ALA B 1 145 ? -18.789 6.723 29.867 1.00 16.87 137 ALA B CA 1
ATOM 2737 C C . ALA B 1 145 ? -18.457 6.639 28.373 1.00 17.53 137 ALA B C 1
ATOM 2738 O O . ALA B 1 145 ? -17.567 7.345 27.887 1.00 18.32 137 ALA B O 1
ATOM 2740 N N . VAL B 1 146 ? -19.148 5.777 27.635 1.00 15.64 138 VAL B N 1
ATOM 2741 C CA . VAL B 1 146 ? -18.821 5.614 26.222 1.00 15.56 138 VAL B CA 1
ATOM 2742 C C . VAL B 1 146 ? -19.575 6.642 25.364 1.00 14.56 138 VAL B C 1
ATOM 2743 O O . VAL B 1 146 ? -19.297 6.780 24.176 1.00 17.30 138 VAL B O 1
ATOM 2747 N N . GLN B 1 147 ? -20.502 7.359 25.998 1.00 16.03 139 GLN B N 1
ATOM 2748 C CA . GLN B 1 147 ? -21.266 8.438 25.355 1.00 15.86 139 GLN B CA 1
ATOM 2749 C C . GLN B 1 147 ? -22.095 7.934 24.171 1.00 17.16 139 GLN B C 1
ATOM 2750 O O . GLN B 1 147 ? -22.329 8.655 23.199 1.00 17.91 139 GLN B O 1
ATOM 2756 N N . LEU B 1 148 ? -22.555 6.692 24.259 1.00 14.34 140 LEU B N 1
ATOM 2757 C CA . LEU B 1 148 ? -23.370 6.131 23.196 1.00 14.57 140 LEU B CA 1
ATOM 2758 C C . LEU B 1 148 ? -24.843 6.438 23.407 1.00 13.49 140 LEU B C 1
ATOM 2759 O O . LEU B 1 148 ? -25.279 6.779 24.511 1.00 14.95 140 LEU B O 1
ATOM 2764 N N . HIS B 1 149 ? -25.596 6.332 22.316 1.00 14.10 141 HIS B N 1
ATOM 2765 C CA . HIS B 1 149 ? -27.023 6.599 22.310 1.00 14.17 141 HIS B CA 1
ATOM 2766 C C . HIS B 1 149 ? -27.868 5.317 22.180 1.00 12.76 141 HIS B C 1
ATOM 2767 O O . HIS B 1 149 ? -29.028 5.289 22.588 1.00 14.18 141 HIS B O 1
ATOM 2774 N N . ARG B 1 150 ? -27.279 4.267 21.615 1.00 12.46 142 ARG B N 1
ATOM 2775 C CA . ARG B 1 150 ? -28.049 3.071 21.289 1.00 13.49 142 ARG B CA 1
ATOM 2776 C C . ARG B 1 150 ? -27.183 1.821 21.398 1.00 11.98 142 ARG B C 1
ATOM 2777 O O . ARG B 1 150 ? -26.009 1.835 21.035 1.00 12.82 142 ARG B O 1
ATOM 2785 N N . ILE B 1 151 ? -27.775 0.744 21.918 1.00 11.58 143 ILE B N 1
ATOM 2786 C CA . ILE B 1 151 ? -27.130 -0.563 21.905 1.00 13.21 143 ILE B CA 1
ATOM 2787 C C . ILE B 1 151 ? -28.097 -1.572 21.315 1.00 11.40 143 ILE B C 1
ATOM 2788 O O . ILE B 1 151 ? -29.275 -1.580 21.667 1.00 12.94 143 ILE B O 1
ATOM 2793 N N . GLU B 1 152 ? -27.593 -2.413 20.417 1.00 11.79 144 GLU B N 1
ATOM 2794 C CA . GLU B 1 152 ? -28.411 -3.439 19.787 1.00 12.04 144 GLU B CA 1
ATOM 2795 C C . GLU B 1 152 ? -27.787 -4.811 20.018 1.00 13.12 144 GLU B C 1
ATOM 2796 O O . GLU B 1 152 ? -26.631 -4.929 20.436 1.00 12.46 144 GLU B O 1
ATOM 2802 N N . ALA B 1 153 ? -28.566 -5.851 19.747 1.00 13.28 145 ALA B N 1
ATOM 2803 C CA . ALA B 1 153 ? -28.058 -7.216 19.827 1.00 13.53 145 ALA B CA 1
ATOM 2804 C C . ALA B 1 153 ? -28.786 -8.045 18.791 1.00 13.53 145 ALA B C 1
ATOM 2805 O O . ALA B 1 153 ? -29.872 -7.679 18.341 1.00 14.35 145 ALA B O 1
ATOM 2807 N N . THR B 1 154 ? -28.174 -9.143 18.374 1.00 13.51 146 THR B N 1
ATOM 2808 C CA . THR B 1 154 ? -28.832 -10.047 17.436 1.00 14.63 146 THR B CA 1
ATOM 2809 C C . THR B 1 154 ? -28.953 -11.419 18.087 1.00 14.52 146 THR B C 1
ATOM 2810 O O . THR B 1 154 ? -28.041 -11.869 18.787 1.00 17.52 146 THR B O 1
ATOM 2814 N N . VAL B 1 155 ? -30.085 -12.074 17.856 1.00 14.50 147 VAL B N 1
ATOM 2815 C CA . VAL B 1 155 ? -30.369 -13.331 18.538 1.00 13.53 147 VAL B CA 1
ATOM 2816 C C . VAL B 1 155 ? -31.295 -14.163 17.657 1.00 14.70 147 VAL B C 1
ATOM 2817 O O . VAL B 1 155 ? -32.259 -13.647 17.098 1.00 14.78 147 VAL B O 1
ATOM 2821 N N . ARG B 1 156 ? -30.980 -15.447 17.500 1.00 14.92 148 ARG B N 1
ATOM 2822 C CA . ARG B 1 156 ? -31.840 -16.315 16.714 1.00 15.42 148 ARG B CA 1
ATOM 2823 C C . ARG B 1 156 ? -33.194 -16.485 17.382 1.00 16.27 148 ARG B C 1
ATOM 2824 O O . ARG B 1 156 ? -33.278 -16.575 18.614 1.00 16.50 148 ARG B O 1
ATOM 2832 N N . PRO B 1 157 ? -34.267 -16.517 16.572 1.00 16.00 149 PRO B N 1
ATOM 2833 C CA . PRO B 1 157 ? -35.598 -16.753 17.139 1.00 16.58 149 PRO B CA 1
ATOM 2834 C C . PRO B 1 157 ? -35.648 -18.023 17.993 1.00 15.62 149 PRO B C 1
ATOM 2835 O O . PRO B 1 157 ? -36.385 -18.061 18.978 1.00 17.79 149 PRO B O 1
ATOM 2839 N N . GLU B 1 158 ? -34.854 -19.022 17.623 1.00 18.05 150 GLU B N 1
ATOM 2840 C CA . GLU B 1 158 ? -34.835 -20.305 18.328 1.00 18.50 150 GLU B CA 1
ATOM 2841 C C . GLU B 1 158 ? -34.092 -20.266 19.660 1.00 20.83 150 GLU B C 1
ATOM 2842 O O . GLU B 1 158 ? -34.187 -21.210 20.451 1.00 20.07 150 GLU B O 1
ATOM 2848 N N . ASN B 1 159 ? -33.352 -19.186 19.910 1.00 18.77 151 ASN B N 1
ATOM 2849 C CA . ASN B 1 159 ? -32.571 -19.060 21.131 1.00 17.34 151 ASN B CA 1
ATOM 2850 C C . ASN B 1 159 ? -33.436 -18.517 22.259 1.00 18.43 151 ASN B C 1
ATOM 2851 O O . ASN B 1 159 ? -33.309 -17.359 22.668 1.00 17.97 151 ASN B O 1
ATOM 2856 N N . THR B 1 160 ? -34.318 -19.372 22.765 1.00 19.30 152 THR B N 1
ATOM 2857 C CA . THR B 1 160 ? -35.285 -18.983 23.783 1.00 18.59 152 THR B CA 1
ATOM 2858 C C . THR B 1 160 ? -34.644 -18.376 25.043 1.00 16.71 152 THR B C 1
ATOM 2859 O O . THR B 1 160 ? -35.113 -17.342 25.530 1.00 19.58 152 THR B O 1
ATOM 2863 N N . PRO B 1 161 ? -33.563 -18.990 25.563 1.00 18.20 153 PRO B N 1
ATOM 2864 C CA . PRO B 1 161 ? -32.987 -18.412 26.781 1.00 18.63 153 PRO B CA 1
ATOM 2865 C C . PRO B 1 161 ? -32.401 -17.015 26.566 1.00 16.74 153 PRO B C 1
ATOM 2866 O O . PRO B 1 161 ? -32.570 -16.138 27.419 1.00 18.00 153 PRO B O 1
ATOM 2870 N N . SER B 1 162 ? -31.716 -16.810 25.447 1.00 17.86 154 SER B N 1
ATOM 2871 C CA . SER B 1 162 ? -31.104 -15.510 25.227 1.00 17.79 154 SER B CA 1
ATOM 2872 C C . SER B 1 162 ? -32.163 -14.447 24.966 1.00 14.70 154 SER B C 1
ATOM 2873 O O . SER B 1 162 ? -32.039 -13.332 25.460 1.00 16.30 154 SER B O 1
ATOM 2876 N N . ARG B 1 163 ? -33.208 -14.784 24.212 1.00 16.15 155 ARG B N 1
ATOM 2877 C CA . ARG B 1 163 ? -34.299 -13.836 24.009 1.00 16.89 155 ARG B CA 1
ATOM 2878 C C . ARG B 1 163 ? -34.899 -13.385 25.344 1.00 16.51 155 ARG B C 1
ATOM 2879 O O . ARG B 1 163 ? -35.186 -12.210 25.539 1.00 17.21 155 ARG B O 1
ATOM 2887 N N . ALA B 1 164 ? -35.053 -14.316 26.281 1.00 17.11 156 ALA B N 1
ATOM 2888 C CA . ALA B 1 164 ? -35.586 -13.978 27.602 1.00 17.99 156 ALA B CA 1
ATOM 2889 C C . ALA B 1 164 ? -34.658 -13.054 28.395 1.00 15.98 156 ALA B C 1
ATOM 2890 O O . ALA B 1 164 ? -35.118 -12.123 29.062 1.00 17.25 156 ALA B O 1
ATOM 2892 N N . VAL B 1 165 ? -33.358 -13.322 28.336 1.00 15.29 157 VAL B N 1
ATOM 2893 C CA . VAL B 1 165 ? -32.379 -12.485 29.018 1.00 14.61 157 VAL B CA 1
ATOM 2894 C C . VAL B 1 165 ? -32.407 -11.050 28.470 1.00 15.20 157 VAL B C 1
ATOM 2895 O O . VAL B 1 165 ? -32.460 -10.081 29.229 1.00 16.40 157 VAL B O 1
ATOM 2899 N N . LEU B 1 166 ? -32.385 -10.926 27.147 1.00 14.97 158 LEU B N 1
ATOM 2900 C CA . LEU B 1 166 ? -32.389 -9.613 26.504 1.00 15.20 158 LEU B CA 1
ATOM 2901 C C . LEU B 1 166 ? -33.689 -8.864 26.778 1.00 14.79 158 LEU B C 1
ATOM 2902 O O . LEU B 1 166 ? -33.677 -7.664 27.096 1.00 15.18 158 LEU B O 1
ATOM 2907 N N . ALA B 1 167 ? -34.813 -9.566 26.684 1.00 14.94 159 ALA B N 1
ATOM 2908 C CA . ALA B 1 167 ? -36.099 -8.946 26.976 1.00 16.16 159 ALA B CA 1
ATOM 2909 C C . ALA B 1 167 ? -36.161 -8.471 28.420 1.00 17.73 159 ALA B C 1
ATOM 2910 O O . ALA B 1 167 ? -36.693 -7.393 28.710 1.00 18.25 159 ALA B O 1
ATOM 2912 N N . HIS B 1 168 ? -35.622 -9.284 29.322 1.00 16.51 160 HIS B N 1
ATOM 2913 C CA . HIS B 1 168 ? -35.710 -8.971 30.742 1.00 17.31 160 HIS B CA 1
ATOM 2914 C C . HIS B 1 168 ? -35.131 -7.598 31.068 1.00 18.13 160 HIS B C 1
ATOM 2915 O O . HIS B 1 168 ? -35.719 -6.835 31.841 1.00 19.31 160 HIS B O 1
ATOM 2922 N N . VAL B 1 169 ? -33.987 -7.265 30.475 1.00 15.81 161 VAL B N 1
ATOM 2923 C CA . VAL B 1 169 ? -33.340 -6.018 30.852 1.00 14.87 161 VAL B CA 1
ATOM 2924 C C . VAL B 1 169 ? -33.868 -4.814 30.079 1.00 15.18 161 VAL B C 1
ATOM 2925 O O . VAL B 1 169 ? -33.532 -3.691 30.423 1.00 16.25 161 VAL B O 1
ATOM 2929 N N . GLY B 1 170 ? -34.689 -5.043 29.051 1.00 14.94 162 GLY B N 1
ATOM 2930 C CA . GLY B 1 170 ? -35.388 -3.951 28.393 1.00 17.30 162 GLY B CA 1
ATOM 2931 C C . GLY B 1 170 ? -35.177 -3.805 26.897 1.00 15.73 162 GLY B C 1
ATOM 2932 O O . GLY B 1 170 ? -35.645 -2.826 26.312 1.00 16.11 162 GLY B O 1
ATOM 2933 N N . PHE B 1 171 ? -34.486 -4.750 26.269 1.00 13.40 163 PHE B N 1
ATOM 2934 C CA . PHE B 1 171 ? -34.327 -4.695 24.816 1.00 12.49 163 PHE B CA 1
ATOM 2935 C C . PHE B 1 171 ? -35.669 -4.889 24.127 1.00 14.92 163 PHE B C 1
ATOM 2936 O O . PHE B 1 171 ? -36.476 -5.728 24.546 1.00 16.05 163 PHE B O 1
ATOM 2944 N N . ARG B 1 172 ? -35.897 -4.100 23.078 1.00 14.67 164 ARG B N 1
ATOM 2945 C CA . ARG B 1 172 ? -37.088 -4.183 22.236 1.00 16.66 164 ARG B CA 1
ATOM 2946 C C . ARG B 1 172 ? -36.782 -4.919 20.949 1.00 14.87 164 ARG B C 1
ATOM 2947 O O . ARG B 1 172 ? -35.751 -4.651 20.325 1.00 14.22 164 ARG B O 1
ATOM 2955 N N . GLU B 1 173 ? -37.673 -5.797 20.495 1.00 15.24 165 GLU B N 1
ATOM 2956 C CA . GLU B 1 173 ? -37.535 -6.338 19.141 1.00 14.61 165 GLU B CA 1
ATOM 2957 C C . GLU B 1 173 ? -37.777 -5.239 18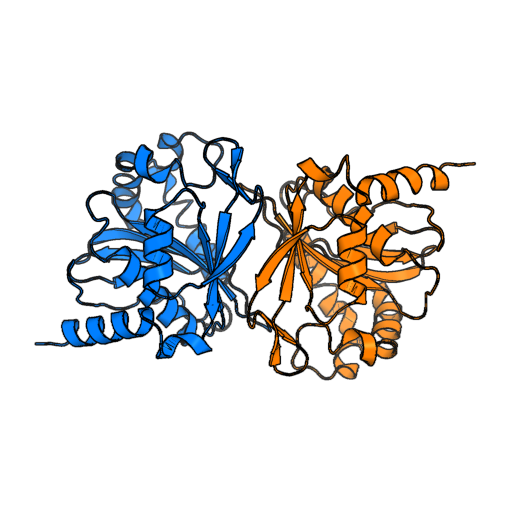.104 1.00 14.90 165 GLU B C 1
ATOM 2958 O O . GLU B 1 173 ? -38.804 -4.562 18.143 1.00 16.04 165 GLU B O 1
ATOM 2964 N N . GLU B 1 174 ? -36.831 -5.056 17.187 1.00 13.77 166 GLU B N 1
ATOM 2965 C CA . GLU B 1 174 ? -36.989 -4.061 16.121 1.00 14.14 166 GLU B CA 1
ATOM 2966 C C . GLU B 1 174 ? -37.165 -4.676 14.746 1.00 14.58 166 GLU B C 1
ATOM 2967 O O . GLU B 1 174 ? -37.684 -4.035 13.836 1.00 15.46 166 GLU B O 1
ATOM 2973 N N . GLY B 1 175 ? -36.719 -5.909 14.564 1.00 13.89 167 GLY B N 1
ATOM 2974 C CA . GLY B 1 175 ? -36.828 -6.496 13.248 1.00 17.64 167 GLY B CA 1
ATOM 2975 C C . GLY B 1 175 ? -36.354 -7.917 13.162 1.00 15.90 167 GLY B C 1
ATOM 2976 O O . GLY B 1 175 ? -35.845 -8.487 14.134 1.00 15.33 167 GLY B O 1
ATOM 2977 N N . LEU B 1 176 ? -36.516 -8.487 11.973 1.00 14.77 168 LEU B N 1
ATOM 2978 C CA . LEU B 1 176 ? -36.047 -9.833 11.697 1.00 14.47 168 LEU B CA 1
ATOM 2979 C C . LEU B 1 176 ? -35.097 -9.778 10.512 1.00 13.72 168 LEU B C 1
ATOM 2980 O O . LEU B 1 176 ? -35.488 -9.444 9.383 1.00 15.75 168 LEU B O 1
ATOM 2985 N N . LEU B 1 177 ? -33.835 -10.074 10.776 1.00 13.88 169 LEU B N 1
ATOM 2986 C CA . LEU B 1 177 ? -32.794 -10.024 9.767 1.00 14.03 169 LEU B CA 1
ATOM 2987 C C . LEU B 1 177 ? -32.686 -11.376 9.084 1.00 14.75 169 LEU B C 1
ATOM 2988 O O . LEU B 1 177 ? -32.232 -12.348 9.689 1.00 15.20 169 LEU B O 1
ATOM 2993 N N . LYS B 1 178 ? -33.112 -11.446 7.826 1.00 14.29 170 LYS B N 1
ATOM 2994 C CA . LYS B 1 178 ? -33.160 -12.727 7.123 1.00 14.44 170 LYS B CA 1
ATOM 2995 C C . LYS B 1 178 ? -31.780 -13.228 6.722 1.00 15.79 170 LYS B C 1
ATOM 2996 O O . LYS B 1 178 ? -30.973 -12.470 6.192 1.00 15.41 170 LYS B O 1
ATOM 3002 N N . ARG B 1 179 ? -31.512 -14.512 6.972 1.00 15.80 171 ARG B N 1
ATOM 3003 C CA . ARG B 1 179 ? -30.270 -15.143 6.528 1.00 16.98 171 ARG B CA 1
ATOM 3004 C C . ARG B 1 179 ? -29.048 -14.310 6.907 1.00 15.71 171 ARG B C 1
ATOM 3005 O O . ARG B 1 179 ? -28.159 -14.067 6.091 1.00 16.07 171 ARG B O 1
ATOM 3013 N N . TYR B 1 180 ? -29.020 -13.874 8.158 1.00 14.92 172 TYR B N 1
ATOM 3014 C CA . TYR B 1 180 ? -28.120 -12.804 8.587 1.00 16.32 172 TYR B CA 1
ATOM 3015 C C . TYR B 1 180 ? -26.683 -13.247 8.864 1.00 17.09 172 TYR B C 1
ATOM 3016 O O . TYR B 1 180 ? -25.723 -12.654 8.355 1.00 16.19 172 TYR B O 1
ATOM 3025 N N . LEU B 1 181 ? -26.534 -14.283 9.682 1.00 16.48 173 LEU B N 1
ATOM 3026 C CA . LEU B 1 181 ? -25.219 -14.775 10.076 1.00 15.96 173 LEU B CA 1
ATOM 3027 C C . LEU B 1 181 ? -25.089 -16.263 9.776 1.00 16.10 173 LEU B C 1
ATOM 3028 O O . LEU B 1 181 ? -26.048 -17.006 9.955 1.00 16.31 173 LEU B O 1
ATOM 3033 N N . GLU B 1 182 ? -23.911 -16.682 9.330 1.00 16.40 174 GLU B N 1
ATOM 3034 C CA . GLU B 1 182 ? -23.605 -18.103 9.185 1.00 20.58 174 GLU B CA 1
ATOM 3035 C C . GLU B 1 182 ? -23.440 -18.727 10.570 1.00 18.49 174 GLU B C 1
ATOM 3036 O O . GLU B 1 182 ? -22.453 -18.462 11.257 1.00 18.32 174 GLU B O 1
ATOM 3042 N N . VAL B 1 183 ? -24.422 -19.531 10.971 1.00 16.43 175 VAL B N 1
ATOM 3043 C CA . VAL B 1 183 ? -24.455 -20.154 12.291 1.00 19.81 175 VAL B CA 1
ATOM 3044 C C . VAL B 1 183 ? -24.930 -21.601 12.143 1.00 18.36 175 VAL B C 1
ATOM 3045 O O . VAL B 1 183 ? -25.963 -21.851 11.528 1.00 19.64 175 VAL B O 1
ATOM 3049 N N . ASP B 1 184 ? -24.165 -22.540 12.704 1.00 19.19 176 ASP B N 1
ATOM 3050 C CA . ASP B 1 184 ? -24.547 -23.954 12.706 1.00 21.27 176 ASP B CA 1
ATOM 3051 C C . ASP B 1 184 ? -24.860 -24.466 11.294 1.00 22.10 176 ASP B C 1
ATOM 3052 O O . ASP B 1 184 ? -25.883 -25.116 11.067 1.00 23.63 176 ASP B O 1
ATOM 3057 N N . GLY B 1 185 ? -23.988 -24.136 10.348 1.00 21.29 177 GLY B N 1
ATOM 3058 C CA . GLY B 1 185 ? -24.046 -24.703 9.010 1.00 24.30 177 GLY B CA 1
ATOM 3059 C C . GLY B 1 185 ? -24.989 -24.072 8.000 1.00 22.55 177 GLY B C 1
ATOM 3060 O O . GLY B 1 185 ? -25.201 -24.637 6.923 1.00 25.63 177 GLY B O 1
ATOM 3061 N N . ALA B 1 186 ? -25.559 -22.911 8.322 1.00 19.50 178 ALA B N 1
ATOM 3062 C CA . ALA B 1 186 ? -26.447 -22.218 7.393 1.00 20.55 178 ALA B CA 1
ATOM 3063 C C . ALA B 1 186 ? -26.521 -20.727 7.702 1.00 21.03 178 ALA B C 1
ATOM 3064 O O . ALA B 1 186 ? -26.185 -20.292 8.804 1.00 19.97 178 ALA B O 1
ATOM 3066 N N . TRP B 1 187 ? -26.972 -19.951 6.723 1.00 17.70 179 TRP B N 1
ATOM 3067 C CA . TRP B 1 187 ? -27.327 -18.554 6.967 1.00 20.76 179 TRP B CA 1
ATOM 3068 C C . TRP B 1 187 ? -28.639 -18.487 7.739 1.00 19.80 179 TRP B C 1
ATOM 3069 O O . TRP B 1 187 ? -29.691 -18.858 7.220 1.00 24.47 179 TRP B O 1
ATOM 3080 N N . ARG B 1 188 ? -28.578 -17.995 8.974 1.00 16.65 180 ARG B N 1
ATOM 3081 C CA . ARG B 1 188 ? -29.714 -18.063 9.887 1.00 16.46 180 ARG B CA 1
ATOM 3082 C C . ARG B 1 188 ? -30.349 -16.707 10.152 1.00 16.45 180 ARG B C 1
ATOM 3083 O O . ARG B 1 188 ? -29.634 -15.728 10.400 1.00 15.70 180 ARG B O 1
ATOM 3091 N N . ASP B 1 189 ? -31.677 -16.664 10.151 1.00 15.79 181 ASP B N 1
ATOM 3092 C CA . ASP B 1 189 ? -32.402 -15.476 10.594 1.00 15.12 181 ASP B CA 1
ATOM 3093 C C . ASP B 1 189 ? -32.000 -15.099 12.015 1.00 16.41 181 ASP B C 1
ATOM 3094 O O . ASP B 1 189 ? -31.870 -15.963 12.890 1.00 16.00 181 ASP B O 1
ATOM 3099 N N . HIS B 1 190 ? -31.828 -13.802 12.250 1.00 14.44 182 HIS B N 1
ATOM 3100 C CA . HIS B 1 190 ? -31.630 -13.286 13.596 1.00 14.39 182 HIS B CA 1
ATOM 3101 C C . HIS B 1 190 ? -32.600 -12.156 13.858 1.00 15.18 182 HIS B C 1
ATOM 3102 O O . HIS B 1 190 ? -32.786 -11.280 13.017 1.00 14.84 182 HIS B O 1
ATOM 3109 N N . LEU B 1 191 ? -33.227 -12.170 15.026 1.00 14.83 183 LEU B N 1
ATOM 3110 C CA . LEU B 1 191 ? -33.943 -11.001 15.501 1.00 14.26 183 LEU B CA 1
ATOM 3111 C C . LEU B 1 191 ? -32.951 -9.903 15.832 1.00 14.36 183 LEU B C 1
ATOM 3112 O O . LEU B 1 191 ? -31.869 -10.169 16.344 1.00 15.20 183 LEU B O 1
ATOM 3117 N N . LEU B 1 192 ? -33.324 -8.670 15.512 1.00 13.90 184 LEU B N 1
ATOM 3118 C CA . LEU B 1 192 ? -32.590 -7.498 15.958 1.00 12.93 184 LEU B CA 1
ATOM 3119 C C . LEU B 1 192 ? -33.336 -6.874 17.126 1.00 13.08 184 LEU B C 1
ATOM 3120 O O . LEU B 1 192 ? -34.522 -6.547 17.006 1.00 14.30 184 LEU B O 1
ATOM 3125 N N . VAL B 1 193 ? -32.654 -6.723 18.260 1.00 12.45 185 VAL B N 1
ATOM 3126 C CA . VAL B 1 193 ? -33.243 -6.054 19.414 1.00 12.20 185 VAL B CA 1
ATOM 3127 C C . VAL B 1 193 ? -32.401 -4.840 19.795 1.00 12.03 185 VAL B C 1
ATOM 3128 O O . VAL B 1 193 ? -31.213 -4.780 19.465 1.00 13.32 185 VAL B O 1
ATOM 3132 N N . ALA B 1 194 ? -33.011 -3.866 20.454 1.00 12.73 186 ALA B N 1
ATOM 3133 C CA . ALA B 1 194 ? -32.286 -2.635 20.758 1.00 12.41 186 ALA B CA 1
ATOM 3134 C C . ALA B 1 194 ? -32.877 -1.877 21.929 1.00 12.53 186 ALA B C 1
ATOM 3135 O O . ALA B 1 194 ? -34.017 -2.098 22.340 1.00 13.70 186 ALA B O 1
ATOM 3137 N N . ILE B 1 195 ? -32.072 -0.973 22.472 1.00 12.13 187 ILE B N 1
ATOM 3138 C CA . ILE B 1 195 ? -32.529 -0.052 23.502 1.00 12.67 187 ILE B CA 1
ATOM 3139 C C . ILE B 1 195 ? -31.725 1.240 23.314 1.00 14.05 187 ILE B C 1
ATOM 3140 O O . ILE B 1 195 ? -30.560 1.190 22.908 1.00 13.21 187 ILE B O 1
ATOM 3145 N N . THR B 1 196 ? -32.349 2.387 23.562 1.00 14.43 188 THR B N 1
ATOM 3146 C CA . THR B 1 196 ? -31.627 3.657 23.439 1.00 14.69 188 THR B CA 1
ATOM 3147 C C . THR B 1 196 ? -31.542 4.374 24.788 1.00 15.08 188 THR B C 1
ATOM 3148 O O . THR B 1 196 ? -32.268 4.049 25.723 1.00 14.87 188 THR B O 1
ATOM 3152 N N . ALA B 1 197 ? -30.667 5.372 24.867 1.00 13.98 189 ALA B N 1
ATOM 3153 C CA . ALA B 1 197 ? -30.339 6.012 26.136 1.00 15.16 189 ALA B CA 1
ATOM 3154 C C . ALA B 1 197 ? -31.545 6.650 26.818 1.00 16.60 189 ALA B C 1
ATOM 3155 O O . ALA B 1 197 ? -31.619 6.673 28.048 1.00 17.86 189 ALA B O 1
ATOM 3157 N N . GLU B 1 198 ? -32.493 7.155 26.030 1.00 17.32 190 GLU B N 1
ATOM 3158 C CA . GLU B 1 198 ? -33.712 7.747 26.583 1.00 16.50 190 GLU B CA 1
ATOM 3159 C C . GLU B 1 198 ? -34.502 6.750 27.425 1.00 17.48 190 GLU B C 1
ATOM 3160 O O . GLU B 1 198 ? -35.228 7.142 28.340 1.00 18.45 190 GLU B O 1
ATOM 3166 N N . GLU B 1 199 ? -34.365 5.462 27.104 1.00 15.06 191 GLU B N 1
ATOM 3167 C CA . GLU B 1 199 ? -35.122 4.414 27.780 1.00 16.11 191 GLU B CA 1
ATOM 3168 C C . GLU B 1 199 ? -34.470 3.897 29.049 1.00 17.20 191 GLU B C 1
ATOM 3169 O O . GLU B 1 199 ? -35.125 3.214 29.832 1.00 17.15 191 GLU B O 1
ATOM 3175 N N . LEU B 1 200 ? -33.190 4.183 29.247 1.00 16.85 192 LEU B N 1
ATOM 3176 C CA . LEU B 1 200 ? -32.485 3.520 30.337 1.00 16.97 192 LEU B CA 1
ATOM 3177 C C . LEU B 1 200 ? -33.041 3.856 31.723 1.00 18.77 192 LEU B C 1
ATOM 3178 O O . LEU B 1 200 ? -33.236 2.940 32.512 1.00 18.12 192 LEU B O 1
ATOM 3183 N N . PRO B 1 201 ? -33.310 5.146 32.029 1.00 18.39 193 PRO B N 1
ATOM 3184 C CA . PRO B 1 201 ? -33.747 5.424 33.408 1.00 20.81 193 PRO B CA 1
ATOM 3185 C C . PRO B 1 201 ? -34.995 4.662 33.865 1.00 19.67 193 PRO B C 1
ATOM 3186 O O . PRO B 1 201 ? -35.093 4.342 35.053 1.00 23.10 193 PRO B O 1
ATOM 3190 N N . GLN B 1 202 ? -35.915 4.354 32.958 1.00 20.09 194 GLN B N 1
ATOM 3191 C CA . GLN B 1 202 ? -37.134 3.645 33.336 1.00 23.54 194 GLN B CA 1
ATOM 3192 C C . GLN B 1 202 ? -37.057 2.144 33.059 1.00 21.41 194 GLN B C 1
ATOM 3193 O O . GLN B 1 202 ? -38.040 1.417 33.212 1.00 21.31 194 GLN B O 1
ATOM 3199 N N . SER B 1 203 ? -35.877 1.668 32.676 1.00 19.23 195 SER B N 1
ATOM 3200 C CA . SER B 1 203 ? -35.727 0.277 32.280 1.00 18.21 195 SER B CA 1
ATOM 3201 C C . SER B 1 203 ? -35.442 -0.656 33.451 1.00 17.84 195 SER B C 1
ATOM 3202 O O . SER B 1 203 ? -34.984 -0.228 34.515 1.00 18.07 195 SER B O 1
ATOM 3205 N N . ALA B 1 204 ? -35.670 -1.942 33.217 1.00 17.59 196 ALA B N 1
ATOM 3206 C CA . ALA B 1 204 ? -35.298 -2.963 34.182 1.00 16.50 196 ALA B CA 1
ATOM 3207 C C . ALA B 1 204 ? -33.787 -2.977 34.380 1.00 17.08 196 ALA B C 1
ATOM 3208 O O . ALA B 1 204 ? -33.306 -3.258 35.475 1.00 17.04 196 ALA B O 1
ATOM 3210 N N . ALA B 1 205 ? -33.041 -2.677 33.321 1.00 15.58 197 ALA B N 1
ATOM 3211 C CA . ALA B 1 205 ? -31.588 -2.614 33.417 1.00 16.38 197 ALA B CA 1
ATOM 3212 C C . ALA B 1 205 ? -31.160 -1.594 34.468 1.00 15.09 197 ALA B C 1
ATOM 3213 O O . ALA B 1 205 ? -30.283 -1.872 35.292 1.00 15.18 197 ALA B O 1
ATOM 3215 N N . HIS B 1 206 ? -31.777 -0.416 34.464 1.00 15.28 198 HIS B N 1
ATOM 3216 C CA . HIS B 1 206 ? -31.445 0.567 35.480 1.00 17.03 198 HIS B CA 1
ATOM 3217 C C . HIS B 1 206 ? -31.820 0.075 36.877 1.00 15.23 198 HIS B C 1
ATOM 3218 O O . HIS B 1 206 ? -31.053 0.258 37.822 1.00 15.47 198 HIS B O 1
ATOM 3225 N N . ARG B 1 207 ? -32.989 -0.545 37.018 1.00 15.47 199 ARG B N 1
ATOM 3226 C CA . ARG B 1 207 ? -33.412 -1.014 38.338 1.00 17.14 199 ARG B CA 1
ATOM 3227 C C . ARG B 1 207 ? -32.446 -2.075 38.847 1.00 16.33 199 ARG B C 1
ATOM 3228 O O . ARG B 1 207 ? -32.135 -2.115 40.037 1.00 17.05 199 ARG B O 1
ATOM 3236 N N . LEU B 1 208 ? -31.950 -2.913 37.942 1.00 14.53 200 LEU B N 1
ATOM 3237 C CA . LEU B 1 208 ? -31.009 -3.960 38.327 1.00 15.53 200 LEU B CA 1
ATOM 3238 C C . LEU B 1 208 ? -29.707 -3.357 38.853 1.00 15.09 200 LEU B C 1
ATOM 3239 O O . LEU B 1 208 ? -29.212 -3.750 39.914 1.00 15.61 200 LEU B O 1
ATOM 3244 N N . VAL B 1 209 ? -29.155 -2.399 38.121 1.00 15.21 201 VAL B N 1
ATOM 3245 C CA . VAL B 1 209 ? -27.905 -1.778 38.528 1.00 15.00 201 VAL B CA 1
ATOM 3246 C C . VAL B 1 209 ? -28.081 -0.987 39.827 1.00 16.26 201 VAL B C 1
ATOM 3247 O O . VAL B 1 209 ? -27.244 -1.080 40.722 1.00 15.45 201 VAL B O 1
ATOM 3251 N N . ALA B 1 210 ? -29.171 -0.226 39.940 1.00 15.20 202 ALA B N 1
ATOM 3252 C CA . ALA B 1 210 ? -29.414 0.559 41.148 1.00 15.78 202 ALA B CA 1
ATOM 3253 C C . ALA B 1 210 ? -29.545 -0.341 42.372 1.00 15.33 202 ALA B C 1
ATOM 3254 O O . ALA B 1 210 ? -28.942 -0.071 43.414 1.00 16.03 202 ALA B O 1
ATOM 3256 N N . ALA B 1 211 ? -30.322 -1.410 42.259 1.00 15.02 203 ALA B N 1
ATOM 3257 C CA . ALA B 1 211 ? -30.469 -2.332 43.381 1.00 16.17 203 ALA B CA 1
ATOM 3258 C C . ALA B 1 211 ? -29.150 -3.032 43.689 1.00 14.49 203 ALA B C 1
ATOM 3259 O O . ALA B 1 211 ? -28.814 -3.256 44.856 1.00 16.22 203 ALA B O 1
ATOM 3261 N N . GLY B 1 212 ? -28.399 -3.379 42.644 1.00 15.00 204 GLY B N 1
ATOM 3262 C CA . GLY B 1 212 ? -27.129 -4.070 42.812 1.00 16.58 204 GLY B CA 1
ATOM 3263 C C . GLY B 1 212 ? -26.102 -3.223 43.528 1.00 14.28 204 GLY B C 1
ATOM 3264 O O . GLY B 1 212 ? -25.324 -3.721 44.353 1.00 13.71 204 GLY B O 1
ATOM 3265 N N . ARG B 1 213 ? -26.085 -1.934 43.207 1.00 15.01 205 ARG B N 1
ATOM 3266 C CA A ARG B 1 213 ? -25.189 -1.004 43.884 0.56 15.94 205 ARG B CA 1
ATOM 3267 C CA B ARG B 1 213 ? -25.205 -0.988 43.875 0.44 15.98 205 ARG B CA 1
ATOM 3268 C C . ARG B 1 213 ? -25.618 -0.801 45.333 1.00 17.98 205 ARG B C 1
ATOM 3269 O O . ARG B 1 213 ? -24.778 -0.803 46.235 1.00 16.77 205 ARG B O 1
ATOM 3284 N N . ALA B 1 214 ? -26.919 -0.634 45.558 1.00 15.66 206 ALA B N 1
ATOM 3285 C CA . ALA B 1 214 ? -27.428 -0.444 46.919 1.00 17.06 206 ALA B CA 1
ATOM 3286 C C . ALA B 1 214 ? -27.088 -1.649 47.788 1.00 15.66 206 ALA B C 1
ATOM 3287 O O . ALA B 1 214 ? -26.643 -1.508 48.936 1.00 18.34 206 ALA B O 1
ATOM 3289 N N . GLU B 1 215 ? -27.262 -2.838 47.233 1.00 14.90 207 GLU B N 1
ATOM 3290 C CA . GLU B 1 215 ? -26.985 -4.054 47.974 1.00 16.28 207 GLU B CA 1
ATOM 3291 C C . GLU B 1 215 ? -25.487 -4.176 48.255 1.00 18.76 207 GLU B C 1
ATOM 3292 O O . GLU B 1 215 ? -25.086 -4.525 49.371 1.00 17.45 207 GLU B O 1
ATOM 3298 N N . TRP B 1 216 ? -24.660 -3.874 47.256 1.00 16.52 208 TRP B N 1
ATOM 3299 C CA . TRP B 1 216 ? -23.212 -3.923 47.432 1.00 15.80 208 TRP B CA 1
ATOM 3300 C C . TRP B 1 216 ? -22.776 -2.965 48.540 1.00 17.14 208 TRP B C 1
ATOM 3301 O O . TRP B 1 216 ? -21.931 -3.300 49.369 1.00 16.51 208 TRP B O 1
ATOM 3312 N N . CYS B 1 217 ? -23.377 -1.785 48.577 1.00 16.53 209 CYS B N 1
ATOM 3313 C CA . CYS B 1 217 ? -22.958 -0.739 49.501 1.00 18.00 209 CYS B CA 1
ATOM 3314 C C . CYS B 1 217 ? -23.431 -0.938 50.935 1.00 18.18 209 CYS B C 1
ATOM 3315 O O . CYS B 1 217 ? -22.983 -0.218 51.829 1.00 20.53 209 CYS B O 1
ATOM 3318 N N . ALA B 1 218 ? -24.315 -1.900 51.159 1.00 17.72 210 ALA B N 1
ATOM 3319 C CA . ALA B 1 218 ? -24.787 -2.187 52.514 1.00 17.14 210 ALA B CA 1
ATOM 3320 C C . ALA B 1 218 ? -23.650 -2.748 53.363 1.00 18.70 210 ALA B C 1
ATOM 3321 O O . ALA B 1 218 ? -23.079 -3.788 53.044 1.00 21.20 210 ALA B O 1
ATOM 3323 N N . ALA B 1 219 ? -23.312 -2.038 54.438 1.00 21.50 211 ALA B N 1
ATOM 3324 C CA . ALA B 1 219 ? -22.283 -2.492 55.373 1.00 19.36 211 ALA B CA 1
ATOM 3325 C C . ALA B 1 219 ? -22.829 -3.591 56.275 1.00 25.93 211 ALA B C 1
ATOM 3326 O O . ALA B 1 219 ? -24.026 -3.629 56.567 1.00 25.90 211 ALA B O 1
ATOM 3328 N N . ALA B 1 220 ? -21.950 -4.486 56.708 1.00 26.77 212 ALA B N 1
#